Protein AF-0000000084705404 (afdb_homodimer)

Foldseek 3Di:
DPADFDDPVVLVVQQVVCQVPPAFWAFAAKAKQDPPPPPQLKTKMWTWTDDPPDQIKIWIAIFQHDIHIDNDDPRRPPCPDDGDPQRVVCCVQGHGWTFHHWDDQAQFQKIWTWTHDDQSIKIWIWHNHDSGKTFIDGPQQQTQDIPDWDAPDPPRTDDHRDHDCSPVNNVVNCVVVVCVVVVVVVVVVVVVVVVVVVVVD/DPADFDDPVVLVVQQVVCQVPPAFWAFAAKAKQDPPPPPQPKTKMWTWTDDPPDQIKIWIAIFQHDIHIDNDDPRRPPCPDDGDPQRVVCCVQGHGWTFHHWDDQAQFQKIWTWTHDDQSIKIWIWHNHDSIKTFIDGPQQQTQDIPDWDDPDPPRTDDHRDHDDSPVNNVVNCVVVVCVVVVVVVVVVVVVVVVVVVVVD

pLDDT: mean 79.56, std 22.06, range [32.62, 98.81]

InterPro domains:
  IPR051608 Ribosome Quality Control Complex Subunit NEMF [PTHR15239] (1-174)

Nearest PDB structures (foldseek):
  6pon-assembly1_B-2  TM=8.016E-01  e=4.009E-09  Streptococcus pneumoniae
  6pon-assembly1_A  TM=7.998E-01  e=4.729E-09  Streptococcus pneumoniae
  5h3x-assembly1_A  TM=8.088E-01  e=2.909E-08  Streptococcus suis
  8s1u-assembly1_H  TM=8.176E-01  e=7.837E-08  Bacillus subtilis subsp. subtilis str. 168
  7aqd-assembly1_R  TM=7.884E-01  e=2.357E-07  Bacillus subtilis subsp. subtilis str. 168

Sequence (402 aa):
MKKTRMSIDDIHAMVGSIRANVVNMRVTNIYDVQGQGDGSTTKTYLLKLQQPPFPKVFLLLESGVRFHTSQYARDAKSSSALPSQFTMKLRKHLRGKRLSALTQLEGDRVVDLTFGQDALTCHLILELYASGNIILTDGDYRILSLLRTHRFDENVKMAVRQKYPVQLLGDQEKRQRGKRGRGAAHSWQDAEEEKEEGADNMKKTRMSIDDIHAMVGSIRANVVNMRVTNIYDVQGQGDGSTTKTYLLKLQQPPFPKVFLLLESGVRFHTSQYARDAKSSSALPSQFTMKLRKHLRGKRLSALTQLEGDRVVDLTFGQDALTCHLILELYASGNIILTDGDYRILSLLRTHRFDENVKMAVRQKYPVQLLGDQEKRQRGKRGRGAAHSWQDAEEEKEEGADN

Solvent-accessible surface area (backbone atoms only — not comparable to full-atom values): 21437 Å² total; per-residue (Å²): 112,79,74,67,29,52,26,61,63,48,47,54,27,44,46,52,34,44,49,75,71,46,53,66,22,24,26,74,43,68,34,69,51,72,72,67,83,69,77,63,88,57,49,35,34,38,36,34,30,40,46,87,91,49,77,57,39,33,40,37,42,30,32,16,37,51,67,48,40,16,78,57,62,78,55,68,73,59,57,80,61,80,73,50,73,65,48,50,53,47,40,74,70,40,49,75,27,29,31,66,46,62,46,70,45,47,71,47,52,33,36,41,36,29,28,38,58,74,94,60,19,28,31,42,35,40,27,34,46,86,73,33,33,42,35,36,22,38,68,81,34,32,25,72,43,58,75,60,80,47,66,77,45,103,82,40,66,50,45,70,75,32,66,60,67,69,68,57,44,42,53,51,28,55,55,53,49,48,47,52,54,48,52,60,52,48,54,54,54,53,55,55,52,54,54,57,59,61,66,73,104,112,78,73,67,29,51,26,62,62,49,49,52,27,44,46,51,34,43,49,75,73,46,54,66,22,23,28,74,45,68,36,70,50,72,70,67,85,70,76,64,88,58,52,34,35,36,37,35,30,41,48,86,91,50,78,56,38,34,41,38,43,31,33,16,36,51,67,51,40,16,78,57,64,76,56,66,75,60,56,80,60,80,73,50,74,67,47,49,53,48,42,74,72,40,48,74,26,28,31,66,43,62,44,71,45,47,68,47,53,33,37,41,36,30,27,38,60,75,96,59,21,29,33,42,35,40,28,34,46,86,73,33,33,44,36,35,20,37,70,80,34,32,24,70,44,59,76,57,80,47,65,76,46,102,82,41,67,52,45,71,72,33,67,62,66,68,70,58,44,40,53,51,25,54,53,53,50,50,47,51,55,50,53,60,54,48,54,55,54,54,56,57,53,55,57,57,59,61,67,73,104

Radius of gyration: 24.14 Å; Cα contacts (8 Å, |Δi|>4): 799; chains: 2; bounding box: 94×60×46 Å

Secondary structure (DSSP, 8-state):
--PPPPPHHHHHHHHHHHHHHTTTPEEEEEEEE---SS-----EEEEEEE-TTSPPEEEEEETTTEEEEES--TGGGT--S---HHHHHHHHHHTT-BEEEEEEPTTSSEEEEEES-GGG-EEEEEE-STT-EEEEEETT-BEEEES--EEEETTEEE-TTSBP-HHHHHHHHHHHHHHHHHHHHHHHHHHHHHHHHHH--/--PPPPPHHHHHHHHHHHHHHTTTPEEEEEEEE---SS-----EEEEEEE-TTSPPEEEEEETTTEEEEES--TGGGG--S---HHHHHHHHHHTT-BEEEEEEPTTSSEEEEEES-GGG-EEEEEE-STT-EEEEEETT-BEEEES--EEEETTEEE-TTSBP-HHHHHHHHHHHHHHHHHHHHHHHHHHHHHHHHHH--

Organism: Hyaloperonospora arabidopsidis (strain Emoy2) (NCBI:txid559515)

Structure (mmCIF, N/CA/C/O backbone):
data_AF-0000000084705404-model_v1
#
loop_
_entity.id
_entity.type
_entity.pdbx_description
1 polymer 'Uncharacterized protein'
#
loop_
_atom_site.group_PDB
_atom_site.id
_atom_site.type_symbol
_atom_site.label_atom_id
_atom_site.label_alt_id
_atom_site.label_comp_id
_atom_site.label_asym_id
_atom_site.label_entity_id
_atom_site.label_seq_id
_atom_site.pdbx_PDB_ins_code
_atom_site.Cartn_x
_atom_site.Cartn_y
_atom_site.Cartn_z
_atom_site.occupancy
_atom_site.B_iso_or_equiv
_atom_site.auth_seq_id
_atom_site.auth_comp_id
_atom_site.auth_asym_id
_atom_site.auth_atom_id
_atom_site.pdbx_PDB_model_num
ATOM 1 N N . MET A 1 1 ? -9.109 3.746 -14.797 1 42.31 1 MET A N 1
ATOM 2 C CA . MET A 1 1 ? -9.141 2.51 -14.023 1 42.31 1 MET A CA 1
ATOM 3 C C . MET A 1 1 ? -9.219 2.807 -12.531 1 42.31 1 MET A C 1
ATOM 5 O O . MET A 1 1 ? -8.414 3.578 -12.008 1 42.31 1 MET A O 1
ATOM 9 N N . LYS A 1 2 ? -10.352 2.625 -11.93 1 53.41 2 LYS A N 1
ATOM 10 C CA . LYS A 1 2 ? -10.469 2.992 -10.523 1 53.41 2 LYS A CA 1
ATOM 11 C C . LYS A 1 2 ? -9.539 2.141 -9.656 1 53.41 2 LYS A C 1
ATOM 13 O O . LYS A 1 2 ? -9.539 0.913 -9.766 1 53.41 2 LYS A O 1
ATOM 18 N N . LYS A 1 3 ? -8.438 2.693 -9.094 1 61.97 3 LYS A N 1
ATOM 19 C CA . LYS A 1 3 ? -7.395 2.172 -8.219 1 61.97 3 LYS A CA 1
ATOM 20 C C . LYS A 1 3 ? -7.992 1.419 -7.031 1 61.97 3 LYS A C 1
ATOM 22 O O . LYS A 1 3 ? -9.078 1.765 -6.555 1 61.97 3 LYS A O 1
ATOM 27 N N . THR A 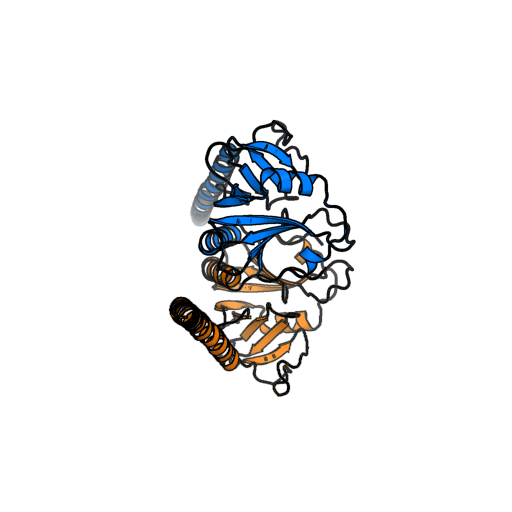1 4 ? -7.645 0.158 -6.895 1 78.19 4 THR A N 1
ATOM 28 C CA . THR A 1 4 ? -8.148 -0.685 -5.816 1 78.19 4 THR A CA 1
ATOM 29 C C . THR A 1 4 ? -7.695 -0.156 -4.461 1 78.19 4 THR A C 1
ATOM 31 O O . THR A 1 4 ? -6.516 0.158 -4.273 1 78.19 4 THR A O 1
ATOM 34 N N . ARG A 1 5 ? -8.633 -0.002 -3.584 1 87.81 5 ARG A N 1
ATOM 35 C CA . ARG A 1 5 ? -8.398 0.578 -2.266 1 87.81 5 ARG A CA 1
ATOM 36 C C . ARG A 1 5 ? -7.922 -0.482 -1.28 1 87.81 5 ARG A C 1
ATOM 38 O O . ARG A 1 5 ? -8.391 -1.622 -1.309 1 87.81 5 ARG A O 1
ATOM 45 N N . MET A 1 6 ? -7.117 -0.029 -0.389 1 93.69 6 MET A N 1
ATOM 46 C CA . MET A 1 6 ? -6.609 -0.901 0.668 1 93.69 6 MET A CA 1
ATOM 47 C C . MET A 1 6 ? -7.738 -1.342 1.596 1 93.69 6 MET A C 1
ATOM 49 O O . MET A 1 6 ? -8.648 -0.564 1.886 1 93.69 6 MET A O 1
ATOM 53 N N . SER A 1 7 ? -7.613 -2.51 2.152 1 93.56 7 SER A N 1
ATOM 54 C CA . SER A 1 7 ? -8.57 -3.004 3.141 1 93.56 7 SER A CA 1
ATOM 55 C C . SER A 1 7 ? -8.32 -2.373 4.508 1 93.56 7 SER A C 1
ATOM 57 O O . SER A 1 7 ? -7.25 -1.822 4.762 1 93.56 7 SER A O 1
ATOM 59 N N . ILE A 1 8 ? -9.336 -2.486 5.344 1 94.06 8 ILE A N 1
ATOM 60 C CA . ILE A 1 8 ? -9.242 -1.976 6.707 1 94.06 8 ILE A CA 1
ATOM 61 C C . ILE A 1 8 ? -8.094 -2.66 7.441 1 94.06 8 ILE A C 1
ATOM 63 O O . ILE A 1 8 ? -7.367 -2.018 8.203 1 94.06 8 ILE A O 1
ATOM 67 N N . ASP A 1 9 ? -7.922 -3.975 7.254 1 94.12 9 ASP A N 1
ATOM 68 C CA . ASP A 1 9 ? -6.859 -4.73 7.914 1 94.12 9 ASP A CA 1
ATOM 69 C C . ASP A 1 9 ? -5.484 -4.289 7.418 1 94.12 9 ASP A C 1
ATOM 71 O O . ASP A 1 9 ? -4.543 -4.18 8.203 1 94.12 9 ASP A O 1
ATOM 75 N N . ASP A 1 10 ? -5.355 -4.098 6.152 1 96.44 10 ASP A N 1
ATOM 76 C CA . ASP A 1 10 ? -4.086 -3.645 5.594 1 96.44 10 ASP A CA 1
ATOM 77 C C . ASP A 1 10 ? -3.734 -2.246 6.098 1 96.44 10 ASP A C 1
ATOM 79 O O . ASP A 1 10 ? -2.568 -1.953 6.367 1 96.44 10 ASP A O 1
ATOM 83 N N . ILE A 1 11 ? -4.715 -1.429 6.211 1 97.31 11 ILE A N 1
ATOM 84 C CA . ILE A 1 11 ? -4.508 -0.091 6.754 1 97.31 11 ILE A CA 1
ATOM 85 C C . ILE A 1 11 ? -4.012 -0.189 8.195 1 97.31 11 ILE A C 1
ATOM 87 O O . ILE A 1 11 ? -3.068 0.508 8.578 1 97.31 11 ILE A O 1
ATOM 91 N N . HIS A 1 12 ? -4.656 -1.021 8.93 1 96.56 12 HIS A N 1
ATOM 92 C CA . HIS A 1 12 ? -4.23 -1.234 10.305 1 96.56 12 HIS A CA 1
ATOM 93 C C . HIS A 1 12 ? -2.768 -1.651 10.375 1 96.56 12 HIS A C 1
ATOM 95 O O . HIS A 1 12 ? -2.008 -1.132 11.195 1 96.56 12 HIS A O 1
ATOM 101 N N . ALA A 1 13 ? -2.365 -2.545 9.578 1 97.06 13 ALA A N 1
ATOM 102 C CA . ALA A 1 13 ? -0.985 -3.023 9.547 1 97.06 13 ALA A CA 1
ATOM 103 C C . ALA A 1 13 ? -0.024 -1.902 9.164 1 97.06 13 ALA A C 1
ATOM 105 O O . ALA A 1 13 ? 1.046 -1.762 9.758 1 97.06 13 ALA A O 1
ATOM 106 N N . MET A 1 14 ? -0.423 -1.131 8.195 1 97.56 14 MET A N 1
ATOM 107 C CA . MET A 1 14 ? 0.421 -0.03 7.742 1 97.56 14 MET A CA 1
ATOM 108 C C . MET A 1 14 ? 0.568 1.027 8.828 1 97.56 14 MET A C 1
ATOM 110 O O . MET A 1 14 ? 1.66 1.558 9.039 1 97.56 14 MET A O 1
ATOM 114 N N . VAL A 1 15 ? -0.501 1.347 9.461 1 97.88 15 VAL A N 1
ATOM 115 C CA . VAL A 1 15 ? -0.452 2.281 10.586 1 97.88 15 VAL A CA 1
ATOM 116 C C . VAL A 1 15 ? 0.549 1.785 11.625 1 97.88 15 VAL A C 1
ATOM 118 O O . VAL A 1 15 ? 1.357 2.562 12.141 1 97.88 15 VAL A O 1
ATOM 121 N N . GLY A 1 16 ? 0.469 0.498 11.883 1 97 16 GLY A N 1
ATOM 122 C CA . GLY A 1 16 ? 1.414 -0.082 12.82 1 97 16 GLY A CA 1
ATOM 123 C C . GLY A 1 16 ? 2.859 0.074 12.391 1 97 16 GLY A C 1
ATOM 124 O O . GLY A 1 16 ? 3.725 0.407 13.203 1 97 16 GLY A O 1
ATOM 125 N N . SER A 1 17 ? 3.109 -0.166 11.18 1 97.25 17 SER A N 1
ATOM 126 C CA . SER A 1 17 ? 4.461 -0.059 10.641 1 97.25 17 SER A CA 1
ATOM 127 C C . SER A 1 17 ? 4.996 1.363 10.766 1 97.25 17 SER A C 1
ATOM 129 O O . SER A 1 17 ? 6.109 1.573 11.25 1 97.25 17 SER A O 1
ATOM 131 N N . ILE A 1 18 ? 4.234 2.279 10.398 1 97 18 ILE A N 1
ATOM 132 C CA . ILE A 1 18 ? 4.676 3.668 10.359 1 97 18 ILE A CA 1
ATOM 133 C C . ILE A 1 18 ? 4.836 4.195 11.789 1 97 18 ILE A C 1
ATOM 135 O O . ILE A 1 18 ? 5.773 4.941 12.078 1 97 18 ILE A O 1
ATOM 139 N N . ARG A 1 19 ? 3.91 3.812 12.609 1 97.12 19 ARG A N 1
ATOM 140 C CA . ARG A 1 19 ? 4.047 4.191 14.016 1 97.12 19 ARG A CA 1
ATOM 141 C C . ARG A 1 19 ? 5.379 3.717 14.586 1 97.12 19 ARG A C 1
ATOM 143 O O . ARG A 1 19 ? 6.059 4.461 15.297 1 97.12 19 ARG A O 1
ATOM 150 N N . ALA A 1 20 ? 5.793 2.566 14.234 1 96.12 20 ALA A N 1
ATOM 151 C CA . ALA A 1 20 ? 6.988 1.939 14.789 1 96.12 20 ALA A CA 1
ATOM 152 C C . ALA A 1 20 ? 8.258 2.547 14.188 1 96.12 20 ALA A C 1
ATOM 154 O O . ALA A 1 20 ? 9.289 2.621 14.852 1 96.12 20 ALA A O 1
ATOM 155 N N . ASN A 1 21 ? 8.141 3.1 13 1 95.12 21 ASN A N 1
ATOM 156 C CA . ASN A 1 21 ? 9.383 3.363 12.281 1 95.12 21 ASN A CA 1
ATOM 157 C C . ASN A 1 21 ? 9.547 4.848 11.977 1 95.12 21 ASN A C 1
ATOM 159 O O . ASN A 1 21 ? 10.648 5.301 11.641 1 95.12 21 ASN A O 1
ATOM 163 N N . VAL A 1 22 ? 8.492 5.578 12.109 1 96.75 22 VAL A N 1
ATOM 164 C CA . VAL A 1 22 ? 8.57 6.91 11.523 1 96.75 22 VAL A CA 1
ATOM 165 C C . VAL A 1 22 ? 8.133 7.953 12.539 1 96.75 22 VAL A C 1
ATOM 167 O O . VAL A 1 22 ? 8.516 9.125 12.445 1 96.75 22 VAL A O 1
ATOM 170 N N . VAL A 1 23 ? 7.332 7.578 13.492 1 96.69 23 VAL A N 1
ATOM 171 C CA . VAL A 1 23 ? 6.844 8.523 14.484 1 96.69 23 VAL A CA 1
ATOM 172 C C . VAL A 1 23 ? 8.023 9.211 15.172 1 96.69 23 VAL A C 1
ATOM 174 O O . VAL A 1 23 ? 9.039 8.57 15.461 1 96.69 23 VAL A O 1
ATOM 177 N N . ASN A 1 24 ? 7.953 10.5 15.383 1 97.19 24 ASN A N 1
ATOM 178 C CA . ASN A 1 24 ? 8.914 11.383 16.031 1 97.19 24 ASN A CA 1
ATOM 179 C C . ASN A 1 24 ? 9.852 12.031 15.016 1 97.19 24 ASN A C 1
ATOM 181 O O . ASN A 1 24 ? 10.711 12.836 15.383 1 97.19 24 ASN A O 1
ATOM 185 N N . MET A 1 25 ? 9.703 11.711 13.734 1 98.06 25 MET A N 1
ATOM 186 C CA . MET A 1 25 ? 10.453 12.406 12.695 1 98.06 25 MET A CA 1
ATOM 187 C C . MET A 1 25 ? 9.805 13.742 12.344 1 98.06 25 MET A C 1
ATOM 189 O O . MET A 1 25 ? 8.586 13.898 12.484 1 98.06 25 MET A O 1
ATOM 193 N N . ARG A 1 26 ? 10.602 14.594 11.867 1 98.44 26 ARG A N 1
ATOM 194 C CA . ARG A 1 26 ? 10.156 15.953 11.586 1 98.44 26 ARG A CA 1
ATOM 195 C C . ARG A 1 26 ? 9.875 16.141 10.102 1 98.44 26 ARG A C 1
ATOM 197 O O . ARG A 1 26 ? 10.641 15.672 9.25 1 98.44 26 ARG A O 1
ATOM 204 N N . VAL A 1 27 ? 8.828 16.906 9.836 1 98.56 27 VAL A N 1
ATOM 205 C CA . VAL A 1 27 ? 8.531 17.25 8.445 1 98.56 27 VAL A CA 1
ATOM 206 C C . VAL A 1 27 ? 9.5 18.328 7.965 1 98.56 27 VAL A C 1
ATOM 208 O O . VAL A 1 27 ? 9.539 19.422 8.516 1 98.56 27 VAL A O 1
ATOM 211 N N . THR A 1 28 ? 10.203 18.047 6.918 1 97.56 28 THR A N 1
ATOM 212 C CA . THR A 1 28 ? 11.125 19.047 6.395 1 97.56 28 THR A CA 1
ATOM 213 C C . THR A 1 28 ? 10.586 19.672 5.105 1 97.56 28 THR A C 1
ATOM 215 O O . THR A 1 28 ? 10.938 20.797 4.758 1 97.56 28 THR A O 1
ATOM 218 N N . ASN A 1 29 ? 9.789 18.891 4.41 1 95.94 29 ASN A N 1
ATOM 219 C CA . ASN A 1 29 ? 9.172 19.406 3.191 1 95.94 29 ASN A CA 1
ATOM 220 C C . ASN A 1 29 ? 7.98 18.547 2.762 1 95.94 29 ASN A C 1
ATOM 222 O O . ASN A 1 29 ? 7.812 17.422 3.236 1 95.94 29 ASN A O 1
ATOM 226 N N . ILE A 1 30 ? 7.094 19.109 1.889 1 96.5 30 ILE A N 1
ATOM 227 C CA . ILE A 1 30 ? 5.938 18.406 1.34 1 96.5 30 ILE A CA 1
ATOM 228 C C . ILE A 1 30 ? 5.824 18.688 -0.157 1 96.5 30 ILE A C 1
ATOM 230 O O . ILE A 1 30 ? 5.961 19.828 -0.591 1 96.5 30 ILE A O 1
ATOM 234 N N . TYR A 1 31 ? 5.508 17.594 -0.855 1 92.38 31 TYR A N 1
ATOM 235 C CA . TYR A 1 31 ? 5.449 17.703 -2.309 1 92.38 31 TYR A CA 1
ATOM 236 C C . TYR A 1 31 ? 4.125 17.156 -2.84 1 92.38 31 TYR A C 1
ATOM 238 O O . TYR A 1 31 ? 3.566 16.219 -2.289 1 92.38 31 TYR A O 1
ATOM 246 N N . ASP A 1 32 ? 3.607 17.781 -3.846 1 88.69 32 ASP A N 1
ATOM 247 C CA . ASP A 1 32 ? 2.527 17.188 -4.633 1 88.69 32 ASP A CA 1
ATOM 248 C C . ASP A 1 32 ? 3.072 16.484 -5.871 1 88.69 32 ASP A C 1
ATOM 250 O O . ASP A 1 32 ? 3.875 17.047 -6.613 1 88.69 32 ASP A O 1
ATOM 254 N N . VAL A 1 33 ? 2.678 15.219 -5.957 1 81.5 33 VAL A N 1
ATOM 255 C CA . VAL A 1 33 ? 3.18 14.398 -7.051 1 81.5 33 VAL A CA 1
ATOM 256 C C . VAL A 1 33 ? 2.139 14.336 -8.164 1 81.5 33 VAL A C 1
ATOM 258 O O . VAL A 1 33 ? 0.959 14.078 -7.91 1 81.5 33 VAL A O 1
ATOM 261 N N . GLN A 1 34 ? 2.27 15.18 -9.086 1 63.34 34 GLN A N 1
ATOM 262 C CA . GLN A 1 34 ? 1.313 15.188 -10.188 1 63.34 34 GLN A CA 1
ATOM 263 C C . GLN A 1 34 ? 1.348 13.875 -10.961 1 63.34 34 GLN A C 1
ATOM 265 O O . GLN A 1 34 ? 2.418 13.305 -11.188 1 63.34 34 GLN A O 1
ATOM 270 N N . GLY A 1 35 ? 0.27 13.062 -10.82 1 54.09 35 GLY A N 1
ATOM 271 C CA . GLY A 1 35 ? 0.213 11.898 -11.68 1 54.09 35 GLY A CA 1
ATOM 272 C C . GLY A 1 35 ? 0.296 12.242 -13.156 1 54.09 35 GLY A C 1
ATOM 273 O O . GLY A 1 35 ? 0.145 13.406 -13.539 1 54.09 35 GLY A O 1
ATOM 274 N N . GLN A 1 36 ? 0.972 11.5 -13.859 1 43.94 36 GLN A N 1
ATOM 275 C CA . GLN A 1 36 ? 0.9 11.695 -15.305 1 43.94 36 GLN A CA 1
ATOM 276 C C . GLN A 1 36 ? -0.543 11.633 -15.797 1 43.94 36 GLN A C 1
ATOM 278 O O . GLN A 1 36 ? -1.283 10.711 -15.445 1 43.94 36 GLN A O 1
ATOM 283 N N . GLY A 1 37 ? -1.056 12.539 -16.578 1 44.19 37 GLY A N 1
ATOM 284 C CA . GLY A 1 37 ? -2.092 12.906 -17.531 1 44.19 37 GLY A CA 1
ATOM 285 C C . GLY A 1 37 ? -3.422 12.234 -17.266 1 44.19 37 GLY A C 1
ATOM 286 O O . GLY A 1 37 ? -4.336 12.289 -18.094 1 44.19 37 GLY A O 1
ATOM 287 N N . ASP A 1 38 ? -3.455 11.172 -16.469 1 44.38 38 ASP A N 1
ATOM 288 C CA . ASP A 1 38 ? -4.641 10.383 -16.797 1 44.38 38 ASP A CA 1
ATOM 289 C C . ASP A 1 38 ? -5.891 10.977 -16.156 1 44.38 38 ASP A C 1
ATOM 291 O O . ASP A 1 38 ? -6.93 10.32 -16.094 1 44.38 38 ASP A O 1
ATOM 295 N N . GLY A 1 39 ? -5.918 12.195 -15.883 1 50.38 39 GLY A N 1
ATOM 296 C CA . GLY A 1 39 ? -7.191 12.734 -15.422 1 50.38 39 GLY A CA 1
ATOM 297 C C . GLY A 1 39 ? -7.621 12.188 -14.078 1 50.38 39 GLY A C 1
ATOM 298 O O . GLY A 1 39 ? -8.797 12.281 -13.711 1 50.38 39 GLY A O 1
ATOM 299 N N . SER A 1 40 ? -6.652 11.43 -13.469 1 55.19 40 SER A N 1
ATOM 300 C CA . SER A 1 40 ? -7.094 10.82 -12.219 1 55.19 40 SER A CA 1
ATOM 301 C C . SER A 1 40 ? -7.324 11.875 -11.141 1 55.19 40 SER A C 1
ATOM 303 O O . SER A 1 40 ? -6.527 12.805 -11 1 55.19 40 SER A O 1
ATOM 305 N N . THR A 1 41 ? -8.516 11.797 -10.547 1 61.53 41 THR A N 1
ATOM 306 C CA . THR A 1 41 ? -8.969 12.656 -9.453 1 61.53 41 THR A CA 1
ATOM 307 C C . THR A 1 41 ? -8.164 12.383 -8.188 1 61.53 41 THR A C 1
ATOM 309 O O . THR A 1 41 ? -8.25 13.141 -7.215 1 61.53 41 THR A O 1
ATOM 312 N N . THR A 1 42 ? -7.277 11.305 -8.352 1 73.12 42 THR A N 1
ATOM 313 C CA . THR A 1 42 ? -6.52 11.008 -7.141 1 73.12 42 THR A CA 1
ATOM 314 C C . THR A 1 42 ? -5.266 11.867 -7.059 1 73.12 42 THR A C 1
ATOM 316 O O . THR A 1 42 ? -4.652 12.18 -8.086 1 73.12 42 THR A O 1
ATOM 319 N N . LYS A 1 43 ? -5.059 12.359 -5.891 1 86.56 43 LYS A N 1
ATOM 320 C CA . LYS A 1 43 ? -3.895 13.203 -5.645 1 86.56 43 LYS A CA 1
ATOM 321 C C . LYS A 1 43 ? -2.924 12.539 -4.676 1 86.56 43 LYS A C 1
ATOM 323 O O . LYS A 1 43 ? -3.346 11.898 -3.707 1 86.56 43 LYS A O 1
ATOM 328 N N . THR A 1 44 ? -1.656 12.703 -4.992 1 91.25 44 THR A N 1
ATOM 329 C CA . THR A 1 44 ? -0.604 12.094 -4.191 1 91.25 44 THR A CA 1
ATOM 330 C C . THR A 1 44 ? 0.328 13.156 -3.619 1 91.25 44 THR A C 1
ATOM 332 O O . THR A 1 44 ? 0.737 14.078 -4.328 1 91.25 44 THR A O 1
ATOM 335 N N . TYR A 1 45 ? 0.599 13.016 -2.359 1 93.75 45 TYR A N 1
ATOM 336 C CA . TYR A 1 45 ? 1.521 13.906 -1.669 1 93.75 45 TYR A CA 1
ATOM 337 C C . TYR A 1 45 ? 2.645 13.125 -1.003 1 93.75 45 TYR A C 1
ATOM 339 O O . TYR A 1 45 ? 2.42 12.039 -0.464 1 93.75 45 TYR A O 1
ATOM 347 N N . LEU A 1 46 ? 3.818 13.742 -1.029 1 95.19 46 LEU A N 1
ATOM 348 C CA . LEU A 1 46 ? 4.98 13.164 -0.361 1 95.19 46 LEU A CA 1
ATOM 349 C C . LEU A 1 46 ? 5.449 14.062 0.781 1 95.19 46 LEU A C 1
ATOM 351 O O . LEU A 1 46 ? 5.758 15.234 0.569 1 95.19 46 LEU A O 1
ATOM 355 N N . LEU A 1 47 ? 5.461 13.531 1.955 1 96.75 47 LEU A N 1
ATOM 356 C CA . LEU A 1 47 ? 6.082 14.203 3.094 1 96.75 47 LEU A CA 1
ATOM 357 C C . LEU A 1 47 ? 7.512 13.727 3.295 1 96.75 47 LEU A C 1
ATOM 359 O O . LEU A 1 47 ? 7.754 12.523 3.455 1 96.75 47 LEU A O 1
ATOM 363 N N . LYS A 1 48 ? 8.352 14.664 3.273 1 96.31 48 LYS A N 1
ATOM 364 C CA . LYS A 1 48 ? 9.742 14.367 3.607 1 96.31 48 LYS A CA 1
ATOM 365 C C . LYS A 1 48 ? 9.984 14.477 5.109 1 96.31 48 LYS A C 1
ATOM 367 O O . LYS A 1 48 ? 9.805 15.547 5.695 1 96.31 48 LYS A O 1
ATOM 372 N N . LEU A 1 49 ? 10.453 13.359 5.734 1 97.75 49 LEU A N 1
ATOM 373 C CA . LEU A 1 49 ? 10.625 13.297 7.184 1 97.75 49 LEU A CA 1
ATOM 374 C C . LEU A 1 49 ? 12.078 13.016 7.543 1 97.75 49 LEU A C 1
ATOM 376 O O . LEU A 1 49 ? 12.75 12.219 6.879 1 97.75 49 LEU A O 1
ATOM 380 N N . GLN A 1 50 ? 12.492 13.688 8.664 1 97.38 50 GLN A N 1
ATOM 381 C CA . GLN A 1 50 ? 13.891 13.539 9.062 1 97.38 50 GLN A CA 1
ATOM 382 C C . GLN A 1 50 ? 14.031 13.508 10.578 1 97.38 50 GLN A C 1
ATOM 384 O O . GLN A 1 50 ? 13.242 14.125 11.297 1 97.38 50 GLN A O 1
ATOM 389 N N . GLN A 1 51 ? 14.93 12.711 11.008 1 96.31 51 GLN A N 1
ATOM 390 C CA . GLN A 1 51 ? 15.422 12.672 12.383 1 96.31 51 GLN A CA 1
ATOM 391 C C . GLN A 1 51 ? 16.906 12.305 12.43 1 96.31 51 GLN A C 1
ATOM 393 O O . GLN A 1 51 ? 17.25 11.156 12.727 1 96.31 51 GLN A O 1
ATOM 398 N N . PRO A 1 52 ? 17.797 13.289 12.297 1 92.06 52 PRO A N 1
ATOM 399 C CA . PRO A 1 52 ? 19.219 12.945 12.352 1 92.06 52 PRO A CA 1
ATOM 400 C C . PRO A 1 52 ? 19.594 12.18 13.609 1 92.06 52 PRO A C 1
ATOM 402 O O . PRO A 1 52 ? 19.062 12.453 14.688 1 92.06 52 PRO A O 1
ATOM 405 N N . PRO A 1 53 ? 20.453 11.18 13.383 1 92 53 PRO A N 1
ATOM 406 C CA . PRO A 1 53 ? 21.297 10.828 12.234 1 92 53 PRO A CA 1
ATOM 407 C C . PRO A 1 53 ? 20.672 9.75 11.352 1 92 53 PRO A C 1
ATOM 409 O O . PRO A 1 53 ? 21.359 9.141 10.531 1 92 53 PRO A O 1
ATOM 412 N N . PHE A 1 54 ? 19.484 9.531 11.562 1 90.5 54 PHE A N 1
ATOM 413 C CA . PHE A 1 54 ? 18.844 8.461 10.812 1 90.5 54 PHE A CA 1
ATOM 414 C C . PHE A 1 54 ? 18.562 8.898 9.383 1 90.5 54 PHE A C 1
ATOM 416 O O . PHE A 1 54 ? 18.422 10.094 9.109 1 90.5 54 PHE A O 1
ATOM 423 N N . PRO A 1 55 ? 18.484 7.887 8.5 1 91.56 55 PRO A N 1
ATOM 424 C CA . PRO A 1 55 ? 18.156 8.227 7.109 1 91.56 55 PRO A CA 1
ATOM 425 C C . PRO A 1 55 ? 16.797 8.922 6.977 1 91.56 55 PRO A C 1
ATOM 427 O O . PRO A 1 55 ? 15.891 8.664 7.766 1 91.56 55 PRO A O 1
ATOM 430 N N . LYS A 1 56 ? 16.703 9.711 5.988 1 94.69 56 LYS A N 1
ATOM 431 C CA . LYS A 1 56 ? 15.422 10.367 5.688 1 94.69 56 LYS A CA 1
ATOM 432 C C . LYS A 1 56 ? 14.391 9.352 5.203 1 94.69 56 LYS A C 1
ATOM 434 O O . LYS A 1 56 ? 14.742 8.305 4.66 1 94.69 56 LYS A O 1
ATOM 439 N N . VAL A 1 57 ? 13.156 9.703 5.414 1 95.88 57 VAL A N 1
ATOM 440 C CA . VAL A 1 57 ? 12.039 8.852 5.004 1 95.88 57 VAL A CA 1
ATOM 441 C C . VAL A 1 57 ? 10.992 9.695 4.266 1 95.88 57 VAL A C 1
ATOM 443 O O . VAL A 1 57 ? 10.703 10.82 4.668 1 95.88 57 VAL A O 1
ATOM 446 N N . PHE A 1 58 ? 10.492 9.117 3.191 1 95.38 58 PHE A N 1
ATOM 447 C CA . PHE A 1 58 ? 9.375 9.742 2.506 1 95.38 58 PHE A CA 1
ATOM 448 C C . PHE A 1 58 ? 8.07 9 2.811 1 95.38 58 PHE A C 1
ATOM 450 O O . PHE A 1 58 ? 7.992 7.785 2.652 1 95.38 58 PHE A O 1
ATOM 457 N N . LEU A 1 59 ? 7.125 9.727 3.256 1 96.94 59 LEU A N 1
ATOM 458 C CA . LEU A 1 59 ? 5.785 9.203 3.494 1 96.94 59 LEU A CA 1
ATOM 459 C C . LEU A 1 59 ? 4.832 9.617 2.381 1 96.94 59 LEU A C 1
ATOM 461 O O . LEU A 1 59 ? 4.574 10.812 2.191 1 96.94 59 LEU A O 1
ATOM 465 N N . LEU A 1 60 ? 4.324 8.648 1.695 1 95.38 60 LEU A N 1
ATOM 466 C CA . LEU A 1 60 ? 3.41 8.891 0.583 1 95.38 60 LEU A CA 1
ATOM 467 C C . LEU A 1 60 ? 1.959 8.789 1.038 1 95.38 60 LEU A C 1
ATOM 469 O O . LEU A 1 60 ? 1.58 7.828 1.708 1 95.38 60 LEU A O 1
ATOM 473 N N . LEU A 1 61 ? 1.186 9.766 0.688 1 96.31 61 LEU A N 1
ATOM 474 C CA . LEU A 1 61 ? -0.256 9.789 0.91 1 96.31 61 LEU A CA 1
ATOM 475 C C . LEU A 1 61 ? -1.008 9.914 -0.411 1 96.31 61 LEU A C 1
ATOM 477 O O . LEU A 1 61 ? -0.915 10.938 -1.09 1 96.31 61 LEU A O 1
ATOM 481 N N . GLU A 1 62 ? -1.702 8.914 -0.761 1 93.19 62 GLU A N 1
ATOM 482 C CA . GLU A 1 62 ? -2.58 8.938 -1.928 1 93.19 62 GLU A CA 1
ATOM 483 C C . GLU A 1 62 ? -4.043 8.805 -1.519 1 93.19 62 GLU A C 1
ATOM 485 O O . GLU A 1 62 ? -4.477 7.746 -1.067 1 93.19 62 GLU A O 1
ATOM 490 N N . SER A 1 63 ? -4.746 9.891 -1.685 1 93 63 SER A N 1
ATOM 491 C CA . SER A 1 63 ? -6.129 9.945 -1.219 1 93 63 SER A CA 1
ATOM 492 C C . SER A 1 63 ? -6.965 8.828 -1.839 1 93 63 SER A C 1
ATOM 494 O O . SER A 1 63 ? -6.926 8.617 -3.053 1 93 63 SER A O 1
ATOM 496 N N . GLY A 1 64 ? -7.617 8.062 -0.978 1 91.12 64 GLY A N 1
ATOM 497 C CA . GLY A 1 64 ? -8.547 7.039 -1.433 1 91.12 64 GLY A CA 1
ATOM 498 C C . GLY A 1 64 ? -7.871 5.73 -1.787 1 91.12 64 GLY A C 1
ATOM 499 O O . GLY A 1 64 ? -8.539 4.719 -2.008 1 91.12 64 GLY A O 1
ATOM 500 N N . VAL A 1 65 ? -6.566 5.707 -1.745 1 90.44 65 VAL A N 1
ATOM 501 C CA . VAL A 1 65 ? -5.93 4.562 -2.393 1 90.44 65 VAL A CA 1
ATOM 502 C C . VAL A 1 65 ? -4.953 3.9 -1.425 1 90.44 65 VAL A C 1
ATOM 504 O O . VAL A 1 65 ? -5.086 2.717 -1.108 1 90.44 65 VAL A O 1
ATOM 507 N N . ARG A 1 66 ? -3.934 4.684 -0.979 1 92.94 66 ARG A N 1
ATOM 508 C CA . ARG A 1 66 ? -2.863 4.027 -0.235 1 92.94 66 ARG A CA 1
ATOM 509 C C . ARG A 1 66 ? -2.01 5.047 0.511 1 92.94 66 ARG A C 1
ATOM 511 O O . ARG A 1 66 ? -2.117 6.25 0.269 1 92.94 66 ARG A O 1
ATOM 518 N N . PHE A 1 67 ? -1.182 4.551 1.415 1 96.38 67 PHE A N 1
ATOM 519 C CA . PHE A 1 67 ? -0.098 5.277 2.066 1 96.38 67 PHE A CA 1
ATOM 520 C C . PHE A 1 67 ? 1.008 4.324 2.502 1 96.38 67 PHE A C 1
ATOM 522 O O . PHE A 1 67 ? 0.735 3.197 2.914 1 96.38 67 PHE A O 1
ATOM 529 N N . HIS A 1 68 ? 2.193 4.719 2.318 1 96.31 68 HIS A N 1
ATOM 530 C CA . HIS A 1 68 ? 3.346 3.914 2.705 1 96.31 68 HIS A CA 1
ATOM 531 C C . HIS A 1 68 ? 4.621 4.75 2.734 1 96.31 68 HIS A C 1
ATOM 533 O O . HIS A 1 68 ? 4.617 5.906 2.299 1 96.31 68 HIS A O 1
ATOM 539 N N . THR A 1 69 ? 5.715 4.242 3.26 1 96.31 69 THR A N 1
ATOM 540 C CA . THR A 1 69 ? 6.992 4.949 3.322 1 96.31 69 THR A CA 1
ATOM 541 C C . THR A 1 69 ? 7.93 4.469 2.219 1 96.31 69 THR A C 1
ATOM 543 O O . THR A 1 69 ? 7.73 3.389 1.654 1 96.31 69 THR A O 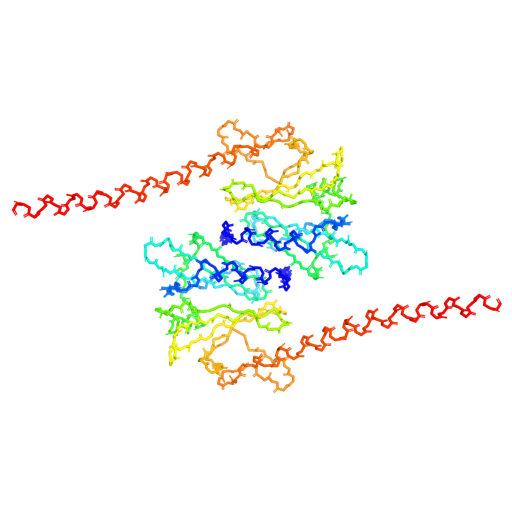1
ATOM 546 N N . SER A 1 70 ? 8.844 5.336 1.937 1 92.88 70 SER A N 1
ATOM 547 C CA . SER A 1 70 ? 9.898 5.066 0.967 1 92.88 70 SER A CA 1
ATOM 548 C C . SER A 1 70 ? 11.219 5.707 1.391 1 92.88 70 SER A C 1
ATOM 550 O O . SER A 1 70 ? 11.227 6.742 2.057 1 92.88 70 SER A O 1
ATOM 552 N N . GLN A 1 71 ? 12.289 5.066 0.948 1 86.88 71 GLN A N 1
ATOM 553 C CA . GLN A 1 71 ? 13.594 5.656 1.21 1 86.88 71 GLN A CA 1
ATOM 554 C C . GLN A 1 71 ? 14.055 6.523 0.041 1 86.88 71 GLN A C 1
ATOM 556 O O . GLN A 1 71 ? 14.969 7.34 0.186 1 86.88 71 GLN A O 1
ATOM 561 N N . TYR A 1 72 ? 13.383 6.227 -1.023 1 78 72 TYR A N 1
ATOM 562 C CA . TYR A 1 72 ? 13.781 6.969 -2.215 1 78 72 TYR A CA 1
ATOM 563 C C . TYR A 1 72 ? 12.578 7.652 -2.857 1 78 72 TYR A C 1
ATOM 565 O O . TYR A 1 72 ? 11.484 7.09 -2.895 1 78 72 TYR A O 1
ATOM 573 N N . ALA A 1 73 ? 12.727 8.922 -3.053 1 71.62 73 ALA A N 1
ATOM 574 C CA . ALA A 1 73 ? 11.68 9.602 -3.812 1 71.62 73 ALA A CA 1
ATOM 575 C C . ALA A 1 73 ? 12.273 10.391 -4.977 1 71.62 73 ALA A C 1
ATOM 577 O O . ALA A 1 73 ? 12.664 11.547 -4.816 1 71.62 73 ALA A O 1
ATOM 578 N N . ARG A 1 74 ? 12.5 9.734 -6.059 1 62.56 74 ARG A N 1
ATOM 579 C CA . ARG A 1 74 ? 13.094 10.398 -7.211 1 62.56 74 ARG A CA 1
ATOM 580 C C . ARG A 1 74 ? 12.234 11.57 -7.68 1 62.56 74 ARG A C 1
ATOM 582 O O . ARG A 1 74 ? 12.758 12.617 -8.055 1 62.56 74 ARG A O 1
ATOM 589 N N . ASP A 1 75 ? 10.945 11.422 -7.688 1 58.09 75 ASP A N 1
ATOM 590 C CA . ASP A 1 75 ? 10.055 12.391 -8.305 1 58.09 75 ASP A CA 1
ATOM 591 C C . ASP A 1 75 ? 9.82 13.586 -7.383 1 58.09 75 ASP A C 1
ATOM 593 O O . ASP A 1 75 ? 9.359 14.641 -7.828 1 58.09 75 ASP A O 1
ATOM 597 N N . ALA A 1 76 ? 9.953 13.438 -6.09 1 58.75 76 ALA A N 1
ATOM 598 C CA . ALA A 1 76 ? 9.734 14.57 -5.191 1 58.75 76 ALA A CA 1
ATOM 599 C C . ALA A 1 76 ? 10.578 15.766 -5.613 1 58.75 76 ALA A C 1
ATOM 601 O O . ALA A 1 76 ? 10.141 16.906 -5.496 1 58.75 76 ALA A O 1
ATOM 602 N N . LYS A 1 77 ? 11.766 15.477 -6.156 1 56.25 77 LYS A N 1
ATOM 603 C CA . LYS A 1 77 ? 12.711 16.562 -6.418 1 56.25 77 LYS A CA 1
ATOM 604 C C . LYS A 1 77 ? 12.398 17.25 -7.742 1 56.25 77 LYS A C 1
ATOM 606 O O . LYS A 1 77 ? 12.852 18.375 -7.984 1 56.25 77 LYS A O 1
ATOM 611 N N . SER A 1 78 ? 11.695 16.484 -8.547 1 52.84 78 SER A N 1
ATOM 612 C CA . SER A 1 78 ? 11.664 17.031 -9.906 1 52.84 78 SER A CA 1
ATOM 613 C C . SER A 1 78 ? 10.492 17.984 -10.094 1 52.84 78 SER A C 1
ATOM 615 O O . SER A 1 78 ? 10.367 18.625 -11.141 1 52.84 78 SER A O 1
ATOM 617 N N . SER A 1 79 ? 9.609 18.016 -9.102 1 53.25 79 SER A N 1
ATOM 618 C CA . SER A 1 79 ? 8.461 18.812 -9.531 1 53.25 79 SER A CA 1
ATOM 619 C C . SER A 1 79 ? 8.805 20.312 -9.547 1 53.25 79 SER A C 1
ATOM 621 O O . SER A 1 79 ? 8.992 20.922 -8.492 1 53.25 79 SER A O 1
ATOM 623 N N . SER A 1 80 ? 9.516 20.688 -10.547 1 55.84 80 SER A N 1
ATOM 624 C CA . SER A 1 80 ? 9.734 22.094 -10.859 1 55.84 80 SER A CA 1
ATOM 625 C C . SER A 1 80 ? 8.43 22.875 -10.828 1 55.84 80 SER A C 1
ATOM 627 O O . SER A 1 80 ? 8.43 24.109 -10.875 1 55.84 80 SER A O 1
ATOM 629 N N . ALA A 1 81 ? 7.309 22.234 -10.719 1 65.25 81 ALA A N 1
ATOM 630 C CA . ALA A 1 81 ? 6.047 22.953 -10.797 1 65.25 81 ALA A CA 1
ATOM 631 C C . ALA A 1 81 ? 5.719 23.641 -9.469 1 65.25 81 ALA A C 1
ATOM 633 O O . ALA A 1 81 ? 6.148 23.172 -8.406 1 65.25 81 ALA A O 1
ATOM 634 N N . LEU A 1 82 ? 5.258 24.844 -9.562 1 80.25 82 LEU A N 1
ATOM 635 C CA . LEU A 1 82 ? 4.738 25.547 -8.398 1 80.25 82 LEU A CA 1
ATOM 636 C C . LEU A 1 82 ? 3.85 24.625 -7.559 1 80.25 82 LEU A C 1
ATOM 638 O O . LEU A 1 82 ? 3.012 23.906 -8.102 1 80.25 82 LEU A O 1
ATOM 642 N N . PRO A 1 83 ? 4.09 24.609 -6.352 1 88.12 83 PRO A N 1
ATOM 643 C CA . PRO A 1 83 ? 3.223 23.812 -5.48 1 88.12 83 PRO A CA 1
ATOM 644 C C . PRO A 1 83 ? 1.764 24.266 -5.535 1 88.12 83 PRO A C 1
ATOM 646 O O . PRO A 1 83 ? 1.483 25.438 -5.738 1 88.12 83 PRO A O 1
ATOM 649 N N . SER A 1 84 ? 0.901 23.375 -5.406 1 90.31 84 SER A N 1
ATOM 650 C CA . SER A 1 84 ? -0.519 23.703 -5.34 1 90.31 84 SER A CA 1
ATOM 651 C C . SER A 1 84 ? -0.84 24.516 -4.094 1 90.31 84 SER A C 1
ATOM 653 O O . SER A 1 84 ? -0.045 24.562 -3.15 1 90.31 84 SER A O 1
ATOM 655 N N . GLN A 1 85 ? -1.978 25.172 -4.156 1 92.62 85 GLN A N 1
ATOM 656 C CA . GLN A 1 85 ? -2.428 25.922 -2.986 1 92.62 85 GLN A CA 1
ATOM 657 C C . GLN A 1 85 ? -2.549 25.016 -1.765 1 92.62 85 GLN A C 1
ATOM 659 O O . GLN A 1 85 ? -2.229 25.422 -0.647 1 92.62 85 GLN A O 1
ATOM 664 N N . PHE A 1 86 ? -3.002 23.859 -1.996 1 94.5 86 PHE A N 1
ATOM 665 C CA . PHE A 1 86 ? -3.129 22.906 -0.902 1 94.5 86 PHE A CA 1
ATOM 666 C C . PHE A 1 86 ? -1.762 22.547 -0.335 1 94.5 86 PHE A C 1
ATOM 668 O O . PHE A 1 86 ? -1.578 22.516 0.883 1 94.5 86 PHE A O 1
ATOM 675 N N . THR A 1 87 ? -0.825 22.328 -1.151 1 95.62 87 THR A N 1
ATOM 676 C CA . THR A 1 87 ? 0.536 22.016 -0.721 1 95.62 87 THR A CA 1
ATOM 677 C C . THR A 1 87 ? 1.114 23.172 0.095 1 95.62 87 THR A 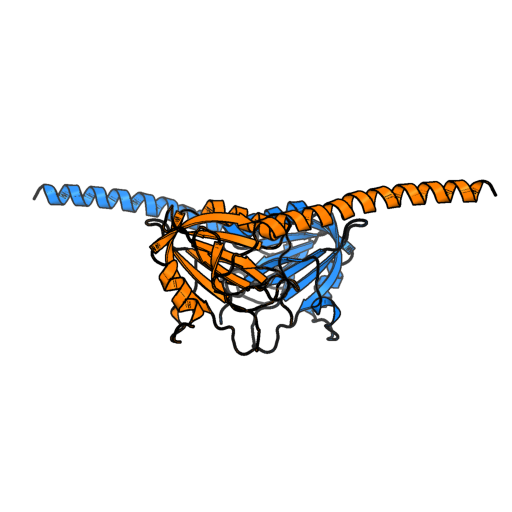C 1
ATOM 679 O O . THR A 1 87 ? 1.763 22.953 1.12 1 95.62 87 THR A O 1
ATOM 682 N N . MET A 1 88 ? 0.822 24.312 -0.32 1 97.12 88 MET A N 1
ATOM 683 C CA . MET A 1 88 ? 1.309 25.484 0.39 1 97.12 88 MET A CA 1
ATOM 684 C C . MET A 1 88 ? 0.72 25.562 1.795 1 97.12 88 MET A C 1
ATOM 686 O O . MET A 1 88 ? 1.416 25.906 2.748 1 97.12 88 MET A O 1
ATOM 690 N N . LYS A 1 89 ? -0.496 25.234 1.896 1 97.56 89 LYS A N 1
ATOM 691 C CA . LYS A 1 89 ? -1.142 25.219 3.207 1 97.56 89 LYS A CA 1
ATOM 692 C C . LYS A 1 89 ? -0.533 24.141 4.105 1 97.56 89 LYS A C 1
ATOM 694 O O . LYS A 1 89 ? -0.297 24.375 5.293 1 97.56 89 LYS A O 1
ATOM 699 N N . LEU A 1 90 ? -0.31 23.031 3.535 1 98.31 90 LEU A N 1
ATOM 700 C CA . LEU A 1 90 ? 0.33 21.953 4.297 1 98.31 90 LEU A CA 1
ATOM 701 C C . LEU A 1 90 ? 1.697 22.391 4.809 1 98.31 90 LEU A C 1
ATOM 703 O O . LEU A 1 90 ? 2.012 22.219 5.984 1 98.31 90 LEU A O 1
ATOM 707 N N . ARG A 1 91 ? 2.412 22.938 3.943 1 97.94 91 ARG A N 1
ATOM 708 C CA . ARG A 1 91 ? 3.75 23.375 4.324 1 97.94 91 ARG A CA 1
ATOM 709 C C . ARG A 1 91 ? 3.686 24.438 5.422 1 97.94 91 ARG A C 1
ATOM 711 O O . ARG A 1 91 ? 4.457 24.391 6.383 1 97.94 91 ARG A O 1
ATOM 718 N N . LYS A 1 92 ? 2.869 25.328 5.285 1 98.44 92 LYS A N 1
ATOM 719 C CA . LYS A 1 92 ? 2.715 26.406 6.254 1 98.44 92 LYS A CA 1
ATOM 720 C C . LYS A 1 92 ? 2.457 25.859 7.656 1 98.44 92 LYS A C 1
ATOM 722 O O . LYS A 1 92 ? 2.973 26.406 8.641 1 98.44 92 LYS A O 1
ATOM 727 N N . HIS A 1 93 ? 1.772 24.781 7.742 1 98.62 93 HIS A N 1
ATOM 728 C CA . HIS A 1 93 ? 1.279 24.344 9.047 1 98.62 93 HIS A CA 1
ATOM 729 C C . HIS A 1 93 ? 2.078 23.156 9.57 1 98.62 93 HIS A C 1
ATOM 731 O O . HIS A 1 93 ? 2.143 22.922 10.781 1 98.62 93 HIS A O 1
ATOM 737 N N . LEU A 1 94 ? 2.725 22.438 8.664 1 98.69 94 LEU A N 1
ATOM 738 C CA . LEU A 1 94 ? 3.275 21.172 9.102 1 98.69 94 LEU A CA 1
ATOM 739 C C . LEU A 1 94 ? 4.801 21.203 9.094 1 98.69 94 LEU A C 1
ATOM 741 O O . LEU A 1 94 ? 5.445 20.438 9.812 1 98.69 94 LEU A O 1
ATOM 745 N N . ARG A 1 95 ? 5.391 21.969 8.25 1 98.44 95 ARG A N 1
ATOM 746 C CA . ARG A 1 95 ? 6.848 21.984 8.188 1 98.44 95 ARG A CA 1
ATOM 747 C C . ARG A 1 95 ? 7.449 22.328 9.555 1 98.44 95 ARG A C 1
ATOM 749 O O . ARG A 1 95 ? 6.965 23.219 10.242 1 98.44 95 ARG A O 1
ATOM 756 N N . GLY A 1 96 ? 8.453 21.562 9.922 1 98.19 96 GLY A N 1
ATOM 757 C CA . GLY A 1 96 ? 9.148 21.781 11.188 1 98.19 96 GLY A CA 1
ATOM 758 C C . GLY A 1 96 ? 8.531 21.016 12.344 1 98.19 96 GLY A C 1
ATOM 759 O O . GLY A 1 96 ? 9.148 20.891 13.406 1 98.19 96 GLY A O 1
ATOM 760 N N . LYS A 1 97 ? 7.355 20.5 12.125 1 98.56 97 LYS A N 1
ATOM 761 C CA . LYS A 1 97 ? 6.688 19.766 13.195 1 98.56 97 LYS A CA 1
ATOM 762 C C . LYS A 1 97 ? 7.039 18.281 13.133 1 98.56 97 LYS A C 1
ATOM 764 O O . LYS A 1 97 ? 7.301 17.734 12.055 1 98.56 97 LYS A O 1
ATOM 769 N N . ARG A 1 98 ? 6.898 17.703 14.289 1 98.25 98 ARG A N 1
ATOM 770 C CA . ARG A 1 98 ? 7.121 16.266 14.422 1 98.25 98 ARG A CA 1
ATOM 771 C C . ARG A 1 98 ? 5.82 15.5 14.234 1 98.25 98 ARG A C 1
ATOM 773 O O . ARG A 1 98 ? 4.77 15.906 14.727 1 98.25 98 ARG A O 1
ATOM 780 N N . LEU A 1 99 ? 5.961 14.375 13.562 1 98.69 99 LEU A N 1
ATOM 781 C CA . LEU A 1 99 ? 4.871 13.406 13.617 1 98.69 99 LEU A CA 1
ATOM 782 C C . LEU A 1 99 ? 4.777 12.773 15 1 98.69 99 LEU A C 1
ATOM 784 O O . LEU A 1 99 ? 5.598 11.922 15.352 1 98.69 99 LEU A O 1
ATOM 788 N N . SER A 1 100 ? 3.799 13.133 15.742 1 98.31 100 SER A N 1
ATOM 789 C CA . SER A 1 100 ? 3.768 12.742 17.141 1 98.31 100 SER A CA 1
ATOM 790 C C . SER A 1 100 ? 2.916 11.492 17.359 1 98.31 100 SER A C 1
ATOM 792 O O . SER A 1 100 ? 3.105 10.758 18.328 1 98.31 100 SER A O 1
ATOM 794 N N . ALA A 1 101 ? 1.967 11.281 16.406 1 97.81 101 ALA A N 1
ATOM 795 C CA . ALA A 1 101 ? 1.12 10.094 16.516 1 97.81 101 ALA A CA 1
ATOM 796 C C . ALA A 1 101 ? 0.495 9.734 15.172 1 97.81 101 ALA A C 1
ATOM 798 O O . ALA A 1 101 ? 0.385 10.578 14.281 1 97.81 101 ALA A O 1
ATOM 799 N N . LEU A 1 102 ? 0.073 8.531 15.031 1 97.75 102 LEU A N 1
ATOM 800 C CA . LEU A 1 102 ? -0.662 7.988 13.891 1 97.75 102 LEU A CA 1
ATOM 801 C C . LEU A 1 102 ? -1.705 6.977 14.352 1 97.75 102 LEU A C 1
ATOM 803 O O . LEU A 1 102 ? -1.368 5.98 14.992 1 97.75 102 LEU A O 1
ATOM 807 N N . THR A 1 103 ? -2.955 7.25 14.023 1 96.25 103 THR A N 1
ATOM 808 C CA . THR A 1 103 ? -4.035 6.387 14.492 1 96.25 103 THR A CA 1
ATOM 809 C C . THR A 1 103 ? -5.051 6.141 13.375 1 96.25 103 THR A C 1
ATOM 811 O O . THR A 1 103 ? -5.297 7.02 12.547 1 96.25 103 THR A O 1
ATOM 814 N N . GLN A 1 104 ? -5.52 4.938 13.32 1 96.25 104 GLN A N 1
ATOM 815 C CA . GLN A 1 104 ? -6.688 4.648 12.492 1 96.25 104 GLN A CA 1
ATOM 816 C C . GLN A 1 104 ? -7.98 4.926 13.258 1 96.25 104 GLN A C 1
ATOM 818 O O . GLN A 1 104 ? -8.18 4.418 14.359 1 96.25 104 GLN A O 1
ATOM 823 N N . LEU A 1 105 ? -8.82 5.742 12.648 1 92.75 105 LEU A N 1
ATOM 824 C CA . LEU A 1 105 ? -10.062 6.07 13.336 1 92.75 105 LEU A CA 1
ATOM 825 C C . LEU A 1 105 ? -11.031 4.887 13.312 1 92.75 105 LEU A C 1
ATOM 827 O O . LEU A 1 105 ? -11.07 4.137 12.336 1 92.75 105 LEU A O 1
ATOM 831 N N . GLU A 1 106 ? -11.672 4.668 14.234 1 76.06 106 GLU A N 1
ATOM 832 C CA . GLU A 1 106 ? -12.453 3.463 14.492 1 76.06 106 GLU A CA 1
ATOM 833 C C . GLU A 1 106 ? -13.438 3.189 13.359 1 76.06 106 GLU A C 1
ATOM 835 O O . GLU A 1 106 ? -14.219 4.066 12.984 1 76.06 106 GLU A O 1
ATOM 840 N N . GLY A 1 107 ? -13.305 1.982 12.953 1 68.38 107 GLY A N 1
ATOM 841 C CA . GLY A 1 107 ? -14.289 1.412 12.047 1 68.38 107 GLY A CA 1
ATOM 842 C C . GLY A 1 107 ? -14.148 1.924 10.625 1 68.38 107 GLY A C 1
ATOM 843 O O . GLY A 1 107 ? -15.008 1.673 9.781 1 68.38 107 GLY A O 1
ATOM 844 N N . ASP A 1 108 ? -13.078 2.613 10.367 1 83.75 108 ASP A N 1
ATOM 845 C CA . ASP A 1 108 ? -13.133 3.168 9.016 1 83.75 108 ASP A CA 1
ATOM 846 C C . ASP A 1 108 ? -11.766 3.121 8.344 1 83.75 108 ASP A C 1
ATOM 848 O O . ASP A 1 108 ? -10.789 2.674 8.953 1 83.75 108 ASP A O 1
ATOM 852 N N . ARG A 1 109 ? -11.828 3.412 7.125 1 94.19 109 ARG A N 1
ATOM 853 C CA . ARG A 1 109 ? -10.648 3.602 6.289 1 94.19 109 ARG A CA 1
ATOM 854 C C . ARG A 1 109 ? -10.188 5.055 6.309 1 94.19 109 ARG A C 1
ATOM 856 O O . ARG A 1 109 ? -9.984 5.664 5.258 1 94.19 109 ARG A O 1
ATOM 863 N N . VAL A 1 110 ? -10.031 5.52 7.656 1 96.38 110 VAL A N 1
ATOM 864 C CA . VAL A 1 110 ? -9.57 6.883 7.914 1 96.38 110 VAL A CA 1
ATOM 865 C C . VAL A 1 110 ? -8.359 6.852 8.844 1 96.38 110 VAL A C 1
ATOM 867 O O . VAL A 1 110 ? -8.383 6.184 9.875 1 96.38 110 VAL A O 1
ATOM 870 N N . VAL A 1 111 ? -7.32 7.555 8.438 1 97.88 111 VAL A N 1
ATOM 871 C CA . VAL A 1 111 ? -6.09 7.613 9.219 1 97.88 111 VAL A CA 1
ATOM 872 C C . VAL A 1 111 ? -5.844 9.047 9.688 1 97.88 111 VAL A C 1
ATOM 874 O O . VAL A 1 111 ? -5.961 9.992 8.906 1 97.88 111 VAL A O 1
ATOM 877 N N . ASP A 1 112 ? -5.562 9.203 10.969 1 97.88 112 ASP A N 1
ATOM 878 C CA . ASP A 1 112 ? -5.234 10.492 11.562 1 97.88 112 ASP A CA 1
ATOM 879 C C . ASP A 1 112 ? -3.74 10.594 11.867 1 97.88 112 ASP A C 1
ATOM 881 O O . ASP A 1 112 ? -3.232 9.898 12.75 1 97.88 112 ASP A O 1
ATOM 885 N N . LEU A 1 113 ? -3.047 11.445 11.195 1 98.62 113 LEU A N 1
ATOM 886 C CA . LEU A 1 113 ? -1.66 11.789 11.492 1 98.62 113 LEU A CA 1
ATOM 887 C C . LEU A 1 113 ? -1.585 13.055 12.344 1 98.62 113 LEU A C 1
ATOM 889 O O . LEU A 1 113 ? -2.043 14.117 11.922 1 98.62 113 LEU A O 1
ATOM 893 N N . THR A 1 114 ? -1.004 12.953 13.445 1 98.69 114 THR A N 1
ATOM 894 C CA . THR A 1 114 ? -0.882 14.086 14.359 1 98.69 114 THR A CA 1
ATOM 895 C C . THR A 1 114 ? 0.521 14.68 14.289 1 98.69 114 THR A C 1
ATOM 897 O O . THR A 1 114 ? 1.514 13.969 14.43 1 98.69 114 THR A O 1
ATOM 900 N N . PHE A 1 115 ? 0.561 15.953 14.117 1 98.81 115 PHE A N 1
ATOM 901 C CA . PHE A 1 115 ? 1.834 16.656 14.062 1 98.81 115 PHE A CA 1
ATOM 902 C C . PHE A 1 115 ? 1.901 17.734 15.148 1 98.81 115 PHE A C 1
ATOM 904 O O . PHE A 1 115 ? 0.907 18.406 15.422 1 98.81 115 PHE A O 1
ATOM 911 N N . GLY A 1 116 ? 3.053 17.938 15.648 1 98 116 GLY A N 1
ATOM 912 C CA . GLY A 1 116 ? 3.248 18.969 16.656 1 98 116 GLY A CA 1
ATOM 913 C C . GLY A 1 116 ? 2.801 18.547 18.031 1 98 116 GLY A C 1
ATOM 914 O O . GLY A 1 116 ? 2.539 17.359 18.281 1 98 116 GLY A O 1
ATOM 915 N N . GLN A 1 117 ? 2.859 19.516 18.969 1 95.19 117 GLN A N 1
ATOM 916 C CA . GLN A 1 117 ? 2.48 19.266 20.359 1 95.19 117 GLN A CA 1
ATOM 917 C C . GLN A 1 117 ? 1.743 20.469 20.953 1 95.19 117 GLN A C 1
ATOM 919 O O . GLN A 1 117 ? 1.978 21.609 20.547 1 95.19 117 GLN A O 1
ATOM 924 N N . ASP A 1 118 ? 0.836 20.141 21.734 1 94.06 118 ASP A N 1
ATOM 925 C CA . ASP A 1 118 ? 0.094 21.125 22.5 1 94.06 118 ASP A CA 1
ATOM 926 C C . ASP A 1 118 ? -0.598 22.125 21.578 1 94.06 118 ASP A C 1
ATOM 928 O O . ASP A 1 118 ? -1.373 21.75 20.703 1 94.06 118 ASP A O 1
ATOM 932 N N . ALA A 1 119 ? -0.271 23.406 21.766 1 94.19 119 ALA A N 1
ATOM 933 C CA . ALA A 1 119 ? -0.976 24.469 21.047 1 94.19 119 ALA A CA 1
ATOM 934 C C . ALA A 1 119 ? -0.621 24.469 19.562 1 94.19 119 ALA A C 1
ATOM 936 O O . ALA A 1 119 ? -1.331 25.062 18.75 1 94.19 119 ALA A O 1
ATOM 937 N N . LEU A 1 120 ? 0.392 23.75 19.203 1 96.62 120 LEU A N 1
ATOM 938 C CA . LEU A 1 120 ? 0.84 23.75 17.812 1 96.62 120 LEU A CA 1
ATOM 939 C C . LEU A 1 120 ? 0.374 22.484 17.094 1 96.62 120 LEU A C 1
ATOM 941 O O . LEU A 1 120 ? 0.759 22.234 15.953 1 96.62 120 LEU A O 1
ATOM 945 N N . THR A 1 121 ? -0.451 21.734 17.781 1 98.31 121 THR A N 1
ATOM 946 C CA . THR A 1 121 ? -0.899 20.469 17.234 1 98.31 121 THR A CA 1
ATOM 947 C C . THR A 1 121 ? -1.722 20.672 15.969 1 98.31 121 THR A C 1
ATOM 949 O O . THR A 1 121 ? -2.559 21.578 15.906 1 98.31 121 THR A O 1
ATOM 952 N N . CYS A 1 122 ? -1.481 19.875 14.938 1 98.69 122 CYS A N 1
ATOM 953 C CA . CYS A 1 122 ? -2.27 19.766 13.719 1 98.69 122 CYS A CA 1
ATOM 954 C C . CYS A 1 12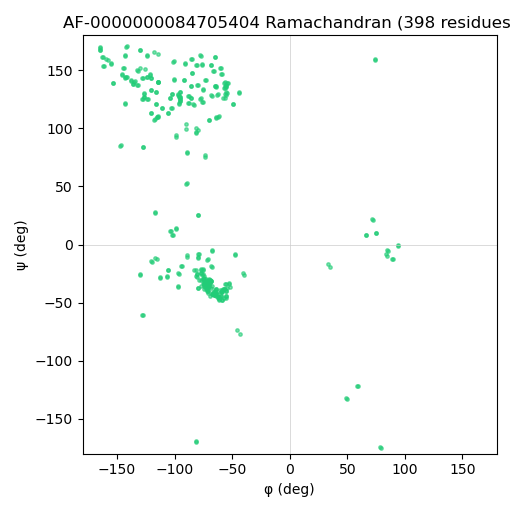2 ? -2.541 18.297 13.383 1 98.69 122 CYS A C 1
ATOM 956 O O . CYS A 1 122 ? -1.738 17.422 13.703 1 98.69 122 CYS A O 1
ATOM 958 N N . HIS A 1 123 ? -3.662 18.109 12.758 1 98.5 123 HIS A N 1
ATOM 959 C CA . HIS A 1 123 ? -3.988 16.781 12.234 1 98.5 123 HIS A CA 1
ATOM 960 C C . HIS A 1 123 ? -4.047 16.797 10.711 1 98.5 123 HIS A C 1
ATOM 962 O O . HIS A 1 123 ? -4.547 17.75 10.109 1 98.5 123 HIS A O 1
ATOM 968 N N . LEU A 1 124 ? -3.551 15.805 10.172 1 98.62 124 LEU A N 1
ATOM 969 C CA . LEU A 1 124 ? -3.758 15.492 8.766 1 98.62 124 LEU A CA 1
ATOM 970 C C . LEU A 1 124 ? -4.535 14.188 8.609 1 98.62 124 LEU A C 1
ATOM 972 O O . LEU A 1 124 ? -4.004 13.109 8.875 1 98.62 124 LEU A O 1
ATOM 976 N N . ILE A 1 125 ? -5.723 14.336 8.172 1 97.31 125 ILE A N 1
ATOM 977 C CA . ILE A 1 125 ? -6.633 13.203 8.062 1 97.31 125 ILE A CA 1
ATOM 978 C C . ILE A 1 125 ? -6.609 12.664 6.633 1 97.31 125 ILE A C 1
ATOM 980 O O . ILE A 1 125 ? -6.785 13.422 5.672 1 97.31 125 ILE A O 1
ATOM 984 N N . LEU A 1 126 ? -6.387 11.383 6.504 1 97.19 126 LEU A N 1
ATOM 985 C CA . LEU A 1 126 ? -6.379 10.695 5.219 1 97.19 126 LEU A CA 1
ATOM 986 C C . LEU A 1 126 ? -7.574 9.758 5.102 1 97.19 126 LEU A C 1
ATOM 988 O O . LEU A 1 126 ? -7.719 8.82 5.895 1 97.19 126 LEU A O 1
ATOM 992 N N . GLU A 1 127 ? -8.383 10.07 4.137 1 94 127 GLU A N 1
ATOM 993 C CA . GLU A 1 127 ? -9.516 9.195 3.85 1 94 127 GLU A CA 1
ATOM 994 C C . GLU A 1 127 ? -9.195 8.234 2.707 1 94 127 GLU A C 1
ATOM 996 O O . GLU A 1 127 ? -8.789 8.664 1.625 1 94 127 GLU A O 1
ATOM 1001 N N . LEU A 1 128 ? -9.461 6.977 2.973 1 93.81 128 LEU A N 1
ATOM 1002 C CA . LEU A 1 128 ? -9.125 5.938 2.002 1 93.81 128 LEU A CA 1
ATOM 1003 C C . LEU A 1 128 ? -10.391 5.227 1.517 1 93.81 128 LEU A C 1
ATOM 1005 O O . LEU A 1 128 ? -10.359 4.023 1.248 1 93.81 128 LEU A O 1
ATOM 1009 N N . TYR A 1 129 ? -11.422 5.906 1.549 1 87.31 129 TYR A N 1
ATOM 1010 C CA . TYR A 1 129 ? -12.688 5.426 1.001 1 87.31 129 TYR A CA 1
ATOM 1011 C C . TYR A 1 129 ? -13.234 6.398 -0.034 1 87.31 129 TYR A C 1
ATOM 1013 O O . TYR A 1 129 ? -12.766 7.531 -0.144 1 87.31 129 TYR A O 1
ATOM 1021 N N . ALA A 1 130 ? -14.172 5.84 -0.807 1 83 130 ALA A N 1
ATOM 1022 C CA . ALA A 1 130 ? -14.781 6.645 -1.859 1 83 130 ALA A CA 1
ATOM 1023 C C . ALA A 1 130 ? -13.727 7.355 -2.695 1 83 130 ALA A C 1
ATOM 1025 O O . ALA A 1 130 ? -12.789 6.723 -3.197 1 83 130 ALA A O 1
ATOM 1026 N N . SER A 1 131 ? -13.859 8.633 -2.947 1 85.06 131 SER A N 1
ATOM 1027 C CA . SER A 1 131 ? -12.883 9.383 -3.73 1 85.06 131 SER A CA 1
ATOM 1028 C C . SER A 1 131 ? -11.672 9.758 -2.889 1 85.06 131 SER A C 1
ATOM 1030 O O . SER A 1 131 ? -10.648 10.195 -3.424 1 85.06 131 SER A O 1
ATOM 1032 N N . GLY A 1 132 ? -11.766 9.516 -1.689 1 91.06 132 GLY A N 1
ATOM 1033 C CA . GLY A 1 132 ? -10.672 9.867 -0.794 1 91.06 132 GLY A CA 1
ATOM 1034 C C . GLY A 1 132 ? -10.578 11.359 -0.525 1 91.06 132 GLY A C 1
ATOM 1035 O O . GLY A 1 132 ? -11.102 12.172 -1.292 1 91.06 132 GLY A O 1
ATOM 1036 N N . ASN A 1 133 ? -9.93 11.672 0.569 1 92.75 133 ASN A N 1
ATOM 1037 C CA . ASN A 1 133 ? -9.656 13.062 0.906 1 92.75 133 ASN A CA 1
ATOM 1038 C C . ASN A 1 133 ? -8.445 13.195 1.821 1 92.75 133 ASN A C 1
ATOM 1040 O O . ASN A 1 133 ? -8.031 12.219 2.451 1 92.75 133 ASN A O 1
ATOM 1044 N N . ILE A 1 134 ? -7.844 14.328 1.78 1 96.62 134 ILE A N 1
ATOM 1045 C CA . ILE A 1 134 ? -6.848 14.75 2.758 1 96.62 134 ILE A CA 1
ATOM 1046 C C . ILE A 1 134 ? -7.277 16.062 3.404 1 96.62 134 ILE A C 1
ATOM 1048 O O . ILE A 1 134 ? -7.555 17.047 2.707 1 96.62 134 ILE A O 1
ATOM 1052 N N . ILE A 1 135 ? -7.344 16.047 4.719 1 96.62 135 ILE A N 1
ATOM 1053 C CA . ILE A 1 135 ? -7.898 17.188 5.438 1 96.62 135 ILE A CA 1
ATOM 1054 C C . ILE A 1 135 ? -6.918 17.656 6.516 1 96.62 135 ILE A C 1
ATOM 1056 O O . ILE A 1 135 ? -6.512 16.859 7.371 1 96.62 135 ILE A O 1
ATOM 1060 N N . LEU A 1 136 ? -6.594 18.922 6.438 1 98.25 136 LEU A N 1
ATOM 1061 C CA . LEU A 1 136 ? -5.75 19.562 7.441 1 98.25 136 LEU A CA 1
ATOM 1062 C C . LEU A 1 136 ? -6.602 20.25 8.5 1 98.25 136 LEU A C 1
ATOM 1064 O O . LEU A 1 136 ? -7.48 21.062 8.172 1 98.25 136 LEU A O 1
ATOM 1068 N N . THR A 1 137 ? -6.359 19.938 9.742 1 97.94 137 THR A N 1
ATOM 1069 C CA . THR A 1 137 ? -7.078 20.594 10.82 1 97.94 137 THR A CA 1
ATOM 1070 C C . THR A 1 137 ? -6.105 21.109 11.883 1 97.94 137 THR A C 1
ATOM 1072 O O . THR A 1 137 ? -4.934 20.734 11.891 1 97.94 137 THR A O 1
ATOM 1075 N N . ASP A 1 138 ? -6.641 21.938 12.75 1 97.94 138 ASP A N 1
ATOM 1076 C CA . ASP A 1 138 ? -5.887 22.281 13.953 1 97.94 138 ASP A CA 1
ATOM 1077 C C . ASP A 1 138 ? -6.039 21.203 15.016 1 97.94 138 ASP A C 1
ATOM 1079 O O . ASP A 1 138 ? -6.539 20.109 14.734 1 97.94 138 ASP A O 1
ATOM 1083 N N . GLY A 1 139 ? -5.617 21.438 16.203 1 97.62 139 GLY A N 1
ATOM 1084 C CA . GLY A 1 139 ? -5.609 20.469 17.281 1 97.62 139 GLY A CA 1
ATOM 1085 C C . GLY A 1 139 ? -7 20.094 17.75 1 97.62 139 GLY A C 1
ATOM 1086 O O . GLY A 1 139 ? -7.191 19.031 18.359 1 97.62 139 GLY A O 1
ATOM 1087 N N . ASP A 1 140 ? -7.953 20.906 17.438 1 96.19 140 ASP A N 1
ATOM 1088 C CA . ASP A 1 140 ? -9.336 20.656 17.844 1 96.19 140 ASP A CA 1
ATOM 1089 C C . ASP A 1 140 ? -10.172 20.141 16.672 1 96.19 140 ASP A C 1
ATOM 1091 O O . ASP A 1 140 ? -11.398 20.219 16.703 1 96.19 140 ASP A O 1
ATOM 1095 N N . TYR A 1 141 ? -9.555 19.797 15.625 1 96.12 141 TYR A N 1
ATOM 1096 C CA . TYR A 1 141 ? -10.141 19.172 14.438 1 96.12 141 TYR A CA 1
ATOM 1097 C C . TYR A 1 141 ? -10.977 20.188 13.656 1 96.12 141 TYR A C 1
ATOM 1099 O O . TYR A 1 141 ? -11.891 19.812 12.922 1 96.12 141 TYR A O 1
ATOM 1107 N N . ARG A 1 142 ? -10.656 21.422 13.93 1 96.25 142 ARG A N 1
ATOM 1108 C CA . ARG A 1 142 ? -11.219 22.422 13.039 1 96.25 142 ARG A CA 1
ATOM 1109 C C . ARG A 1 142 ? -10.484 22.438 11.703 1 96.25 142 ARG A C 1
ATOM 1111 O O . ARG A 1 142 ? -9.266 22.578 11.656 1 96.25 142 ARG A O 1
ATOM 1118 N N . ILE A 1 143 ? -11.234 22.469 10.641 1 96.75 143 ILE A N 1
ATOM 1119 C CA . ILE A 1 143 ? -10.656 22.281 9.312 1 96.75 143 ILE A CA 1
ATOM 1120 C C . ILE A 1 143 ? -9.977 23.578 8.867 1 96.75 143 ILE A C 1
ATOM 1122 O O . ILE A 1 143 ? -10.586 24.641 8.859 1 96.75 143 ILE A O 1
ATOM 1126 N N . LEU A 1 144 ? -8.742 23.453 8.523 1 97.5 144 LEU A N 1
ATOM 1127 C CA . LEU A 1 144 ? -7.957 24.578 7.992 1 97.5 144 LEU A CA 1
ATOM 1128 C C . LEU A 1 144 ? -7.926 24.547 6.469 1 97.5 144 LEU A C 1
ATOM 1130 O O . LEU A 1 144 ? -7.93 25.594 5.824 1 97.5 144 LEU A O 1
ATOM 1134 N N . SER A 1 145 ? -7.879 23.359 5.859 1 96.38 145 SER A N 1
ATOM 1135 C CA . SER A 1 145 ? -7.852 23.141 4.418 1 96.38 145 SER A CA 1
ATOM 1136 C C . SER A 1 145 ? -8.234 21.703 4.074 1 96.38 145 SER A C 1
ATOM 1138 O O . SER A 1 145 ? -8.102 20.797 4.906 1 96.38 145 SER A O 1
ATOM 1140 N N . LEU A 1 146 ? -8.75 21.531 2.924 1 95.12 146 LEU A N 1
ATOM 1141 C CA . LEU A 1 146 ? -9.078 20.172 2.479 1 95.12 146 LEU A CA 1
ATOM 1142 C C . LEU A 1 146 ? -8.859 20.031 0.977 1 95.12 146 LEU A C 1
ATOM 1144 O O . LEU A 1 146 ? -9.039 20.984 0.223 1 95.12 146 LEU A O 1
ATOM 1148 N N . LEU A 1 147 ? -8.461 18.875 0.604 1 92.88 147 LEU A N 1
ATOM 1149 C CA . LEU A 1 147 ? -8.156 18.578 -0.791 1 92.88 147 LEU A CA 1
ATOM 1150 C C . LEU A 1 147 ? -9.414 18.656 -1.651 1 92.88 147 LEU A C 1
ATOM 1152 O O . LEU A 1 147 ? -9.359 19.156 -2.779 1 92.88 147 LEU A O 1
ATOM 1156 N N . ARG A 1 148 ? -10.531 18.141 -1.115 1 89.06 148 ARG A N 1
ATOM 1157 C CA . ARG A 1 148 ? -11.82 18.141 -1.801 1 89.06 148 ARG A CA 1
ATOM 1158 C C . ARG A 1 148 ? -12.945 18.578 -0.863 1 89.06 148 ARG A C 1
ATOM 1160 O O . ARG A 1 148 ? -12.945 18.219 0.314 1 89.06 148 ARG A O 1
ATOM 1167 N N . THR A 1 149 ? -13.781 19.359 -1.558 1 78.5 149 THR A N 1
ATOM 1168 C CA . THR A 1 149 ? -14.969 19.734 -0.804 1 78.5 149 THR A CA 1
ATOM 1169 C C . THR A 1 149 ? -16.094 18.719 -1.013 1 78.5 149 THR A C 1
ATOM 1171 O O . THR A 1 149 ? -16.25 18.188 -2.113 1 78.5 149 THR A O 1
ATOM 1174 N N . HIS A 1 150 ? -16.391 17.859 -0.133 1 69.06 150 HIS A N 1
ATOM 1175 C CA . HIS A 1 150 ? -17.547 17 -0.329 1 69.06 150 HIS A CA 1
ATOM 1176 C C . HIS A 1 150 ? -18.438 17 0.905 1 69.06 150 HIS A C 1
ATOM 1178 O O . HIS A 1 150 ? -18.016 17.406 1.99 1 69.06 150 HIS A O 1
ATOM 1184 N N . ARG A 1 151 ? -19.703 16.766 0.574 1 56.78 151 ARG A N 1
ATOM 1185 C CA . ARG A 1 151 ? -20.703 16.641 1.632 1 56.78 151 ARG A CA 1
ATOM 1186 C C . ARG A 1 151 ? -20.688 15.242 2.229 1 56.78 151 ARG A C 1
ATOM 1188 O O . ARG A 1 151 ? -20.734 14.25 1.498 1 56.78 151 ARG A O 1
ATOM 1195 N N . PHE A 1 152 ? -20.109 15.016 3.299 1 55.06 152 PHE A N 1
ATOM 1196 C CA . PHE A 1 152 ? -20.125 13.711 3.953 1 55.06 152 PHE A CA 1
ATOM 1197 C C . PHE A 1 152 ? -21.547 13.141 3.967 1 55.06 152 PHE A C 1
ATOM 1199 O O . PHE A 1 152 ? -21.75 11.969 3.627 1 55.06 152 PHE A O 1
ATOM 1206 N N . ASP A 1 153 ? -22.359 13.672 4.777 1 54.12 153 ASP A N 1
ATOM 1207 C CA . ASP A 1 153 ? -23.797 13.445 4.785 1 54.12 153 ASP A CA 1
ATOM 1208 C C . ASP A 1 153 ? -24.562 14.734 4.516 1 54.12 153 ASP A C 1
ATOM 1210 O O . ASP A 1 153 ? -23.953 15.797 4.34 1 54.12 153 ASP A O 1
ATOM 1214 N N . GLU A 1 154 ? -25.875 14.516 4.207 1 52.53 154 GLU A N 1
ATOM 1215 C CA . GLU A 1 154 ? -26.797 15.617 3.947 1 52.53 154 GLU A CA 1
ATOM 1216 C C . GLU A 1 154 ? -26.562 16.766 4.926 1 52.53 154 GLU A C 1
ATOM 1218 O O . GLU A 1 154 ? -26.75 17.938 4.574 1 52.53 154 GLU A O 1
ATOM 1223 N N . ASN A 1 155 ? -26.016 16.406 6.055 1 53.12 155 ASN A N 1
ATOM 1224 C CA . ASN A 1 155 ? -26.062 17.438 7.098 1 53.12 155 ASN A CA 1
ATOM 1225 C C . ASN A 1 155 ? -24.656 17.875 7.5 1 53.12 155 ASN A C 1
ATOM 1227 O O . ASN A 1 155 ? -24.5 18.797 8.305 1 53.12 155 ASN A O 1
ATOM 1231 N N . VAL A 1 156 ? -23.734 17.078 7.02 1 59.69 156 VAL A N 1
ATOM 1232 C CA . VAL A 1 156 ? -22.406 17.516 7.477 1 59.69 156 VAL A CA 1
ATOM 1233 C C . VAL A 1 156 ? -21.547 17.906 6.281 1 59.69 156 VAL A C 1
ATOM 1235 O O . VAL A 1 156 ? -21.234 17.062 5.434 1 59.69 156 VAL A O 1
ATOM 1238 N N . LYS A 1 157 ? -21.422 19.172 6.246 1 66 157 LYS A N 1
ATOM 1239 C CA . LYS A 1 157 ? -20.562 19.75 5.199 1 66 157 LYS A CA 1
ATOM 1240 C C . LYS A 1 157 ? -19.094 19.734 5.613 1 66 157 LYS A C 1
ATOM 1242 O O . LYS A 1 157 ? -18.75 20.172 6.711 1 66 157 LYS A O 1
ATOM 1247 N N . MET A 1 158 ? -18.328 19.062 4.82 1 79.75 158 MET A N 1
ATOM 1248 C CA . MET A 1 158 ? -16.891 19.141 4.992 1 79.75 158 MET A CA 1
ATOM 1249 C C . MET A 1 158 ? -16.328 20.406 4.344 1 79.75 158 MET A C 1
ATOM 1251 O O . MET A 1 158 ? -16.172 20.469 3.123 1 79.75 158 MET A O 1
ATOM 1255 N N . ALA A 1 159 ? -16.172 21.469 5.309 1 84.12 159 ALA A N 1
ATOM 1256 C CA . ALA A 1 159 ? -15.695 22.75 4.797 1 84.12 159 ALA A CA 1
ATOM 1257 C C . ALA A 1 159 ? -14.758 23.422 5.793 1 84.12 159 ALA A C 1
ATOM 1259 O O . ALA A 1 159 ? -14.75 23.078 6.977 1 84.12 159 ALA A O 1
ATOM 1260 N N . VAL A 1 160 ? -14.055 24.312 5.289 1 88.31 160 VAL A N 1
ATOM 1261 C CA . VAL A 1 160 ? -13.117 25.078 6.109 1 88.31 160 VAL A CA 1
ATOM 1262 C C . VAL A 1 160 ? -13.859 25.719 7.281 1 88.31 160 VAL A C 1
ATOM 1264 O O . VAL A 1 160 ? -14.984 26.203 7.129 1 88.31 160 VAL A O 1
ATOM 1267 N N . ARG A 1 161 ? -13.266 25.641 8.484 1 87.75 161 ARG A N 1
ATOM 1268 C CA . ARG A 1 161 ? -13.75 26.234 9.727 1 87.75 161 ARG A CA 1
ATOM 1269 C C . ARG A 1 161 ? -14.781 25.328 10.398 1 87.75 161 ARG A C 1
ATOM 1271 O O . ARG A 1 161 ? -15.188 25.578 11.539 1 87.75 161 ARG A O 1
ATOM 1278 N N . GLN A 1 162 ? -15.203 24.266 9.695 1 89.12 162 GLN A N 1
ATOM 1279 C CA . GLN A 1 162 ? -16.047 23.266 10.328 1 89.12 162 GLN A CA 1
ATOM 1280 C C . GLN A 1 162 ? -15.219 22.219 11.055 1 89.12 162 GLN A C 1
ATOM 1282 O O . GLN A 1 162 ? -14.031 22.047 10.766 1 89.12 162 GLN A O 1
ATOM 1287 N N . LYS A 1 163 ? -15.922 21.594 11.961 1 91.88 163 LYS A N 1
ATOM 1288 C CA . LYS A 1 163 ? -15.219 20.562 12.719 1 91.88 163 LYS A CA 1
ATOM 1289 C C . LYS A 1 163 ? -15.305 19.203 12.016 1 91.88 163 LYS A C 1
ATOM 1291 O O . LYS A 1 163 ? -16.391 18.781 11.617 1 91.88 163 LYS A O 1
ATOM 1296 N N . TYR A 1 164 ? -14.188 18.578 11.82 1 91.62 164 TYR A N 1
ATOM 1297 C CA . TYR A 1 164 ? -14.18 17.219 11.297 1 91.62 164 TYR A CA 1
ATOM 1298 C C . TYR A 1 164 ? -14.82 16.25 12.281 1 91.62 164 TYR A C 1
ATOM 1300 O O . TYR A 1 164 ? -14.5 16.266 13.469 1 91.62 164 TYR A O 1
ATOM 1308 N N . PRO A 1 165 ? -15.633 15.375 11.82 1 87.19 165 PRO A N 1
ATOM 1309 C CA . PRO A 1 165 ? -16.422 14.539 12.727 1 87.19 165 PRO A CA 1
ATOM 1310 C C . PRO A 1 165 ? -15.711 13.25 13.117 1 87.19 165 PRO A C 1
ATOM 1312 O O . PRO A 1 165 ? -16.094 12.164 12.672 1 87.19 165 PRO A O 1
ATOM 1315 N N . VAL A 1 166 ? -14.836 13.281 13.992 1 83.81 166 VAL A N 1
ATOM 1316 C CA . VAL A 1 166 ? -14.039 12.133 14.422 1 83.81 166 VAL A CA 1
ATOM 1317 C C . VAL A 1 166 ? -14.914 11.156 15.203 1 83.81 166 VAL A C 1
ATOM 1319 O O . VAL A 1 166 ? -14.68 9.945 15.172 1 83.81 166 VAL A O 1
ATOM 1322 N N . GLN A 1 167 ? -15.836 11.625 15.984 1 68.75 167 GLN A N 1
ATOM 1323 C CA . GLN A 1 167 ? -16.656 10.797 16.859 1 68.75 167 GLN A CA 1
ATOM 1324 C C . GLN A 1 167 ? -17.719 10.031 16.062 1 68.75 167 GLN A C 1
ATOM 1326 O O . GLN A 1 167 ? -18.078 8.914 16.422 1 68.75 167 GLN A O 1
ATOM 1331 N N . LEU A 1 168 ? -18.172 10.594 15.07 1 58.38 168 LEU A N 1
ATOM 1332 C CA . LEU A 1 168 ? -19.219 9.961 14.281 1 58.38 168 LEU A CA 1
ATOM 1333 C C . LEU A 1 168 ? -18.688 8.758 13.516 1 58.38 168 LEU A C 1
ATOM 1335 O O . LEU A 1 168 ? -19.406 7.785 13.289 1 58.38 168 LEU A O 1
ATOM 1339 N N . LEU A 1 169 ? -17.516 8.797 13.141 1 56.91 169 LEU A N 1
ATOM 1340 C CA . LEU A 1 169 ? -16.922 7.707 12.367 1 56.91 169 LEU A CA 1
ATOM 1341 C C . LEU A 1 169 ? -16.766 6.461 13.234 1 56.91 169 LEU A C 1
ATOM 1343 O O . LEU A 1 169 ? -16.844 5.336 12.727 1 56.91 169 LEU A O 1
ATOM 1347 N N . GLY A 1 170 ? -16.562 6.629 14.531 1 53.28 170 GLY A N 1
ATOM 1348 C CA . GLY A 1 170 ? -16.516 5.492 15.438 1 53.28 170 GLY A CA 1
ATOM 1349 C C . GLY A 1 170 ? -17.875 4.836 15.633 1 53.28 170 GLY A C 1
ATOM 1350 O O . GLY A 1 170 ? -17.969 3.615 15.781 1 53.28 170 GLY A O 1
ATOM 1351 N N . ASP A 1 171 ? -18.906 5.555 15.57 1 51.16 171 ASP A N 1
ATOM 1352 C CA . ASP A 1 171 ? -20.266 5.07 15.805 1 51.16 171 ASP A CA 1
ATOM 1353 C C . ASP A 1 171 ? -20.828 4.379 14.562 1 51.16 171 ASP A C 1
ATOM 1355 O O . ASP A 1 171 ? -21.641 3.459 14.672 1 51.16 171 ASP A O 1
ATOM 1359 N N . GLN A 1 172 ? -20.422 4.711 13.531 1 44.53 172 GLN A N 1
ATOM 1360 C CA . GLN A 1 172 ? -20.953 4.133 12.297 1 44.53 172 GLN A CA 1
ATOM 1361 C C . GLN A 1 172 ? -20.484 2.691 12.125 1 44.53 172 GLN A C 1
ATOM 1363 O O . GLN A 1 172 ? -21.234 1.852 11.609 1 44.53 172 GLN A O 1
ATOM 1368 N N . GLU A 1 173 ? -19.281 2.365 12.438 1 42.62 173 GLU A N 1
ATOM 1369 C CA . GLU A 1 173 ? -18.797 0.996 12.328 1 42.62 173 GLU A CA 1
ATOM 1370 C C . GLU A 1 173 ? -19.5 0.073 13.312 1 42.62 173 GLU A C 1
ATOM 1372 O O . GLU A 1 173 ? -19.75 -1.095 13.008 1 42.62 173 GLU A O 1
ATOM 1377 N N . LYS A 1 174 ? -19.719 0.565 14.547 1 45.25 174 LYS A N 1
ATOM 1378 C CA . LYS A 1 174 ? -20.5 -0.249 15.477 1 45.25 174 LYS A CA 1
ATOM 1379 C C . LYS A 1 174 ? -21.844 -0.636 14.867 1 45.25 174 LYS A C 1
ATOM 1381 O O . LYS A 1 174 ? -22.391 -1.693 15.188 1 45.25 174 LYS A O 1
ATOM 1386 N N . ARG A 1 175 ? -22.359 0.226 14.188 1 45.28 175 ARG A N 1
ATOM 1387 C CA . ARG A 1 175 ? -23.641 -0.092 13.578 1 45.28 175 ARG A CA 1
ATOM 1388 C C . ARG A 1 175 ? -23.484 -1.104 12.445 1 45.28 175 ARG A C 1
ATOM 1390 O O . ARG A 1 175 ? -24.344 -1.947 12.227 1 45.28 175 ARG A O 1
ATOM 1397 N N . GLN A 1 176 ? -22.375 -0.995 11.797 1 39.97 176 GLN A N 1
ATOM 1398 C CA . GLN A 1 176 ? -22.141 -1.916 10.688 1 39.97 176 GLN A CA 1
ATOM 1399 C C . GLN A 1 176 ? -21.672 -3.275 11.195 1 39.97 176 GLN A C 1
ATOM 1401 O O . GLN A 1 176 ? -22.031 -4.312 10.633 1 39.97 176 GLN A O 1
ATOM 1406 N N . ARG A 1 177 ? -20.875 -3.283 12.219 1 42.59 177 ARG A N 1
ATOM 1407 C CA . ARG A 1 177 ? -20.469 -4.531 12.859 1 42.59 177 ARG A CA 1
ATOM 1408 C C . ARG A 1 177 ? -21.656 -5.199 13.547 1 42.59 177 ARG A C 1
ATOM 1410 O O . ARG A 1 177 ? -21.75 -6.426 13.578 1 42.59 177 ARG A O 1
ATOM 1417 N N . GLY A 1 178 ? -22.453 -4.371 14.227 1 40.16 178 GLY A N 1
ATOM 1418 C CA . GLY A 1 178 ? -23.672 -4.891 14.844 1 40.16 178 GLY A CA 1
ATOM 1419 C C . GLY A 1 178 ? -24.594 -5.578 13.859 1 40.16 178 GLY A C 1
ATOM 1420 O O . GLY A 1 178 ? -25.344 -6.484 14.234 1 40.16 178 GLY A O 1
ATOM 1421 N N . LYS A 1 179 ? -24.641 -5 12.742 1 37.69 179 LYS A N 1
ATOM 1422 C CA . LYS A 1 179 ? -25.453 -5.68 11.734 1 37.69 179 LYS A CA 1
ATOM 1423 C C . LYS A 1 179 ? -24.781 -6.973 11.273 1 37.69 179 LYS A C 1
ATOM 1425 O O . LYS A 1 179 ? -25.453 -7.891 10.805 1 37.69 179 LYS A O 1
ATOM 1430 N N . ARG A 1 180 ? -23.484 -6.996 11.258 1 38.91 180 ARG A N 1
ATOM 1431 C CA . ARG A 1 180 ? -22.797 -8.227 10.867 1 38.91 180 ARG A CA 1
ATOM 1432 C C . ARG A 1 180 ? -22.922 -9.289 11.953 1 38.91 180 ARG A C 1
ATOM 1434 O O . ARG A 1 180 ? -22.953 -10.484 11.648 1 38.91 180 ARG A O 1
ATOM 1441 N N . GLY A 1 181 ? -22.906 -8.828 13.156 1 38.75 181 GLY A N 1
ATOM 1442 C CA . GLY A 1 181 ? -23.156 -9.75 14.25 1 38.75 181 GLY A CA 1
ATOM 1443 C C . GLY A 1 181 ? -24.578 -10.289 14.273 1 38.75 181 GLY A C 1
ATOM 1444 O O . GLY A 1 181 ? -24.797 -11.453 14.625 1 38.75 181 GLY A O 1
ATOM 1445 N N . ARG A 1 182 ? -25.5 -9.406 14.031 1 39.12 182 ARG A N 1
ATOM 1446 C CA . ARG A 1 182 ? -26.891 -9.852 14.109 1 39.12 182 ARG A CA 1
ATOM 1447 C C . ARG A 1 182 ? -27.281 -10.648 12.875 1 39.12 182 ARG A C 1
ATOM 1449 O O . ARG A 1 182 ? -28.125 -11.531 12.945 1 39.12 182 ARG A O 1
ATOM 1456 N N . GLY A 1 183 ? -26.703 -10.211 11.703 1 37.09 183 GLY A N 1
ATOM 1457 C CA . GLY A 1 183 ? -27.125 -10.906 10.492 1 37.09 183 GLY A CA 1
ATOM 1458 C C . GLY A 1 183 ? -26.531 -12.297 10.367 1 37.09 183 GLY A C 1
ATOM 1459 O O . GLY A 1 183 ? -27.062 -13.133 9.625 1 37.09 183 GLY A O 1
ATOM 1460 N N . ALA A 1 184 ? -25.297 -12.508 10.844 1 36 184 ALA A N 1
ATOM 1461 C CA . ALA A 1 184 ? -24.766 -13.859 10.883 1 36 184 ALA A CA 1
ATOM 1462 C C . ALA A 1 184 ? -25.5 -14.719 11.914 1 36 184 ALA A C 1
ATOM 1464 O O . ALA A 1 184 ? -25.516 -15.945 11.812 1 36 184 ALA A O 1
ATOM 1465 N N . ALA A 1 185 ? -25.953 -14.062 12.977 1 36.38 185 ALA A N 1
ATOM 1466 C CA . ALA A 1 185 ? -26.641 -14.844 14.008 1 36.38 185 ALA A CA 1
ATOM 1467 C C . ALA A 1 185 ? -28.031 -15.273 13.555 1 36.38 185 ALA A C 1
ATOM 1469 O O . ALA A 1 185 ? -28.484 -16.359 13.883 1 36.38 185 ALA A O 1
ATOM 1470 N N . HIS A 1 186 ? -28.641 -14.398 12.836 1 38.91 186 HIS A N 1
ATOM 1471 C CA . HIS A 1 186 ? -30.016 -14.742 12.531 1 38.91 186 HIS A CA 1
ATOM 1472 C C . HIS A 1 186 ? -30.094 -15.766 11.398 1 38.91 186 HIS A C 1
ATOM 1474 O O . HIS A 1 186 ? -31.016 -16.578 11.344 1 38.91 186 HIS A O 1
ATOM 1480 N N . SER A 1 187 ? -29.109 -15.68 10.531 1 37.69 187 SER A N 1
ATOM 1481 C CA . SER A 1 187 ? -29.328 -16.516 9.352 1 37.69 187 SER A CA 1
ATOM 1482 C C . SER A 1 187 ? -29.047 -17.984 9.641 1 37.69 187 SER A C 1
ATOM 1484 O O . SER A 1 187 ? -29.625 -18.875 9.016 1 37.69 187 SER A O 1
ATOM 1486 N N . TRP A 1 188 ? -28.281 -18.203 10.664 1 38.47 188 TRP A N 1
ATOM 1487 C CA . TRP A 1 188 ? -28.062 -19.609 11.031 1 38.47 188 TRP A CA 1
ATOM 1488 C C . TRP A 1 188 ? -29.297 -20.188 11.703 1 38.47 188 TRP A C 1
ATOM 1490 O O . TRP A 1 188 ? -29.641 -21.344 11.477 1 38.47 188 TRP A O 1
ATOM 1500 N N . GLN A 1 189 ? -29.859 -19.328 12.477 1 37.66 189 GLN A N 1
ATOM 1501 C CA . GLN A 1 189 ? -31 -19.828 13.242 1 37.66 189 GLN A CA 1
ATOM 1502 C C . GLN A 1 189 ? -32.188 -20.141 12.336 1 37.66 189 GLN A C 1
ATOM 1504 O O . GLN A 1 189 ? -32.906 -21.125 12.555 1 37.66 189 GLN A O 1
ATOM 1509 N N . ASP A 1 190 ? -32.344 -19.312 11.344 1 38.72 190 ASP A N 1
ATOM 1510 C CA . ASP A 1 190 ? -33.531 -19.5 10.492 1 38.72 190 ASP A CA 1
ATOM 1511 C C . ASP A 1 190 ? -33.344 -20.719 9.586 1 38.72 190 ASP A C 1
ATOM 1513 O O . ASP A 1 190 ? -34.344 -21.375 9.227 1 38.72 190 ASP A O 1
ATOM 1517 N N . ALA A 1 191 ? -32.094 -21.078 9.203 1 39.34 191 ALA A N 1
ATOM 1518 C CA . ALA A 1 191 ? -31.891 -22.266 8.383 1 39.34 191 ALA A CA 1
ATOM 1519 C C . ALA A 1 191 ? -32.188 -23.531 9.172 1 39.34 191 ALA A C 1
ATOM 1521 O O . ALA A 1 191 ? -32.688 -24.516 8.625 1 39.34 191 ALA A O 1
ATOM 1522 N N . GLU A 1 192 ? -31.875 -23.406 10.445 1 39.38 192 GLU A N 1
ATOM 1523 C CA . GLU A 1 192 ? -32.156 -24.594 11.258 1 39.38 192 GLU A CA 1
ATOM 1524 C C . GLU A 1 192 ? -33.656 -24.797 11.43 1 39.38 192 GLU A C 1
ATOM 1526 O O . GLU A 1 192 ? -34.125 -25.938 11.523 1 39.38 192 GLU A O 1
ATOM 1531 N N . GLU A 1 193 ? -34.375 -23.688 11.508 1 40.53 193 GLU A N 1
ATOM 1532 C CA . GLU A 1 193 ? -35.812 -23.844 11.789 1 40.53 193 GLU A CA 1
ATOM 1533 C C . GLU A 1 193 ? -36.531 -24.375 10.562 1 40.53 193 GLU A C 1
ATOM 1535 O O . GLU A 1 193 ? -37.531 -25.094 10.688 1 40.53 193 GLU A O 1
ATOM 1540 N N . GLU A 1 194 ? -36.062 -24 9.391 1 39.38 194 GLU A N 1
ATOM 1541 C CA . GLU A 1 194 ? -36.812 -24.438 8.219 1 39.38 194 GLU A CA 1
ATOM 1542 C C . GLU A 1 194 ? -36.562 -25.922 7.934 1 39.38 194 GLU A C 1
ATOM 1544 O O . GLU A 1 194 ? -37.406 -26.562 7.277 1 39.38 194 GLU A O 1
ATOM 1549 N N . LYS A 1 195 ? -35.438 -26.484 8.336 1 43.94 195 LYS A N 1
ATOM 1550 C CA . LYS A 1 195 ? -35.25 -27.922 8.133 1 43.94 195 LYS A CA 1
ATOM 1551 C C . LYS A 1 195 ? -36.188 -28.719 9.039 1 43.94 195 LYS A C 1
ATOM 1553 O O . LYS A 1 195 ? -36.5 -29.875 8.75 1 43.94 195 LYS A O 1
ATOM 1558 N N . GLU A 1 196 ? -36.469 -28.094 10.211 1 42.91 196 GLU A N 1
ATOM 1559 C CA . GLU A 1 196 ? -37.312 -28.891 11.094 1 42.91 196 GLU A CA 1
ATOM 1560 C C . GLU A 1 196 ? -38.75 -28.969 10.562 1 42.91 196 GLU A C 1
ATOM 1562 O O . GLU A 1 196 ? -39.5 -29.906 10.867 1 42.91 196 GLU A O 1
ATOM 1567 N N . GLU A 1 197 ? -39.156 -27.859 9.898 1 44.5 197 GLU A N 1
ATOM 1568 C CA . GLU A 1 197 ? -40.562 -27.938 9.5 1 44.5 197 GLU A CA 1
ATOM 1569 C C . GLU A 1 197 ? -40.75 -28.906 8.344 1 44.5 197 GLU A C 1
ATOM 1571 O O . GLU A 1 197 ? -41.844 -29.406 8.117 1 44.5 197 GLU A O 1
ATOM 1576 N N . GLY A 1 198 ? -39.688 -29 7.441 1 39.91 198 GLY A N 1
ATOM 1577 C CA . GLY A 1 198 ? -39.938 -29.828 6.273 1 39.91 198 GLY A CA 1
ATOM 1578 C C . GLY A 1 198 ? -39.906 -31.312 6.578 1 39.91 198 GLY A C 1
ATOM 1579 O O . GLY A 1 198 ? -40.094 -32.125 5.684 1 39.91 198 GLY A O 1
ATOM 1580 N N . ALA A 1 199 ? -39.25 -31.672 7.695 1 45.62 199 ALA A N 1
ATOM 1581 C CA . ALA A 1 199 ? -39.219 -33.094 7.945 1 45.62 199 ALA A CA 1
ATOM 1582 C C . ALA A 1 199 ? -40.594 -33.625 8.414 1 45.62 199 ALA A C 1
ATOM 1584 O O . ALA A 1 199 ? -40.812 -34.812 8.438 1 45.62 199 ALA A O 1
ATOM 1585 N N . ASP A 1 200 ? -41.312 -32.688 9.086 1 40.62 200 ASP A N 1
ATOM 1586 C CA . ASP A 1 200 ? -42.562 -33.25 9.625 1 40.62 200 ASP A CA 1
ATOM 1587 C C . ASP A 1 200 ? -43.625 -33.344 8.547 1 40.62 200 ASP A C 1
ATOM 1589 O O . ASP A 1 200 ? -44.719 -33.906 8.773 1 40.62 200 ASP A O 1
ATOM 1593 N N . ASN A 1 201 ? -43.469 -32.75 7.344 1 32.62 201 ASN A N 1
ATOM 1594 C CA . ASN A 1 201 ? -44.594 -33.156 6.496 1 32.62 201 ASN A CA 1
ATOM 1595 C C . ASN A 1 201 ? -44.281 -34.438 5.727 1 32.62 201 ASN A C 1
ATOM 1597 O O . ASN A 1 201 ? -43.156 -34.625 5.238 1 32.62 201 ASN A O 1
ATOM 1601 N N . MET B 1 1 ? 5.898 9.383 -14.25 1 42.59 1 MET B N 1
ATOM 1602 C CA . MET B 1 1 ? 6.199 9.625 -12.836 1 42.59 1 MET B CA 1
ATOM 1603 C C . MET B 1 1 ? 6.516 8.32 -12.117 1 42.59 1 MET B C 1
ATOM 1605 O O . MET B 1 1 ? 5.742 7.363 -12.188 1 42.59 1 MET B O 1
ATOM 1609 N N . LYS B 1 2 ? 7.75 8.062 -11.828 1 53.5 2 LYS B N 1
ATOM 1610 C CA . LYS B 1 2 ? 8.086 6.773 -11.234 1 53.5 2 LYS B CA 1
ATOM 1611 C C . LYS B 1 2 ? 7.441 6.621 -9.859 1 53.5 2 LYS B C 1
ATOM 1613 O O . LYS B 1 2 ? 7.555 7.512 -9.008 1 53.5 2 LYS B O 1
ATOM 1618 N N . LYS B 1 3 ? 6.43 5.75 -9.695 1 61.84 3 LYS B N 1
ATOM 1619 C CA . LYS B 1 3 ? 5.652 5.352 -8.531 1 61.84 3 LYS B CA 1
ATOM 1620 C C . LYS B 1 3 ? 6.566 5.008 -7.352 1 61.84 3 LYS B C 1
ATOM 1622 O O . LYS B 1 3 ? 7.684 4.523 -7.547 1 61.84 3 LYS B O 1
ATOM 1627 N N . THR B 1 4 ? 6.422 5.695 -6.25 1 78.19 4 THR B N 1
ATOM 1628 C CA . THR B 1 4 ? 7.242 5.484 -5.062 1 78.19 4 THR B CA 1
ATOM 1629 C C . THR B 1 4 ? 7.047 4.074 -4.516 1 78.19 4 THR B C 1
ATOM 1631 O O . THR B 1 4 ? 5.914 3.609 -4.375 1 78.19 4 THR B O 1
ATOM 1634 N N . ARG B 1 5 ? 8.141 3.43 -4.293 1 88.19 5 ARG B N 1
ATOM 1635 C CA . ARG B 1 5 ? 8.156 2.039 -3.852 1 88.19 5 ARG B CA 1
ATOM 1636 C C . ARG B 1 5 ? 8.016 1.944 -2.336 1 88.19 5 ARG B C 1
ATOM 1638 O O . ARG B 1 5 ? 8.578 2.76 -1.603 1 88.19 5 ARG B O 1
ATOM 1645 N N . MET B 1 6 ? 7.387 0.89 -1.947 1 93.88 6 MET B N 1
ATOM 1646 C CA . MET B 1 6 ? 7.215 0.619 -0.523 1 93.88 6 MET B CA 1
ATOM 1647 C C . MET B 1 6 ? 8.555 0.327 0.14 1 93.88 6 MET B C 1
ATOM 1649 O O . MET B 1 6 ? 9.422 -0.309 -0.46 1 93.88 6 MET B O 1
ATOM 1653 N N . SER B 1 7 ? 8.68 0.667 1.402 1 93.69 7 SER B N 1
ATOM 1654 C CA . SER B 1 7 ? 9.867 0.344 2.182 1 93.69 7 SER B CA 1
ATOM 1655 C C . SER B 1 7 ? 9.867 -1.119 2.613 1 93.69 7 SER B C 1
ATOM 1657 O O . SER B 1 7 ? 8.828 -1.777 2.592 1 93.69 7 SER B O 1
ATOM 1659 N N . ILE B 1 8 ? 11.047 -1.57 2.996 1 94 8 ILE B N 1
ATOM 1660 C CA . ILE B 1 8 ? 11.203 -2.938 3.479 1 94 8 ILE B CA 1
ATOM 1661 C C . ILE B 1 8 ? 10.32 -3.158 4.703 1 94 8 ILE B C 1
ATOM 1663 O O . ILE B 1 8 ? 9.719 -4.223 4.859 1 94 8 ILE B O 1
ATOM 1667 N N . ASP B 1 9 ? 10.242 -2.182 5.621 1 94.19 9 ASP B N 1
ATOM 1668 C CA . ASP B 1 9 ? 9.438 -2.291 6.832 1 94.19 9 ASP B CA 1
ATOM 1669 C C . ASP B 1 9 ? 7.945 -2.344 6.496 1 94.19 9 ASP B C 1
ATOM 1671 O O . ASP B 1 9 ? 7.191 -3.1 7.113 1 94.19 9 ASP B O 1
ATOM 1675 N N . ASP B 1 10 ? 7.523 -1.532 5.59 1 96.5 10 ASP B N 1
ATOM 1676 C CA . ASP B 1 10 ? 6.125 -1.539 5.176 1 96.5 10 ASP B CA 1
ATOM 1677 C C . ASP B 1 10 ? 5.754 -2.867 4.523 1 96.5 10 ASP B C 1
ATOM 1679 O O . ASP B 1 10 ? 4.648 -3.377 4.727 1 96.5 10 ASP B O 1
ATOM 1683 N N . ILE B 1 11 ? 6.652 -3.398 3.764 1 97.31 11 ILE B N 1
ATOM 1684 C CA . ILE B 1 11 ? 6.441 -4.703 3.145 1 97.31 11 ILE B CA 1
ATOM 1685 C C . ILE B 1 11 ? 6.285 -5.766 4.227 1 97.31 11 ILE B C 1
ATOM 1687 O O . ILE B 1 11 ? 5.387 -6.609 4.152 1 97.31 11 ILE B O 1
ATOM 1691 N N . HIS B 1 12 ? 7.133 -5.691 5.176 1 96.5 12 HIS B N 1
ATOM 1692 C CA . HIS B 1 12 ? 7.047 -6.625 6.289 1 96.5 12 HIS B CA 1
ATOM 1693 C C . HIS B 1 12 ? 5.68 -6.555 6.965 1 96.5 12 HIS B C 1
ATOM 1695 O O . HIS B 1 12 ? 5.07 -7.586 7.254 1 96.5 12 HIS B O 1
ATOM 1701 N N . ALA B 1 13 ? 5.211 -5.41 7.215 1 97.06 13 ALA B N 1
ATOM 1702 C CA . ALA B 1 13 ? 3.914 -5.211 7.855 1 97.06 13 ALA B CA 1
ATOM 1703 C C . ALA B 1 13 ? 2.785 -5.758 6.988 1 97.06 13 ALA B C 1
ATOM 1705 O O . ALA B 1 13 ? 1.864 -6.406 7.492 1 97.06 13 ALA B O 1
ATOM 1706 N N . MET B 1 14 ? 2.881 -5.504 5.715 1 97.56 14 MET B N 1
ATOM 1707 C CA . MET B 1 14 ? 1.852 -5.973 4.793 1 97.56 14 MET B CA 1
ATOM 1708 C C . MET B 1 14 ? 1.842 -7.496 4.719 1 97.56 14 MET B C 1
ATOM 1710 O O . MET B 1 14 ? 0.775 -8.117 4.707 1 97.56 14 MET B O 1
ATOM 1714 N N . VAL B 1 15 ? 2.99 -8.07 4.645 1 97.81 15 VAL B N 1
ATOM 1715 C CA . VAL B 1 15 ? 3.094 -9.523 4.656 1 97.81 15 VAL B CA 1
ATOM 1716 C C . VAL B 1 15 ? 2.404 -10.086 5.898 1 97.81 15 VAL B C 1
ATOM 1718 O O . VAL B 1 15 ? 1.652 -11.062 5.816 1 97.81 15 VAL B O 1
ATOM 1721 N N . GLY B 1 16 ? 2.67 -9.43 7.012 1 97 16 GLY B N 1
ATOM 1722 C CA . GLY B 1 16 ? 2.021 -9.852 8.242 1 97 16 GLY B CA 1
ATOM 1723 C C . GLY B 1 16 ? 0.507 -9.773 8.172 1 97 16 GLY B C 1
ATOM 1724 O O . GLY B 1 16 ? -0.186 -10.688 8.625 1 97 16 GLY B O 1
ATOM 1725 N N . SER B 1 17 ? 0.026 -8.734 7.648 1 97.19 17 SER B N 1
ATOM 1726 C CA . SER B 1 17 ? -1.415 -8.539 7.527 1 97.19 17 SER B CA 1
ATOM 1727 C C . SER B 1 17 ? -2.051 -9.617 6.656 1 97.19 17 SER B C 1
ATOM 1729 O O . SER B 1 17 ? -3.041 -10.234 7.051 1 97.19 17 SER B O 1
ATOM 1731 N N . ILE B 1 18 ? -1.491 -9.859 5.574 1 97 18 ILE B N 1
ATOM 1732 C CA . ILE B 1 18 ? -2.07 -10.789 4.609 1 97 18 ILE B CA 1
ATOM 1733 C C . ILE B 1 18 ? -1.964 -12.219 5.137 1 97 18 ILE B C 1
ATOM 1735 O O . ILE B 1 18 ? -2.885 -13.023 4.961 1 97 18 ILE B O 1
ATOM 1739 N N . ARG B 1 19 ? -0.842 -12.492 5.734 1 97.12 19 ARG B N 1
ATOM 1740 C CA . ARG B 1 19 ? -0.702 -13.805 6.352 1 97.12 19 ARG B CA 1
ATOM 1741 C C . ARG B 1 19 ? -1.819 -14.062 7.355 1 97.12 19 ARG B C 1
ATOM 1743 O O . ARG B 1 19 ? -2.398 -15.148 7.387 1 97.12 19 ARG B O 1
ATOM 1750 N N . ALA B 1 20 ? -2.186 -13.094 8.094 1 96.12 20 ALA B N 1
ATOM 1751 C CA . ALA B 1 20 ? -3.162 -13.219 9.172 1 96.12 20 ALA B CA 1
ATOM 1752 C C . ALA B 1 20 ? -4.582 -13.289 8.625 1 96.12 20 ALA B C 1
ATOM 1754 O O . ALA B 1 20 ? -5.449 -13.938 9.211 1 96.12 20 ALA B O 1
ATOM 1755 N N . ASN B 1 21 ? -4.785 -12.75 7.434 1 95.19 21 ASN B N 1
ATOM 1756 C CA . ASN B 1 21 ? -6.172 -12.508 7.062 1 95.19 21 ASN B CA 1
ATOM 1757 C C . ASN B 1 21 ? -6.555 -13.266 5.793 1 95.19 21 ASN B C 1
ATOM 1759 O O . ASN B 1 21 ? -7.738 -13.422 5.488 1 95.19 21 ASN B O 1
ATOM 1763 N N . VAL B 1 22 ? -5.582 -13.742 5.102 1 96.69 22 VAL B N 1
ATOM 1764 C CA . VAL B 1 22 ? -5.922 -14.18 3.754 1 96.69 22 VAL B CA 1
ATOM 1765 C C . VAL B 1 22 ? -5.383 -15.586 3.516 1 96.69 22 VAL B C 1
ATOM 1767 O O . VAL B 1 22 ? -5.898 -16.328 2.668 1 96.69 22 VAL B O 1
ATOM 1770 N N . VAL B 1 23 ? -4.352 -15.969 4.203 1 96.56 23 VAL B N 1
ATOM 1771 C CA . VAL B 1 23 ? -3.752 -17.281 4.008 1 96.56 23 VAL B CA 1
ATOM 1772 C C . VAL B 1 23 ? -4.812 -18.375 4.184 1 96.56 23 VAL B C 1
ATOM 1774 O O . VAL B 1 23 ? -5.664 -18.281 5.074 1 96.56 23 VAL B O 1
ATOM 1777 N N . ASN B 1 24 ? -4.84 -19.359 3.338 1 97.19 24 ASN B N 1
ATOM 1778 C CA . ASN B 1 24 ? -5.719 -20.516 3.287 1 97.19 24 ASN B CA 1
ATOM 1779 C C . ASN B 1 24 ? -6.914 -20.281 2.373 1 97.19 24 ASN B C 1
ATOM 1781 O O . ASN B 1 24 ? -7.75 -21.172 2.191 1 97.19 24 ASN B O 1
ATOM 1785 N N . MET B 1 25 ? -7.016 -19.109 1.778 1 98.06 25 MET B N 1
ATOM 1786 C CA . MET B 1 25 ? -8.047 -18.859 0.775 1 98.06 25 MET B CA 1
ATOM 1787 C C . MET B 1 25 ? -7.629 -19.406 -0.585 1 98.06 25 MET B C 1
ATOM 1789 O O . MET B 1 25 ? -6.434 -19.484 -0.884 1 98.06 25 MET B O 1
ATOM 1793 N N . ARG B 1 26 ? -8.594 -19.688 -1.347 1 98.38 26 ARG B N 1
ATOM 1794 C CA . ARG B 1 26 ? -8.359 -20.312 -2.639 1 98.38 26 ARG B CA 1
ATOM 1795 C C . ARG B 1 26 ? -8.43 -19.297 -3.771 1 98.38 26 ARG B C 1
ATOM 1797 O O . ARG B 1 26 ? -9.305 -18.438 -3.781 1 98.38 26 ARG B O 1
ATOM 1804 N N . VAL B 1 27 ? -7.551 -19.484 -4.734 1 98.56 27 VAL B N 1
ATOM 1805 C CA . VAL B 1 27 ? -7.602 -18.641 -5.922 1 98.56 27 VAL B CA 1
ATOM 1806 C C . VAL B 1 27 ? -8.758 -19.078 -6.82 1 98.56 27 VAL B C 1
ATOM 1808 O O . VAL B 1 27 ? -8.789 -20.219 -7.289 1 98.56 27 VAL B O 1
ATOM 1811 N N . THR B 1 28 ? -9.648 -18.188 -7.117 1 97.56 28 THR B N 1
ATOM 1812 C CA . THR B 1 28 ? -10.758 -18.547 -7.992 1 97.56 28 THR B CA 1
ATOM 1813 C C . THR B 1 28 ? -10.586 -17.922 -9.375 1 97.56 28 THR B C 1
ATOM 1815 O O . THR B 1 28 ? -11.117 -18.422 -10.359 1 97.56 28 THR B O 1
ATOM 1818 N N . ASN B 1 29 ? -9.875 -16.812 -9.391 1 96 29 ASN B N 1
ATOM 1819 C CA . ASN B 1 29 ? -9.594 -16.172 -10.672 1 96 29 ASN B CA 1
ATOM 1820 C C . ASN B 1 29 ? -8.453 -15.172 -10.562 1 96 29 ASN B C 1
ATOM 1822 O O . ASN B 1 29 ? -8.07 -14.773 -9.461 1 96 29 ASN B O 1
ATOM 1826 N N . ILE B 1 30 ? -7.832 -14.797 -11.734 1 96.5 30 ILE B N 1
ATOM 1827 C CA . ILE B 1 30 ? -6.762 -13.812 -11.805 1 96.5 30 ILE B CA 1
ATOM 1828 C C . ILE B 1 30 ? -7.012 -12.867 -12.977 1 96.5 30 ILE B C 1
ATOM 1830 O O . ILE B 1 30 ? -7.355 -13.305 -14.078 1 96.5 30 ILE B O 1
ATOM 1834 N N . TYR B 1 31 ? -6.754 -11.586 -12.656 1 92.44 31 TYR B N 1
ATOM 1835 C CA . TYR B 1 31 ? -7.023 -10.562 -13.656 1 92.44 31 TYR B CA 1
ATOM 1836 C C . TYR B 1 31 ? -5.801 -9.68 -13.883 1 92.44 31 TYR B C 1
ATOM 1838 O O . TYR B 1 31 ? -5.043 -9.414 -12.945 1 92.44 31 TYR B O 1
ATOM 1846 N N . ASP B 1 32 ? -5.57 -9.273 -15.078 1 88.69 32 ASP B N 1
ATOM 1847 C CA . ASP B 1 32 ? -4.637 -8.195 -15.367 1 88.69 32 ASP B CA 1
ATOM 1848 C C . ASP B 1 32 ? -5.363 -6.855 -15.484 1 88.69 32 ASP B C 1
ATOM 1850 O O . ASP B 1 32 ? -6.375 -6.754 -16.172 1 88.69 32 ASP B O 1
ATOM 1854 N N . VAL B 1 33 ? -4.875 -5.922 -14.688 1 81.5 33 VAL B N 1
ATOM 1855 C CA . VAL B 1 33 ? -5.516 -4.613 -14.641 1 81.5 33 VAL B CA 1
ATOM 1856 C C . VAL B 1 33 ? -4.746 -3.627 -15.516 1 81.5 33 VAL B C 1
ATOM 1858 O O . VAL B 1 33 ? -3.52 -3.535 -15.422 1 81.5 33 VAL B O 1
ATOM 1861 N N . GLN B 1 34 ? -5.141 -3.506 -16.703 1 63.31 34 GLN B N 1
ATOM 1862 C CA . GLN B 1 34 ? -4.457 -2.59 -17.609 1 63.31 34 GLN B CA 1
ATOM 1863 C C . GLN B 1 34 ? -4.539 -1.152 -17.094 1 63.31 34 GLN B C 1
ATOM 1865 O O . GLN B 1 34 ? -5.586 -0.722 -16.609 1 63.31 34 GLN B O 1
ATOM 1870 N N . GLY B 1 35 ? -3.393 -0.617 -16.656 1 53.88 35 GLY B N 1
ATOM 1871 C CA . GLY B 1 35 ? -3.424 0.803 -16.328 1 53.88 35 GLY B CA 1
ATOM 1872 C C . GLY B 1 35 ? -3.869 1.663 -17.5 1 53.88 35 GLY B C 1
ATOM 1873 O O . GLY B 1 35 ? -3.906 1.199 -18.641 1 53.88 35 GLY B O 1
ATOM 1874 N N . GLN B 1 36 ? -4.617 2.582 -17.25 1 43.88 36 GLN B N 1
ATOM 1875 C CA . GLN B 1 36 ? -4.879 3.543 -18.312 1 43.88 36 GLN B CA 1
ATOM 1876 C C . GLN B 1 36 ? -3.582 4.133 -18.859 1 43.88 36 GLN B C 1
ATOM 1878 O O . GLN B 1 36 ? -2.723 4.57 -18.094 1 43.88 36 GLN B O 1
ATOM 1883 N N . GLY B 1 37 ? -3.33 4.195 -20.156 1 44.25 37 GLY B N 1
ATOM 1884 C CA . GLY B 1 37 ? -2.57 4.801 -21.234 1 44.25 37 GLY B CA 1
ATOM 1885 C C . GLY B 1 37 ? -1.146 5.148 -20.844 1 44.25 37 GLY B C 1
ATOM 1886 O O . GLY B 1 37 ? -0.434 5.809 -21.609 1 44.25 37 GLY B O 1
ATOM 1887 N N . ASP B 1 38 ? -0.84 5.254 -19.547 1 44.34 38 ASP B N 1
ATOM 1888 C CA . ASP B 1 38 ? 0.315 6.137 -19.422 1 44.34 38 ASP B CA 1
ATOM 1889 C C . ASP B 1 38 ? 1.613 5.395 -19.734 1 44.34 38 ASP B C 1
ATOM 1891 O O . ASP B 1 38 ? 2.701 5.879 -19.406 1 44.34 38 ASP B O 1
ATOM 1895 N N . GLY B 1 39 ? 1.588 4.391 -20.484 1 50.22 39 GLY B N 1
ATOM 1896 C CA . GLY B 1 39 ? 2.865 3.818 -20.875 1 50.22 39 GLY B CA 1
ATOM 1897 C C . GLY B 1 39 ? 3.629 3.203 -19.719 1 50.22 39 GLY B C 1
ATOM 1898 O O . GLY B 1 39 ? 4.84 2.988 -19.812 1 50.22 39 GLY B O 1
ATOM 1899 N N . SER B 1 40 ? 2.904 3.143 -18.562 1 55.28 40 SER B N 1
ATOM 1900 C CA . SER B 1 40 ? 3.662 2.639 -17.422 1 55.28 40 SER B CA 1
ATOM 1901 C C . SER B 1 40 ? 4.012 1.166 -17.594 1 55.28 40 SER B C 1
ATOM 1903 O O . SER B 1 40 ? 3.18 0.372 -18.031 1 55.28 40 SER B O 1
ATOM 1905 N N . THR B 1 41 ? 5.312 0.895 -17.438 1 61.62 41 THR B N 1
ATOM 1906 C CA . THR B 1 41 ? 5.895 -0.44 -17.516 1 61.62 41 THR B CA 1
ATOM 1907 C C . THR B 1 41 ? 5.43 -1.297 -16.344 1 61.62 41 THR B C 1
ATOM 1909 O O . THR B 1 41 ? 5.648 -2.51 -16.328 1 61.62 41 THR B O 1
ATOM 1912 N N . THR B 1 42 ? 4.645 -0.556 -15.43 1 72.94 42 THR B N 1
ATOM 1913 C CA . THR B 1 42 ? 4.215 -1.352 -14.289 1 72.94 42 THR B CA 1
ATOM 1914 C C . THR B 1 42 ? 2.926 -2.104 -14.602 1 72.94 42 THR B C 1
ATOM 1916 O O . THR B 1 42 ? 2.068 -1.596 -15.328 1 72.94 42 THR B O 1
ATOM 1919 N N . LYS B 1 43 ? 2.945 -3.32 -14.195 1 86.62 43 LYS B N 1
ATOM 1920 C CA . LYS B 1 43 ? 1.784 -4.176 -14.422 1 86.62 43 LYS B CA 1
ATOM 1921 C C . LYS B 1 43 ? 1.124 -4.566 -13.102 1 86.62 43 LYS B C 1
ATOM 1923 O O . LYS B 1 43 ? 1.811 -4.832 -12.117 1 86.62 43 LYS B O 1
ATOM 1928 N N . THR B 1 44 ? -0.197 -4.566 -13.141 1 91.31 44 THR B N 1
ATOM 1929 C CA . THR B 1 44 ? -0.979 -4.875 -11.953 1 91.31 44 THR B CA 1
ATOM 1930 C C . THR B 1 44 ? -1.868 -6.09 -12.188 1 91.31 44 THR B C 1
ATOM 1932 O O . THR B 1 44 ? -2.518 -6.199 -13.234 1 91.31 44 THR B O 1
ATOM 1935 N N . TYR B 1 45 ? -1.838 -6.969 -11.242 1 93.81 45 TYR B N 1
ATOM 1936 C CA . TYR B 1 45 ? -2.674 -8.164 -11.281 1 93.81 45 TYR B CA 1
ATOM 1937 C C . TYR B 1 45 ? -3.539 -8.266 -10.023 1 93.81 45 TYR B C 1
ATOM 1939 O O . TYR B 1 45 ? -3.094 -7.93 -8.93 1 93.81 4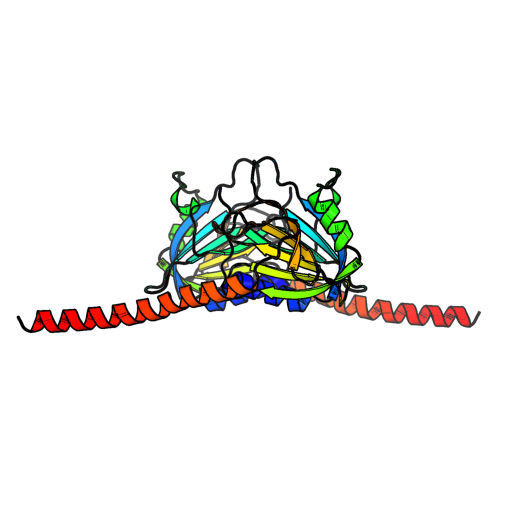5 TYR B O 1
ATOM 1947 N N . LEU B 1 46 ? -4.75 -8.773 -10.258 1 95.19 46 LEU B N 1
ATOM 1948 C CA . LEU B 1 46 ? -5.672 -9.016 -9.148 1 95.19 46 LEU B CA 1
ATOM 1949 C C . LEU B 1 46 ? -5.969 -10.5 -9.008 1 95.19 46 LEU B C 1
ATOM 1951 O O . LEU B 1 46 ? -6.434 -11.141 -9.953 1 95.19 46 LEU B O 1
ATOM 1955 N N . LEU B 1 47 ? -5.672 -11.031 -7.875 1 96.81 47 LEU B N 1
ATOM 1956 C CA . LEU B 1 47 ? -6.094 -12.391 -7.531 1 96.81 47 LEU B CA 1
ATOM 1957 C C . LEU B 1 47 ? -7.391 -12.367 -6.73 1 96.81 47 LEU B C 1
ATOM 1959 O O . LEU B 1 47 ? -7.469 -11.727 -5.68 1 96.81 47 LEU B O 1
ATOM 1963 N N . LYS B 1 48 ? -8.305 -13.047 -7.262 1 96.38 48 LYS B N 1
ATOM 1964 C CA . LYS B 1 48 ? -9.547 -13.242 -6.527 1 96.38 48 LYS B CA 1
ATOM 1965 C C . LYS B 1 48 ? -9.469 -14.469 -5.621 1 96.38 48 LYS B C 1
ATOM 1967 O O . LYS B 1 48 ? -9.273 -15.586 -6.098 1 96.38 48 LYS B O 1
ATOM 1972 N N . LEU B 1 49 ? -9.672 -14.25 -4.285 1 97.75 49 LEU B N 1
ATOM 1973 C CA . LEU B 1 49 ? -9.516 -15.312 -3.299 1 97.75 49 LEU B CA 1
ATOM 1974 C C . LEU B 1 49 ? -10.82 -15.547 -2.541 1 97.75 49 LEU B C 1
ATOM 1976 O O . LEU B 1 49 ? -11.531 -14.594 -2.213 1 97.75 49 LEU B O 1
ATOM 1980 N N . GLN B 1 50 ? -11.031 -16.875 -2.256 1 97.38 50 GLN B N 1
ATOM 1981 C CA . GLN B 1 50 ? -12.289 -17.219 -1.591 1 97.38 50 GLN B CA 1
ATOM 1982 C C . GLN B 1 50 ? -12.086 -18.344 -0.587 1 97.38 50 GLN B C 1
ATOM 1984 O O . GLN B 1 50 ? -11.234 -19.219 -0.779 1 97.38 50 GLN B O 1
ATOM 1989 N N . GLN B 1 51 ? -12.797 -18.25 0.469 1 96.25 51 GLN B N 1
ATOM 1990 C CA . GLN B 1 51 ? -12.969 -19.297 1.464 1 96.25 51 GLN B CA 1
ATOM 1991 C C . GLN B 1 51 ? -14.359 -19.25 2.094 1 96.25 51 GLN B C 1
ATOM 1993 O O . GLN B 1 51 ? -14.516 -18.75 3.215 1 96.25 51 GLN B O 1
ATOM 1998 N N . PRO B 1 52 ? -15.359 -19.859 1.466 1 91.94 52 PRO B N 1
ATOM 1999 C CA . PRO B 1 52 ? -16.703 -19.812 2.061 1 91.94 52 PRO B CA 1
ATOM 2000 C C . PRO B 1 52 ? -16.719 -20.297 3.508 1 91.94 52 PRO B C 1
ATOM 2002 O O . PRO B 1 52 ? -15.984 -21.234 3.857 1 91.94 52 PRO B O 1
ATOM 2005 N N . PRO B 1 53 ? -17.5 -19.562 4.289 1 91.94 53 PRO B N 1
ATOM 2006 C CA . PRO B 1 53 ? -18.531 -18.562 4.012 1 91.94 53 PRO B CA 1
ATOM 2007 C C . PRO B 1 53 ? -18 -17.125 4.145 1 91.94 53 PRO B C 1
ATOM 2009 O O . PRO B 1 53 ? -18.797 -16.188 4.238 1 91.94 53 PRO B O 1
ATOM 2012 N N . PHE B 1 54 ? -16.781 -17.031 4.18 1 90.56 54 PHE B N 1
ATOM 2013 C CA . PHE B 1 54 ? -16.219 -15.703 4.379 1 90.56 54 PHE B CA 1
ATOM 2014 C C . PHE B 1 54 ? -16.297 -14.891 3.094 1 90.56 54 PHE B C 1
ATOM 2016 O O . PHE B 1 54 ? -16.344 -15.453 1.998 1 90.56 54 PHE B O 1
ATOM 2023 N N . PRO B 1 55 ? -16.297 -13.555 3.305 1 91.69 55 PRO B N 1
ATOM 2024 C CA . PRO B 1 55 ? -16.328 -12.703 2.111 1 91.69 55 PRO B CA 1
ATOM 2025 C C . PRO B 1 55 ? -15.109 -12.922 1.213 1 91.69 55 PRO B C 1
ATOM 2027 O O . PRO B 1 55 ? -14.023 -13.258 1.702 1 91.69 55 PRO B O 1
ATOM 2030 N N . LYS B 1 56 ? -15.305 -12.688 -0.02 1 94.69 56 LYS B N 1
ATOM 2031 C CA . LYS B 1 56 ? -14.203 -12.758 -0.976 1 94.69 56 LYS B CA 1
ATOM 2032 C C . LYS B 1 56 ? -13.195 -11.633 -0.744 1 94.69 56 LYS B C 1
ATOM 2034 O O . LYS B 1 56 ? -13.555 -10.578 -0.219 1 94.69 56 LYS B O 1
ATOM 2039 N N . VAL B 1 57 ? -11.984 -11.891 -1.144 1 95.88 57 VAL B N 1
ATOM 2040 C CA . VAL B 1 57 ? -10.906 -10.922 -1.014 1 95.88 57 VAL B CA 1
ATOM 2041 C C . VAL B 1 57 ? -10.148 -10.812 -2.336 1 95.88 57 VAL B C 1
ATOM 2043 O O . VAL B 1 57 ? -9.898 -11.82 -3 1 95.88 57 VAL B O 1
ATOM 2046 N N . PHE B 1 58 ? -9.844 -9.57 -2.682 1 95.31 58 PHE B N 1
ATOM 2047 C CA . PHE B 1 58 ? -8.969 -9.352 -3.828 1 95.31 58 PHE B CA 1
ATOM 2048 C C . PHE B 1 58 ? -7.566 -8.969 -3.373 1 95.31 58 PHE B C 1
ATOM 2050 O O . PHE B 1 58 ? -7.398 -8.047 -2.576 1 95.31 58 PHE B O 1
ATOM 2057 N N . LEU B 1 59 ? -6.621 -9.688 -3.854 1 96.94 59 LEU B N 1
ATOM 2058 C CA . LEU B 1 59 ? -5.215 -9.383 -3.602 1 96.94 59 LEU B CA 1
ATOM 2059 C C . LEU B 1 59 ? -4.574 -8.727 -4.82 1 96.94 59 LEU B C 1
ATOM 2061 O O . LEU B 1 59 ? -4.492 -9.336 -5.887 1 96.94 59 LEU B O 1
ATOM 2065 N N . LEU B 1 60 ? -4.137 -7.527 -4.621 1 95.38 60 LEU B N 1
ATOM 2066 C CA . LEU B 1 60 ? -3.52 -6.762 -5.699 1 95.38 60 LEU B CA 1
ATOM 2067 C C . LEU B 1 60 ? -2 -6.891 -5.66 1 95.38 60 LEU B C 1
ATOM 2069 O O . LEU B 1 60 ? -1.388 -6.723 -4.602 1 95.38 60 LEU B O 1
ATOM 2073 N N . LEU B 1 61 ? -1.422 -7.184 -6.789 1 96.31 61 LEU B N 1
ATOM 2074 C CA . LEU B 1 61 ? 0.024 -7.219 -6.98 1 96.31 61 LEU B CA 1
ATOM 2075 C C . LEU B 1 61 ? 0.454 -6.234 -8.062 1 96.31 61 LEU B C 1
ATOM 2077 O O . LEU B 1 61 ? 0.109 -6.402 -9.234 1 96.31 61 LEU B O 1
ATOM 2081 N N . GLU B 1 62 ? 1.157 -5.246 -7.672 1 93.25 62 GLU B N 1
ATOM 2082 C CA . GLU B 1 62 ? 1.753 -4.297 -8.609 1 93.25 62 GLU B CA 1
ATOM 2083 C C . GLU B 1 62 ? 3.277 -4.375 -8.578 1 93.25 62 GLU B C 1
ATOM 2085 O O . GLU B 1 62 ? 3.902 -3.984 -7.59 1 93.25 62 GLU B O 1
ATOM 2090 N N . SER B 1 63 ? 3.824 -4.875 -9.664 1 92.94 63 SER B N 1
ATOM 2091 C CA . SER B 1 63 ? 5.262 -5.117 -9.711 1 92.94 63 SER B CA 1
ATOM 2092 C C . SER B 1 63 ? 6.047 -3.838 -9.445 1 92.94 63 SER B C 1
ATOM 2094 O O . SER B 1 63 ? 5.766 -2.795 -10.039 1 92.94 63 SER B O 1
ATOM 2096 N N . GLY B 1 64 ? 6.949 -3.922 -8.461 1 91.25 64 GLY B N 1
ATOM 2097 C CA . GLY B 1 64 ? 7.855 -2.82 -8.188 1 91.25 64 GLY B CA 1
ATOM 2098 C C . GLY B 1 64 ? 7.25 -1.768 -7.273 1 91.25 64 GLY B C 1
ATOM 2099 O O . GLY B 1 64 ? 7.953 -0.875 -6.797 1 91.25 64 GLY B O 1
ATOM 2100 N N . VAL B 1 65 ? 5.984 -1.912 -6.949 1 90.56 65 VAL B N 1
ATOM 2101 C CA . VAL B 1 65 ? 5.34 -0.743 -6.359 1 90.56 65 VAL B CA 1
ATOM 2102 C C . VAL B 1 65 ? 4.664 -1.132 -5.047 1 90.56 65 VAL B C 1
ATOM 2104 O O . VAL B 1 65 ? 4.984 -0.58 -3.99 1 90.56 65 VAL B O 1
ATOM 2107 N N . ARG B 1 66 ? 3.691 -2.086 -5.137 1 93 66 ARG B N 1
ATOM 2108 C CA . ARG B 1 66 ? 2.879 -2.32 -3.949 1 93 66 ARG B CA 1
ATOM 2109 C C . ARG B 1 66 ? 2.109 -3.631 -4.059 1 93 66 ARG B C 1
ATOM 2111 O O . ARG B 1 66 ? 2.043 -4.23 -5.137 1 93 66 ARG B O 1
ATOM 2118 N N . PHE B 1 67 ? 1.555 -4.059 -2.941 1 96.38 67 PHE B N 1
ATOM 2119 C CA . PHE B 1 67 ? 0.575 -5.133 -2.842 1 96.38 67 PHE B CA 1
ATOM 2120 C C . PHE B 1 67 ? -0.305 -4.953 -1.61 1 96.38 67 PHE B C 1
ATOM 2122 O O . PHE B 1 67 ? 0.164 -4.492 -0.567 1 96.38 67 PHE B O 1
ATOM 2129 N N . HIS B 1 68 ? -1.542 -5.203 -1.748 1 96.31 68 HIS B N 1
ATOM 2130 C CA . HIS B 1 68 ? -2.492 -5.082 -0.649 1 96.31 68 HIS B CA 1
ATOM 2131 C C . HIS B 1 68 ? -3.807 -5.785 -0.977 1 96.31 68 HIS B C 1
ATOM 2133 O O . HIS B 1 68 ? -4.016 -6.215 -2.113 1 96.31 68 HIS B O 1
ATOM 2139 N N . THR B 1 69 ? -4.699 -5.949 -0.032 1 96.25 69 THR B N 1
ATOM 2140 C CA . THR B 1 69 ? -5.992 -6.59 -0.241 1 96.25 69 THR B CA 1
ATOM 2141 C C . THR B 1 69 ? -7.098 -5.547 -0.361 1 96.25 69 THR B C 1
ATOM 2143 O O . THR B 1 69 ? -6.922 -4.398 0.054 1 96.25 69 THR B O 1
ATOM 2146 N N . SER B 1 70 ? -8.133 -5.996 -0.989 1 92.81 70 SER B N 1
ATOM 2147 C CA . SER B 1 70 ? -9.344 -5.199 -1.154 1 92.81 70 SER B CA 1
ATOM 2148 C C . SER B 1 70 ? -10.594 -6.074 -1.089 1 92.81 70 SER B C 1
ATOM 2150 O O . SER B 1 70 ? -10.555 -7.25 -1.454 1 92.81 70 SER B O 1
ATOM 2152 N N . GLN B 1 71 ? -11.672 -5.438 -0.656 1 86.88 71 GLN B N 1
ATOM 2153 C CA . GLN B 1 71 ? -12.938 -6.16 -0.65 1 86.88 71 GLN B CA 1
ATOM 2154 C C . GLN B 1 71 ? -13.727 -5.898 -1.933 1 86.88 71 GLN B C 1
ATOM 2156 O O . GLN B 1 71 ? -14.656 -6.637 -2.254 1 86.88 71 GLN B O 1
ATOM 2161 N N . TYR B 1 72 ? -13.281 -4.836 -2.523 1 78.19 72 TYR B N 1
ATOM 2162 C CA . TYR B 1 72 ? -14 -4.469 -3.736 1 78.19 72 TYR B CA 1
ATOM 2163 C C . TYR B 1 72 ? -13.047 -4.316 -4.914 1 78.19 72 TYR B C 1
ATOM 2165 O O . TYR B 1 72 ? -11.93 -3.816 -4.758 1 78.19 72 TYR B O 1
ATOM 2173 N N . ALA B 1 73 ? -13.367 -5.012 -5.957 1 71.94 73 ALA B N 1
ATOM 2174 C CA . ALA B 1 73 ? -12.586 -4.781 -7.172 1 71.94 73 ALA B CA 1
ATOM 2175 C C . ALA B 1 73 ? -13.5 -4.48 -8.359 1 71.94 73 ALA B C 1
ATOM 2177 O O . ALA B 1 73 ? -13.961 -5.395 -9.047 1 71.94 73 ALA B O 1
ATOM 2178 N N . ARG B 1 74 ? -13.891 -3.262 -8.484 1 62.03 74 ARG B N 1
ATOM 2179 C CA . ARG B 1 74 ? -14.789 -2.889 -9.57 1 62.03 74 ARG B CA 1
ATOM 2180 C C . ARG B 1 74 ? -14.18 -3.207 -10.93 1 62.03 74 ARG B C 1
ATOM 2182 O O . ARG B 1 74 ? -14.867 -3.668 -11.836 1 62.03 74 ARG B O 1
ATOM 2189 N N . ASP B 1 75 ? -12.914 -2.977 -11.109 1 57.81 75 ASP B N 1
ATOM 2190 C CA . ASP B 1 75 ? -12.281 -3.057 -12.422 1 57.81 75 ASP B CA 1
ATOM 2191 C C . ASP B 1 75 ? -11.977 -4.504 -12.797 1 57.81 75 ASP B C 1
ATOM 2193 O O . ASP B 1 75 ? -11.75 -4.812 -13.969 1 57.81 75 ASP B O 1
ATOM 2197 N N . ALA B 1 76 ? -11.812 -5.398 -11.859 1 59 76 ALA B N 1
ATOM 2198 C CA . ALA B 1 76 ? -11.531 -6.793 -12.203 1 59 76 ALA B CA 1
ATOM 2199 C C . ALA B 1 76 ? -12.57 -7.332 -13.18 1 59 76 ALA B C 1
ATOM 2201 O O . ALA B 1 76 ? -12.25 -8.125 -14.07 1 59 76 ALA B O 1
ATOM 2202 N N . LYS B 1 77 ? -13.797 -6.855 -13.016 1 56.09 77 LYS B N 1
ATOM 2203 C CA . LYS B 1 77 ? -14.883 -7.453 -13.781 1 56.09 77 LYS B CA 1
ATOM 2204 C C . LYS B 1 77 ? -14.938 -6.887 -15.203 1 56.09 77 LYS B C 1
ATOM 2206 O O . LYS B 1 77 ? -15.531 -7.488 -16.094 1 56.09 77 LYS B O 1
ATOM 2211 N N . SER B 1 78 ? -14.344 -5.711 -15.297 1 52.91 78 SER B N 1
ATOM 2212 C CA . SER B 1 78 ? -14.656 -5.051 -16.562 1 52.91 78 SER B CA 1
ATOM 2213 C C . SER B 1 78 ? -13.664 -5.438 -17.641 1 52.91 78 SER B C 1
ATOM 2215 O O . SER B 1 78 ? -13.82 -5.051 -18.812 1 52.91 78 SER B O 1
ATOM 2217 N N . SER B 1 79 ? -12.594 -6.105 -17.234 1 53.31 79 SER B N 1
ATOM 2218 C CA . SER B 1 79 ? -11.648 -6.203 -18.344 1 53.31 79 SER B CA 1
ATOM 2219 C C . SER B 1 79 ? -12.117 -7.203 -19.391 1 53.31 79 SER B C 1
ATOM 2221 O O . SER B 1 79 ? -12.141 -8.406 -19.141 1 53.31 79 SER B O 1
ATOM 2223 N N . SER B 1 80 ? -13.078 -6.777 -20.141 1 55.84 80 SER B N 1
ATOM 2224 C CA . SER B 1 80 ? -13.492 -7.492 -21.344 1 55.84 80 SER B CA 1
ATOM 2225 C C . SER B 1 80 ? -12.281 -7.883 -22.203 1 55.84 80 SER B C 1
ATOM 2227 O O . SER B 1 80 ? -12.422 -8.641 -23.156 1 55.84 80 SER B O 1
ATOM 2229 N N . ALA B 1 81 ? -11.117 -7.426 -21.891 1 65.31 81 ALA B N 1
ATOM 2230 C CA . ALA B 1 81 ? -9.984 -7.707 -22.766 1 65.31 81 ALA B CA 1
ATOM 2231 C C . ALA B 1 81 ? -9.43 -9.109 -22.516 1 65.31 81 ALA B C 1
ATOM 2233 O O . ALA B 1 81 ? -9.57 -9.648 -21.422 1 65.31 81 ALA B O 1
ATOM 2234 N N . LEU B 1 82 ? -9.125 -9.773 -23.578 1 80.38 82 LEU B N 1
ATOM 2235 C CA . LEU B 1 82 ? -8.438 -11.055 -23.5 1 80.38 82 LEU B CA 1
ATOM 2236 C C . LEU B 1 82 ? -7.297 -10.992 -22.484 1 80.38 82 LEU B C 1
ATOM 2238 O O . LEU B 1 82 ? -6.531 -10.031 -22.469 1 80.38 82 LEU B O 1
ATOM 2242 N N . PRO B 1 83 ? -7.285 -11.914 -21.656 1 88.12 83 PRO B N 1
ATOM 2243 C CA . PRO B 1 83 ? -6.172 -11.961 -20.719 1 88.12 83 PRO B CA 1
ATOM 2244 C C . PRO B 1 83 ? -4.812 -12.062 -21.406 1 88.12 83 PRO B C 1
ATOM 2246 O O . PRO B 1 83 ? -4.707 -12.648 -22.469 1 88.12 83 PRO B O 1
ATOM 2249 N N . SER B 1 84 ? -3.855 -11.5 -20.844 1 90.38 84 SER B N 1
ATOM 2250 C CA . SER B 1 84 ? -2.494 -11.617 -21.359 1 90.38 84 SER B CA 1
ATOM 2251 C C . SER B 1 84 ? -1.993 -13.055 -21.266 1 90.38 84 SER B C 1
ATOM 2253 O O . SER B 1 84 ? -2.562 -13.867 -20.531 1 90.38 84 SER B O 1
ATOM 2255 N N . GLN B 1 85 ? -0.954 -13.32 -22.047 1 92.69 85 GLN B N 1
ATOM 2256 C CA . GLN B 1 85 ? -0.337 -14.641 -21.969 1 92.69 85 GLN B CA 1
ATOM 2257 C C . GLN B 1 85 ? 0.139 -14.953 -20.562 1 92.69 85 GLN B C 1
ATOM 2259 O O . GLN B 1 85 ? 0.029 -16.094 -20.094 1 92.69 85 GLN B O 1
ATOM 2264 N N . PHE B 1 86 ? 0.648 -13.977 -19.938 1 94.62 86 PHE B N 1
ATOM 2265 C CA . PHE B 1 86 ? 1.109 -14.156 -18.562 1 94.62 86 PHE B CA 1
ATOM 2266 C C . PHE B 1 86 ? -0.056 -14.484 -17.641 1 94.62 86 PHE B C 1
ATOM 2268 O O . PHE B 1 86 ? 0.037 -15.391 -16.812 1 94.62 86 PHE B O 1
ATOM 2275 N N . THR B 1 87 ? -1.132 -13.812 -17.766 1 95.75 87 THR B N 1
ATOM 2276 C CA . THR B 1 87 ? -2.328 -14.078 -16.984 1 95.75 87 THR B CA 1
ATOM 2277 C C . THR B 1 87 ? -2.826 -15.5 -17.203 1 95.75 87 THR B C 1
ATOM 2279 O O . THR B 1 87 ? -3.207 -16.188 -16.266 1 95.75 87 THR B O 1
ATOM 2282 N N . MET B 1 88 ? -2.744 -15.906 -18.375 1 97.12 88 MET B N 1
ATOM 2283 C CA . MET B 1 88 ? -3.178 -17.25 -18.719 1 97.12 88 MET B CA 1
ATOM 2284 C C . MET B 1 88 ? -2.305 -18.297 -18.016 1 97.12 88 MET B C 1
ATOM 2286 O O . MET B 1 88 ? -2.807 -19.312 -17.547 1 97.12 88 MET B O 1
ATOM 2290 N N . LYS B 1 89 ? -1.075 -18.031 -17.984 1 97.56 89 LYS B N 1
ATOM 2291 C CA . LYS B 1 89 ? -0.159 -18.938 -17.281 1 97.56 89 LYS B CA 1
ATOM 2292 C C . LYS B 1 89 ? -0.444 -18.969 -15.789 1 97.56 89 LYS B C 1
ATOM 2294 O O . LYS B 1 89 ? -0.435 -20.047 -15.172 1 97.56 89 LYS B O 1
ATOM 2299 N N . LEU B 1 90 ? -0.672 -17.844 -15.25 1 98.31 90 LEU B N 1
ATOM 2300 C CA . LEU B 1 90 ? -1.019 -17.781 -13.836 1 98.31 90 LEU B CA 1
ATOM 2301 C C . LEU B 1 90 ? -2.277 -18.594 -13.547 1 98.31 90 LEU B C 1
ATOM 2303 O O . LEU B 1 90 ? -2.305 -19.391 -12.609 1 98.31 90 LEU B O 1
ATOM 2307 N N . ARG B 1 91 ? -3.219 -18.375 -14.336 1 98 91 ARG B N 1
ATOM 2308 C CA . ARG B 1 91 ? -4.477 -19.078 -14.141 1 98 91 ARG B CA 1
ATOM 2309 C C . ARG B 1 91 ? -4.281 -20.594 -14.266 1 98 91 ARG B C 1
ATOM 2311 O O . ARG B 1 91 ? -4.816 -21.359 -13.461 1 98 91 ARG B O 1
ATOM 2318 N N . LYS B 1 92 ? -3.6 -20.984 -15.195 1 98.44 92 LYS B N 1
ATOM 2319 C CA . LYS B 1 92 ? -3.348 -22.406 -15.445 1 98.44 92 LYS B CA 1
ATOM 2320 C C . LYS B 1 92 ? -2.736 -23.062 -14.211 1 98.44 92 LYS B C 1
ATOM 2322 O O . LYS B 1 92 ? -3.074 -24.203 -13.891 1 98.44 92 LYS B O 1
ATOM 2327 N N . HIS B 1 93 ? -1.953 -22.344 -13.492 1 98.62 93 HIS B N 1
ATOM 2328 C CA . HIS B 1 93 ? -1.146 -22.984 -12.461 1 98.62 93 HIS B CA 1
ATOM 2329 C C . HIS B 1 93 ? -1.69 -22.688 -11.062 1 98.62 93 HIS B C 1
ATOM 2331 O O . HIS B 1 93 ? -1.47 -23.453 -10.125 1 98.62 93 HIS B O 1
ATOM 2337 N N . LEU B 1 94 ? -2.441 -21.609 -10.945 1 98.69 94 LEU B N 1
ATOM 2338 C CA . LEU B 1 94 ? -2.752 -21.172 -9.594 1 98.69 94 LEU B CA 1
ATOM 2339 C C . LEU B 1 94 ? -4.238 -21.328 -9.297 1 98.69 94 LEU B C 1
ATOM 2341 O O . LEU B 1 94 ? -4.633 -21.438 -8.133 1 98.69 94 LEU B O 1
ATOM 2345 N N . ARG B 1 95 ? -5.074 -21.266 -10.281 1 98.44 95 ARG B N 1
ATOM 2346 C CA . ARG B 1 95 ? -6.504 -21.375 -10.008 1 98.44 95 ARG B CA 1
ATOM 2347 C C . ARG B 1 95 ? -6.824 -22.672 -9.273 1 98.44 95 ARG B C 1
ATOM 2349 O O . ARG B 1 95 ? -6.293 -23.734 -9.617 1 98.44 95 ARG B O 1
ATOM 2356 N N . GLY B 1 96 ? -7.641 -22.562 -8.25 1 98.12 96 GLY B N 1
ATOM 2357 C CA . GLY B 1 96 ? -8.062 -23.719 -7.473 1 98.12 96 GLY B CA 1
ATOM 2358 C C . GLY B 1 96 ? -7.133 -24.031 -6.312 1 98.12 96 GLY B C 1
ATOM 2359 O O . GLY B 1 96 ? -7.492 -24.797 -5.414 1 98.12 96 GLY B O 1
ATOM 2360 N N . LYS B 1 97 ? -5.988 -23.406 -6.32 1 98.56 97 LYS B N 1
ATOM 2361 C CA . LYS B 1 97 ? -5.035 -23.656 -5.246 1 98.56 97 LYS B CA 1
ATOM 2362 C C . LYS B 1 97 ? -5.234 -22.672 -4.09 1 98.56 97 LYS B C 1
ATOM 2364 O O . LYS B 1 97 ? -5.676 -21.547 -4.301 1 98.56 97 LYS B O 1
ATOM 2369 N N . ARG B 1 98 ? -4.793 -23.156 -2.977 1 98.25 98 ARG B N 1
ATOM 2370 C CA . ARG B 1 98 ? -4.832 -22.328 -1.771 1 98.25 98 ARG B CA 1
ATOM 2371 C C . ARG B 1 98 ? -3.533 -21.562 -1.596 1 98.25 98 ARG B C 1
ATOM 2373 O O . ARG B 1 98 ? -2.447 -22.094 -1.828 1 98.25 98 ARG B O 1
ATOM 2380 N N . LEU B 1 99 ? -3.693 -20.344 -1.143 1 98.69 99 LEU B N 1
ATOM 2381 C CA . LEU B 1 99 ? -2.525 -19.641 -0.624 1 98.69 99 LEU B CA 1
ATOM 2382 C C . LEU B 1 99 ? -2.066 -20.25 0.697 1 98.69 99 LEU B C 1
ATOM 2384 O O . LEU B 1 99 ? -2.699 -20.047 1.734 1 98.69 99 LEU B O 1
ATOM 2388 N N . SER B 1 100 ? -1.002 -20.938 0.683 1 98.25 100 SER B N 1
ATOM 2389 C CA . SER B 1 100 ? -0.623 -21.719 1.85 1 98.25 100 SER B CA 1
ATOM 2390 C C . SER B 1 100 ? 0.371 -20.969 2.729 1 98.25 100 SER B C 1
ATOM 2392 O O . SER B 1 100 ? 0.471 -21.234 3.928 1 98.25 100 SER B O 1
ATOM 2394 N N . ALA B 1 101 ? 1.121 -20.031 2.07 1 97.81 101 ALA B N 1
ATOM 2395 C CA . ALA B 1 101 ? 2.086 -19.266 2.846 1 97.81 101 ALA B CA 1
ATOM 2396 C C . ALA B 1 101 ? 2.432 -17.953 2.143 1 97.81 101 ALA B C 1
ATOM 2398 O O . ALA B 1 101 ? 2.26 -17.828 0.927 1 97.81 101 ALA B O 1
ATOM 2399 N N . LEU B 1 102 ? 2.918 -17.016 2.865 1 97.75 102 LEU B N 1
ATOM 2400 C CA . LEU B 1 102 ? 3.436 -15.734 2.398 1 97.75 102 LEU B CA 1
ATOM 2401 C C . LEU B 1 102 ? 4.648 -15.305 3.217 1 97.75 102 LEU B C 1
ATOM 2403 O O . LEU B 1 102 ? 4.562 -15.172 4.441 1 97.75 102 LEU B O 1
ATOM 2407 N N . THR B 1 103 ? 5.762 -15.117 2.529 1 96.12 103 THR B N 1
ATOM 2408 C CA . THR B 1 103 ? 7 -14.789 3.23 1 96.12 103 THR B CA 1
ATOM 2409 C C . THR B 1 103 ? 7.766 -13.695 2.498 1 96.12 103 THR B C 1
ATOM 2411 O O . THR B 1 103 ? 7.723 -13.617 1.269 1 96.12 103 THR B O 1
ATOM 2414 N N . GLN B 1 104 ? 8.336 -12.828 3.266 1 96.25 104 GLN B N 1
ATOM 2415 C CA . GLN B 1 104 ? 9.312 -11.906 2.707 1 96.25 104 GLN B CA 1
ATOM 2416 C C . GLN B 1 104 ? 10.711 -12.531 2.691 1 96.25 104 GLN B C 1
ATOM 2418 O O . GLN B 1 104 ? 11.195 -13.008 3.721 1 96.25 104 GLN B O 1
ATOM 2423 N N . LEU B 1 105 ? 11.312 -12.531 1.519 1 92.62 105 LEU B N 1
ATOM 2424 C CA . LEU B 1 105 ? 12.633 -13.133 1.425 1 92.62 105 LEU B CA 1
ATOM 2425 C C . LEU B 1 105 ? 13.688 -12.242 2.086 1 92.62 105 LEU B C 1
ATOM 2427 O O . LEU B 1 105 ? 13.594 -11.016 2.027 1 92.62 105 LEU B O 1
ATOM 2431 N N . GLU B 1 106 ? 14.539 -12.727 2.693 1 76 106 GLU B N 1
ATOM 2432 C CA . GLU B 1 106 ? 15.477 -12.047 3.578 1 76 106 GLU B CA 1
ATOM 2433 C C . GLU B 1 106 ? 16.219 -10.93 2.842 1 76 106 GLU B C 1
ATOM 2435 O O . GLU B 1 106 ? 16.797 -11.156 1.775 1 76 106 GLU B O 1
ATOM 2440 N N . GLY B 1 107 ? 16.156 -9.844 3.521 1 68.31 107 GLY B N 1
ATOM 2441 C CA . GLY B 1 107 ? 16.984 -8.703 3.158 1 68.31 107 GLY B CA 1
ATOM 2442 C C . GLY B 1 107 ? 16.484 -7.98 1.922 1 68.31 107 GLY B C 1
ATOM 2443 O O . GLY B 1 107 ? 17.156 -7.098 1.396 1 68.31 107 GLY B O 1
ATOM 2444 N N . ASP B 1 108 ? 15.297 -8.336 1.479 1 83.38 108 ASP B N 1
ATOM 2445 C CA . ASP B 1 108 ? 14.992 -7.672 0.217 1 83.38 108 ASP B CA 1
ATOM 2446 C C . ASP B 1 108 ? 13.516 -7.289 0.14 1 83.38 108 ASP B C 1
ATOM 2448 O O . ASP B 1 108 ? 12.75 -7.555 1.068 1 83.38 108 ASP B O 1
ATOM 2452 N N . ARG B 1 109 ? 13.273 -6.551 -0.842 1 94.06 109 ARG B N 1
ATOM 2453 C CA . ARG B 1 109 ? 11.922 -6.164 -1.239 1 94.06 109 ARG B CA 1
ATOM 2454 C C . ARG B 1 109 ? 11.328 -7.172 -2.221 1 94.06 109 ARG B C 1
ATOM 2456 O O . ARG B 1 109 ? 10.852 -6.797 -3.291 1 94.06 109 ARG B O 1
ATOM 2463 N N . VAL B 1 110 ? 11.422 -8.5 -1.685 1 96.31 110 VAL B N 1
ATOM 2464 C CA . VAL B 1 110 ? 10.898 -9.633 -2.447 1 96.31 110 VAL B CA 1
ATOM 2465 C C . VAL B 1 110 ? 9.93 -10.43 -1.582 1 96.31 110 VAL B C 1
ATOM 2467 O O . VAL B 1 110 ? 10.242 -10.773 -0.44 1 96.31 110 VAL B O 1
ATOM 2470 N N . VAL B 1 111 ? 8.758 -10.688 -2.139 1 97.88 111 VAL B N 1
ATOM 2471 C CA . VAL B 1 111 ? 7.723 -11.438 -1.432 1 97.88 111 VAL B CA 1
ATOM 2472 C C . VAL B 1 111 ? 7.445 -12.75 -2.156 1 97.88 111 VAL B C 1
ATOM 2474 O O . VAL B 1 111 ? 7.297 -12.773 -3.381 1 97.88 111 VAL B O 1
ATOM 2477 N N . ASP B 1 112 ? 7.434 -13.828 -1.409 1 97.81 112 ASP B N 1
ATOM 2478 C CA . ASP B 1 112 ? 7.117 -15.156 -1.928 1 97.81 112 ASP B CA 1
ATOM 2479 C C . ASP B 1 112 ? 5.723 -15.602 -1.487 1 97.81 112 ASP B C 1
ATOM 2481 O O . ASP B 1 112 ? 5.492 -15.852 -0.303 1 97.81 112 ASP B O 1
ATOM 2485 N N . LEU B 1 113 ? 4.812 -15.727 -2.398 1 98.62 113 LEU B N 1
ATOM 2486 C CA . LEU B 1 113 ? 3.498 -16.312 -2.17 1 98.62 113 LEU B CA 1
ATOM 2487 C C . LEU B 1 113 ? 3.486 -17.797 -2.566 1 98.62 113 LEU B C 1
ATOM 2489 O O . LEU B 1 113 ? 3.727 -18.125 -3.727 1 98.62 113 LEU B O 1
ATOM 2493 N N . THR B 1 114 ? 3.186 -18.609 -1.669 1 98.69 114 THR B N 1
ATOM 2494 C CA . THR B 1 114 ? 3.154 -20.047 -1.924 1 98.69 114 THR B CA 1
ATOM 2495 C C . THR B 1 114 ? 1.719 -20.531 -2.104 1 98.69 114 THR B C 1
ATOM 2497 O O . THR B 1 114 ? 0.86 -20.281 -1.256 1 98.69 114 THR B O 1
ATOM 2500 N N . PHE B 1 115 ? 1.514 -21.234 -3.156 1 98.81 115 PHE B N 1
ATOM 2501 C CA . PHE B 1 115 ? 0.196 -21.797 -3.441 1 98.81 115 PHE B CA 1
ATOM 2502 C C . PHE B 1 115 ? 0.26 -23.312 -3.555 1 98.81 115 PHE B C 1
ATOM 2504 O O . PHE B 1 115 ? 1.218 -23.859 -4.105 1 98.81 115 PHE B O 1
ATOM 2511 N N . GLY B 1 116 ? -0.77 -23.922 -3.141 1 98 116 GLY B N 1
ATOM 2512 C CA . GLY B 1 116 ? -0.843 -25.375 -3.242 1 98 116 GLY B CA 1
ATOM 2513 C C . GLY B 1 116 ? -0.062 -26.094 -2.154 1 98 116 GLY B C 1
ATOM 2514 O O . GLY B 1 116 ? 0.37 -25.469 -1.183 1 98 116 GLY B O 1
ATOM 2515 N N . GLN B 1 117 ? -0.019 -27.438 -2.285 1 95.12 117 GLN B N 1
ATOM 2516 C CA . GLN B 1 117 ? 0.678 -28.266 -1.314 1 95.12 117 GLN B CA 1
ATOM 2517 C C . GLN B 1 117 ? 1.401 -29.422 -2.002 1 95.12 117 GLN B C 1
ATOM 2519 O O . GLN B 1 117 ? 0.968 -29.891 -3.055 1 95.12 117 GLN B O 1
ATOM 2524 N N . ASP B 1 118 ? 2.479 -29.703 -1.473 1 93.88 118 ASP B N 1
ATOM 2525 C CA . ASP B 1 118 ? 3.268 -30.859 -1.895 1 93.88 118 ASP B CA 1
ATOM 2526 C C . ASP B 1 118 ? 3.635 -30.766 -3.373 1 93.88 118 ASP B C 1
ATOM 2528 O O . ASP B 1 118 ? 4.23 -29.766 -3.807 1 93.88 118 ASP B O 1
ATOM 2532 N N . ALA B 1 119 ? 3.23 -31.75 -4.145 1 94.19 119 ALA B N 1
ATOM 2533 C CA . ALA B 1 119 ? 3.652 -31.844 -5.539 1 94.19 119 ALA B CA 1
ATOM 2534 C C . ALA B 1 119 ? 2.982 -30.766 -6.387 1 94.19 119 ALA B C 1
ATOM 2536 O O . ALA B 1 119 ? 3.43 -30.484 -7.5 1 94.19 119 ALA B O 1
ATOM 2537 N N . LEU B 1 120 ? 1.988 -30.141 -5.859 1 96.56 120 LEU B N 1
ATOM 2538 C CA . LEU B 1 120 ? 1.25 -29.141 -6.621 1 96.56 120 LEU B CA 1
ATOM 2539 C C . LEU B 1 120 ? 1.674 -27.719 -6.223 1 96.56 120 LEU B C 1
ATOM 2541 O O . LEU B 1 120 ? 1.074 -26.734 -6.664 1 96.56 120 LEU B O 1
ATOM 2545 N N . THR B 1 121 ? 2.703 -27.656 -5.422 1 98.31 121 THR B N 1
ATOM 2546 C CA . THR B 1 121 ? 3.15 -26.375 -4.898 1 98.31 121 THR B CA 1
ATOM 2547 C C . THR B 1 121 ? 3.648 -25.469 -6.031 1 98.31 121 THR B C 1
ATOM 2549 O O . THR B 1 121 ? 4.355 -25.938 -6.93 1 98.31 121 THR B O 1
ATOM 2552 N N . CYS B 1 122 ? 3.273 -24.219 -6.031 1 98.62 122 CYS B N 1
ATOM 2553 C CA . CYS B 1 122 ? 3.779 -23.141 -6.879 1 98.62 122 CYS B CA 1
ATOM 2554 C C . CYS B 1 122 ? 4.121 -21.906 -6.059 1 98.62 122 CYS B C 1
ATOM 2556 O O . CYS B 1 122 ? 3.502 -21.656 -5.02 1 98.62 122 CYS B O 1
ATOM 2558 N N . HIS B 1 123 ? 5.094 -21.203 -6.547 1 98.44 123 HIS B N 1
ATOM 2559 C CA . HIS B 1 123 ? 5.426 -19.922 -5.949 1 98.44 123 HIS B CA 1
ATOM 2560 C C . HIS B 1 123 ? 5.152 -18.781 -6.918 1 98.44 123 HIS B C 1
ATOM 2562 O O . HIS B 1 123 ? 5.41 -18.891 -8.117 1 98.44 123 HIS B O 1
ATOM 2568 N N . LEU B 1 124 ? 4.656 -17.781 -6.414 1 98.62 124 LEU B N 1
ATOM 2569 C CA . LEU B 1 124 ? 4.582 -16.484 -7.105 1 98.62 124 LEU B CA 1
ATOM 2570 C C . LEU B 1 124 ? 5.43 -15.438 -6.398 1 98.62 124 LEU B C 1
ATOM 2572 O O . LEU B 1 124 ? 5.082 -14.984 -5.305 1 98.62 124 LEU B O 1
ATOM 2576 N N . ILE B 1 125 ? 6.473 -15.086 -7.039 1 97.25 125 ILE B N 1
ATOM 2577 C CA . ILE B 1 125 ? 7.445 -14.164 -6.457 1 97.25 125 ILE B CA 1
ATOM 2578 C C . ILE B 1 125 ? 7.164 -12.742 -6.938 1 97.25 125 ILE B C 1
ATOM 2580 O O . ILE B 1 125 ? 7.051 -12.5 -8.141 1 97.25 125 ILE B O 1
ATOM 2584 N N . LEU B 1 126 ? 7.043 -11.844 -6.02 1 97.12 126 LEU B N 1
ATOM 2585 C CA . LEU B 1 126 ? 6.824 -10.43 -6.301 1 97.12 126 LEU B CA 1
ATOM 2586 C C . LEU B 1 126 ? 8.055 -9.609 -5.93 1 97.12 126 LEU B C 1
ATOM 2588 O O . LEU B 1 126 ? 8.453 -9.57 -4.766 1 97.12 126 LEU B O 1
ATOM 2592 N N . GLU B 1 127 ? 8.602 -9 -6.938 1 93.94 127 GLU B N 1
ATOM 2593 C CA . GLU B 1 127 ? 9.727 -8.109 -6.715 1 93.94 127 GLU B CA 1
ATOM 2594 C C . GLU B 1 127 ? 9.273 -6.652 -6.641 1 93.94 127 GLU B C 1
ATOM 2596 O O . GLU B 1 127 ? 8.602 -6.16 -7.547 1 93.94 127 GLU B O 1
ATOM 2601 N N . LEU B 1 128 ? 9.703 -5.996 -5.586 1 93.88 128 LEU B N 1
ATOM 2602 C CA . LEU B 1 128 ? 9.273 -4.625 -5.34 1 93.88 128 LEU B CA 1
ATOM 2603 C C . LEU B 1 128 ? 10.461 -3.666 -5.383 1 93.88 128 LEU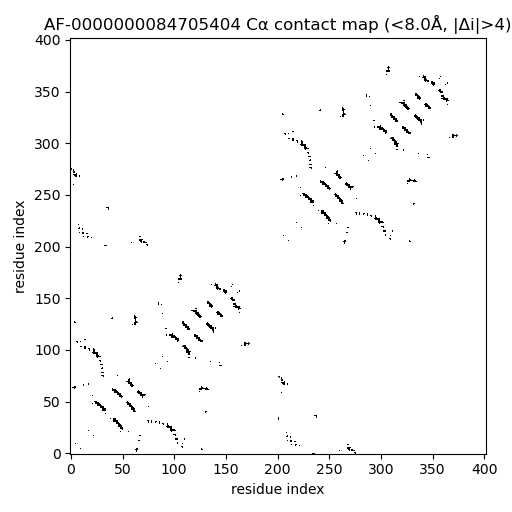 B C 1
ATOM 2605 O O . LEU B 1 128 ? 10.492 -2.684 -4.641 1 93.88 128 LEU B O 1
ATOM 2609 N N . TYR B 1 129 ? 11.406 -4.035 -6.098 1 87.38 129 TYR B N 1
ATOM 2610 C CA . TYR B 1 129 ? 12.562 -3.182 -6.355 1 87.38 129 TYR B CA 1
ATOM 2611 C C . TYR B 1 129 ? 12.773 -2.984 -7.852 1 87.38 129 TYR B C 1
ATOM 2613 O O . TYR B 1 129 ? 12.188 -3.703 -8.664 1 87.38 129 TYR B O 1
ATOM 2621 N N . ALA B 1 130 ? 13.547 -1.941 -8.117 1 83.19 130 ALA B N 1
ATOM 2622 C CA . ALA B 1 130 ? 13.836 -1.617 -9.516 1 83.19 130 ALA B CA 1
ATOM 2623 C C . ALA B 1 130 ? 12.547 -1.567 -10.336 1 83.19 130 ALA B C 1
ATOM 2625 O O . ALA B 1 130 ? 11.594 -0.882 -9.969 1 83.19 130 ALA B O 1
ATOM 2626 N N . SER B 1 131 ? 12.508 -2.195 -11.484 1 85.06 131 SER B N 1
ATOM 2627 C CA . SER B 1 131 ? 11.312 -2.205 -12.32 1 85.06 131 SER B CA 1
ATOM 2628 C C . SER B 1 131 ? 10.281 -3.207 -11.805 1 85.06 131 SER B C 1
ATOM 2630 O O . SER B 1 131 ? 9.125 -3.193 -12.234 1 85.06 131 SER B O 1
ATOM 2632 N N . GLY B 1 132 ? 10.672 -3.936 -10.906 1 91.06 132 GLY B N 1
ATOM 2633 C CA . GLY B 1 132 ? 9.781 -4.953 -10.367 1 91.06 132 GLY B CA 1
ATOM 2634 C C . GLY B 1 132 ? 9.594 -6.133 -11.305 1 91.06 132 GLY B C 1
ATOM 2635 O O . GLY B 1 132 ? 9.859 -6.031 -12.5 1 91.06 132 GLY B O 1
ATOM 2636 N N . ASN B 1 133 ? 9.164 -7.223 -10.703 1 92.75 133 ASN B N 1
ATOM 2637 C CA . ASN B 1 133 ? 8.836 -8.414 -11.477 1 92.75 133 ASN B CA 1
ATOM 2638 C C . ASN B 1 133 ? 7.84 -9.305 -10.742 1 92.75 133 ASN B C 1
ATOM 2640 O O . ASN B 1 133 ? 7.672 -9.188 -9.523 1 92.75 133 ASN B O 1
ATOM 2644 N N . ILE B 1 134 ? 7.145 -10.086 -11.492 1 96.62 134 ILE B N 1
ATOM 2645 C CA . ILE B 1 134 ? 6.344 -11.195 -10.977 1 96.62 134 ILE B CA 1
ATOM 2646 C C . ILE B 1 134 ? 6.773 -12.5 -11.656 1 96.62 134 ILE B C 1
ATOM 2648 O O . ILE B 1 134 ? 6.793 -12.586 -12.883 1 96.62 134 ILE B O 1
ATOM 2652 N N . ILE B 1 135 ? 7.113 -13.461 -10.828 1 96.56 135 ILE B N 1
ATOM 2653 C CA . ILE B 1 135 ? 7.695 -14.695 -11.359 1 96.56 135 ILE B CA 1
ATOM 2654 C C . ILE B 1 135 ? 6.934 -15.898 -10.812 1 96.56 135 ILE B C 1
ATOM 2656 O O . ILE B 1 135 ? 6.805 -16.062 -9.602 1 96.56 135 ILE B O 1
ATOM 2660 N N . LEU B 1 136 ? 6.48 -16.703 -11.742 1 98.25 136 LEU B N 1
ATOM 2661 C CA . LEU B 1 136 ? 5.816 -17.969 -11.406 1 98.25 136 LEU B CA 1
ATOM 2662 C C . LEU B 1 136 ? 6.801 -19.125 -11.453 1 98.25 136 LEU B C 1
ATOM 2664 O O . LEU B 1 136 ? 7.496 -19.312 -12.453 1 98.25 136 LEU B O 1
ATOM 2668 N N . THR B 1 137 ? 6.863 -19.859 -10.391 1 97.94 137 THR B N 1
ATOM 2669 C CA . THR B 1 137 ? 7.73 -21.031 -10.367 1 97.94 137 THR B CA 1
ATOM 2670 C C . THR B 1 137 ? 6.969 -22.266 -9.875 1 97.94 137 THR B C 1
ATOM 2672 O O . THR B 1 137 ? 5.871 -22.141 -9.328 1 97.94 137 THR B O 1
ATOM 2675 N N . ASP B 1 138 ? 7.602 -23.406 -10.078 1 97.94 138 ASP B N 1
ATOM 2676 C CA . ASP B 1 138 ? 7.102 -24.609 -9.414 1 97.94 138 ASP B CA 1
ATOM 2677 C C . ASP B 1 138 ? 7.59 -24.672 -7.973 1 97.94 138 ASP B C 1
ATOM 2679 O O . ASP B 1 138 ? 8.125 -23.703 -7.441 1 97.94 138 ASP B O 1
ATOM 2683 N N . GLY B 1 139 ? 7.398 -25.781 -7.324 1 97.56 139 GLY B N 1
ATOM 2684 C CA . GLY B 1 139 ? 7.727 -25.953 -5.918 1 97.56 139 GLY B CA 1
ATOM 2685 C C . GLY B 1 139 ? 9.219 -25.906 -5.645 1 97.56 139 GLY B C 1
ATOM 2686 O O . GLY B 1 139 ? 9.641 -25.656 -4.516 1 97.56 139 GLY B O 1
ATOM 2687 N N . ASP B 1 140 ? 10 -26.109 -6.648 1 96.12 140 ASP B N 1
ATOM 2688 C CA . ASP B 1 140 ? 11.453 -26.109 -6.516 1 96.12 140 ASP B CA 1
ATOM 2689 C C . ASP B 1 140 ? 12.055 -24.812 -7.043 1 96.12 140 ASP B C 1
ATOM 2691 O O . ASP B 1 140 ? 13.25 -24.75 -7.355 1 96.12 140 ASP B O 1
ATOM 2695 N N . TYR B 1 141 ? 11.266 -23.875 -7.297 1 96.06 141 TYR B N 1
ATOM 2696 C CA . TYR B 1 141 ? 11.633 -22.516 -7.707 1 96.06 141 TYR B CA 1
ATOM 2697 C C . TYR B 1 141 ? 12.172 -22.516 -9.133 1 96.06 141 TYR B C 1
ATOM 2699 O O . TYR B 1 141 ? 12.93 -21.609 -9.508 1 96.06 141 TYR B O 1
ATOM 2707 N N . ARG B 1 142 ? 11.797 -23.547 -9.82 1 96.25 142 ARG B N 1
ATOM 2708 C CA . ARG B 1 142 ? 12.047 -23.484 -11.258 1 96.25 142 ARG B CA 1
ATOM 2709 C C . ARG B 1 142 ? 11.047 -22.562 -11.945 1 96.25 142 ARG B C 1
ATOM 2711 O O . ARG B 1 142 ? 9.836 -22.734 -11.805 1 96.25 142 ARG B O 1
ATOM 2718 N N . ILE B 1 143 ? 11.539 -21.703 -12.789 1 96.75 143 ILE B N 1
ATOM 2719 C CA . ILE B 1 143 ? 10.703 -20.656 -13.352 1 96.75 143 ILE B CA 1
ATOM 2720 C C . ILE B 1 143 ? 9.812 -21.234 -14.453 1 96.75 143 ILE B C 1
ATOM 2722 O O . ILE B 1 143 ? 10.305 -21.875 -15.383 1 96.75 143 ILE B O 1
ATOM 2726 N N . LEU B 1 144 ? 8.562 -21.016 -14.312 1 97.44 144 LEU B N 1
ATOM 2727 C CA . LEU B 1 144 ? 7.57 -21.422 -15.305 1 97.44 144 LEU B CA 1
ATOM 2728 C C . LEU B 1 144 ? 7.211 -20.266 -16.219 1 97.44 144 LEU B C 1
ATOM 2730 O O . LEU B 1 144 ? 6.965 -20.469 -17.422 1 97.44 144 LEU B O 1
ATOM 2734 N N . SER B 1 145 ? 7.145 -19.047 -15.711 1 96.31 145 SER B N 1
ATOM 2735 C CA . SER B 1 145 ? 6.824 -17.812 -16.438 1 96.31 145 SER B CA 1
ATOM 2736 C C . SER B 1 145 ? 7.273 -16.578 -15.664 1 96.31 145 SER B C 1
ATOM 2738 O O . SER B 1 145 ? 7.426 -16.625 -14.438 1 96.31 145 SER B O 1
ATOM 2740 N N . LEU B 1 146 ? 7.535 -15.555 -16.359 1 95.12 146 LEU B N 1
ATOM 2741 C CA . LEU B 1 146 ? 7.895 -14.305 -15.703 1 95.12 146 LEU B CA 1
ATOM 2742 C C . LEU B 1 146 ? 7.367 -13.109 -16.484 1 95.12 146 LEU B C 1
ATOM 2744 O O . LEU B 1 146 ? 7.273 -13.156 -17.703 1 95.12 146 LEU B O 1
ATOM 2748 N N . LEU B 1 147 ? 7.012 -12.109 -15.766 1 92.88 147 LEU B N 1
ATOM 2749 C CA . LEU B 1 147 ? 6.441 -10.898 -16.344 1 92.88 147 LEU B CA 1
ATOM 2750 C C . LEU B 1 147 ? 7.461 -10.18 -17.219 1 92.88 147 LEU B C 1
ATOM 2752 O O . LEU B 1 147 ? 7.117 -9.664 -18.281 1 92.88 147 LEU B O 1
ATOM 2756 N N . ARG B 1 148 ? 8.727 -10.133 -16.734 1 89.06 148 ARG B N 1
ATOM 2757 C CA . ARG B 1 148 ? 9.82 -9.484 -17.453 1 89.06 148 ARG B CA 1
ATOM 2758 C C . ARG B 1 148 ? 11.07 -10.359 -17.438 1 89.06 148 ARG B C 1
ATOM 2760 O O . ARG B 1 148 ? 11.375 -11.008 -16.438 1 89.06 148 ARG B O 1
ATOM 2767 N N . THR B 1 149 ? 11.641 -10.273 -18.656 1 78.5 149 THR B N 1
ATOM 2768 C CA . THR B 1 149 ? 12.922 -10.969 -18.734 1 78.5 149 THR B CA 1
ATOM 2769 C C . THR B 1 149 ? 14.07 -10.039 -18.359 1 78.5 149 THR B C 1
ATOM 2771 O O . THR B 1 149 ? 14.055 -8.852 -18.703 1 78.5 149 THR B O 1
ATOM 2774 N N . HIS B 1 150 ? 14.602 -10.055 -17.203 1 68.25 150 HIS B N 1
ATOM 2775 C CA . HIS B 1 150 ? 15.781 -9.234 -16.953 1 68.25 150 HIS B CA 1
ATOM 2776 C C . HIS B 1 150 ? 16.922 -10.07 -16.391 1 68.25 150 HIS B C 1
ATOM 2778 O O . HIS B 1 150 ? 16.703 -11.18 -15.914 1 68.25 150 HIS B O 1
ATOM 2784 N N . ARG B 1 151 ? 18.109 -9.562 -16.734 1 56.22 151 ARG B N 1
ATOM 2785 C CA . ARG B 1 151 ? 19.328 -10.164 -16.203 1 56.22 151 ARG B CA 1
ATOM 2786 C C . ARG B 1 151 ? 19.594 -9.688 -14.781 1 56.22 151 ARG B C 1
ATOM 2788 O O . ARG B 1 151 ? 19.578 -8.492 -14.508 1 56.22 151 ARG B O 1
ATOM 2795 N N . PHE B 1 152 ? 19.266 -10.391 -13.82 1 54.34 152 PHE B N 1
ATOM 2796 C CA . PHE B 1 152 ? 19.578 -10.016 -12.438 1 54.34 152 PHE B CA 1
ATOM 2797 C C . PHE B 1 152 ? 21 -9.492 -12.32 1 54.34 152 PHE B C 1
ATOM 2799 O O . PHE B 1 152 ? 21.234 -8.438 -11.727 1 54.34 152 PHE B O 1
ATOM 2806 N N . ASP B 1 153 ? 21.906 -10.367 -12.328 1 53.78 153 ASP B N 1
ATOM 2807 C CA . ASP B 1 153 ? 23.328 -10.078 -12.461 1 53.78 153 ASP B CA 1
ATOM 2808 C C . ASP B 1 153 ? 23.891 -10.641 -13.766 1 53.78 153 ASP B C 1
ATOM 2810 O O . ASP B 1 153 ? 23.156 -11.289 -14.531 1 53.78 153 ASP B O 1
ATOM 2814 N N . GLU B 1 154 ? 25.094 -10.117 -14.086 1 52.53 154 GLU B N 1
ATOM 2815 C CA . GLU B 1 154 ? 25.828 -10.555 -15.273 1 52.53 154 GLU B CA 1
ATOM 2816 C C . GLU B 1 154 ? 25.703 -12.062 -15.469 1 52.53 154 GLU B C 1
ATOM 2818 O O . GLU B 1 154 ? 25.703 -12.547 -16.609 1 52.53 154 GLU B O 1
ATOM 2823 N N . ASN B 1 155 ? 25.484 -12.727 -14.367 1 53 155 ASN B N 1
ATOM 2824 C CA . ASN B 1 155 ? 25.656 -14.172 -14.492 1 53 155 ASN B CA 1
ATOM 2825 C C . ASN B 1 155 ? 24.344 -14.922 -14.266 1 53 155 ASN B C 1
ATOM 2827 O O . ASN B 1 155 ? 24.297 -16.141 -14.422 1 53 155 ASN B O 1
ATOM 2831 N N . VAL B 1 156 ? 23.406 -14.156 -13.758 1 59.59 156 VAL B N 1
ATOM 2832 C CA . VAL B 1 156 ? 22.203 -14.93 -13.508 1 59.59 156 VAL B CA 1
ATOM 2833 C C . VAL B 1 156 ? 21.062 -14.391 -14.367 1 59.59 156 VAL B C 1
ATOM 2835 O O . VAL B 1 156 ? 20.641 -13.242 -14.203 1 59.59 156 VAL B O 1
ATOM 2838 N N . LYS B 1 157 ? 20.797 -15.227 -15.312 1 65.62 157 LYS B N 1
ATOM 2839 C CA . LYS B 1 157 ? 19.688 -14.914 -16.203 1 65.62 157 LYS B CA 1
ATOM 2840 C C . LYS B 1 157 ? 18.359 -15.359 -15.609 1 65.62 157 LYS B C 1
ATOM 2842 O O . LYS B 1 157 ? 18.219 -16.5 -15.172 1 65.62 157 LYS B O 1
ATOM 2847 N N . MET B 1 158 ? 17.5 -14.406 -15.438 1 79.5 158 MET B N 1
ATOM 2848 C CA . MET B 1 158 ? 16.125 -14.727 -15.062 1 79.5 158 MET B CA 1
ATOM 2849 C C . MET B 1 158 ? 15.312 -15.125 -16.297 1 79.5 158 MET B C 1
ATOM 2851 O O . MET B 1 158 ? 14.891 -14.266 -17.062 1 79.5 158 MET B O 1
ATOM 2855 N N . ALA B 1 159 ? 15.258 -16.562 -16.453 1 84.12 159 ALA B N 1
ATOM 2856 C CA . ALA B 1 159 ? 14.555 -17.062 -17.625 1 84.12 159 ALA B CA 1
ATOM 2857 C C . ALA B 1 159 ? 13.797 -18.344 -17.297 1 84.12 159 ALA B C 1
ATOM 2859 O O . ALA B 1 159 ? 14.094 -19.016 -16.312 1 84.12 159 ALA B O 1
ATOM 2860 N N . VAL B 1 160 ? 12.922 -18.625 -18.141 1 88 160 VAL B N 1
ATOM 2861 C CA . VAL B 1 160 ? 12.117 -19.828 -17.984 1 88 160 VAL B CA 1
ATOM 2862 C C . VAL B 1 160 ? 13.023 -21.047 -17.891 1 88 160 VAL B C 1
ATOM 2864 O O . VAL B 1 160 ? 14.031 -21.141 -18.609 1 88 160 VAL B O 1
ATOM 2867 N N . ARG B 1 161 ? 12.719 -21.953 -16.953 1 87.75 161 ARG B N 1
ATOM 2868 C CA . ARG B 1 161 ? 13.398 -23.219 -16.734 1 87.75 161 ARG B CA 1
ATOM 2869 C C . ARG B 1 161 ? 14.633 -23.031 -15.859 1 87.75 161 ARG B C 1
ATOM 2871 O O . ARG B 1 161 ? 15.242 -24 -15.414 1 87.75 161 ARG B O 1
ATOM 2878 N N . GLN B 1 162 ? 15 -21.781 -15.617 1 88.94 162 GLN B N 1
ATOM 2879 C CA . GLN B 1 162 ? 16.062 -21.516 -14.648 1 88.94 162 GLN B CA 1
ATOM 2880 C C . GLN B 1 162 ? 15.516 -21.453 -13.227 1 88.94 162 GLN B C 1
ATOM 2882 O O . GLN B 1 162 ? 14.32 -21.25 -13.023 1 88.94 162 GLN B O 1
ATOM 2887 N N . LYS B 1 163 ? 16.469 -21.656 -12.344 1 91.69 163 LYS B N 1
ATOM 2888 C CA . LYS B 1 163 ? 16.062 -21.609 -10.945 1 91.69 163 LYS B CA 1
ATOM 2889 C C . LYS B 1 163 ? 16.125 -20.188 -10.391 1 91.69 163 LYS B C 1
ATOM 2891 O O . LYS B 1 163 ? 17.125 -19.5 -10.562 1 91.69 163 LYS B O 1
ATOM 2896 N N . TYR B 1 164 ? 15.055 -19.734 -9.797 1 91.62 164 TYR B N 1
ATOM 2897 C CA . TYR B 1 164 ? 15.07 -18.453 -9.102 1 91.62 164 TYR B CA 1
ATOM 2898 C C . TYR B 1 164 ? 16 -18.5 -7.902 1 91.62 164 TYR B C 1
ATOM 2900 O O . TYR B 1 164 ? 15.945 -19.438 -7.094 1 91.62 164 TYR B O 1
ATOM 2908 N N . PRO B 1 165 ? 16.781 -17.5 -7.699 1 87.06 165 PRO B N 1
ATOM 2909 C CA . PRO B 1 165 ? 17.828 -17.562 -6.684 1 87.06 165 PRO B CA 1
ATOM 2910 C C . PRO B 1 165 ? 17.359 -17.094 -5.312 1 87.06 165 PRO B C 1
ATOM 2912 O O . PRO B 1 165 ? 17.734 -16.016 -4.852 1 87.06 165 PRO B O 1
ATOM 2915 N N . VAL B 1 166 ? 16.688 -17.844 -4.586 1 83.75 166 VAL B N 1
ATOM 2916 C CA . VAL B 1 166 ? 16.125 -17.5 -3.287 1 83.75 166 VAL B CA 1
ATOM 2917 C C . VAL B 1 166 ? 17.234 -17.375 -2.252 1 83.75 166 VAL B C 1
ATOM 2919 O O . VAL B 1 166 ? 17.125 -16.594 -1.306 1 83.75 166 VAL B O 1
ATOM 2922 N N . GLN B 1 167 ? 18.266 -18.156 -2.311 1 68.56 167 GLN B N 1
ATOM 2923 C CA . GLN B 1 167 ? 19.344 -18.188 -1.325 1 68.56 167 GLN B CA 1
ATOM 2924 C C . GLN B 1 167 ? 20.266 -16.984 -1.477 1 68.56 167 GLN B C 1
ATOM 2926 O O . GLN B 1 167 ? 20.797 -16.484 -0.488 1 68.56 167 GLN B O 1
ATOM 2931 N N . LEU B 1 168 ? 20.422 -16.562 -2.613 1 58.16 168 LEU B N 1
ATOM 2932 C CA . LEU B 1 168 ? 21.344 -15.453 -2.857 1 58.16 168 LEU B CA 1
ATOM 2933 C C . LEU B 1 168 ? 20.781 -14.148 -2.314 1 58.16 168 LEU B C 1
ATOM 2935 O O . LEU B 1 168 ? 21.531 -13.281 -1.868 1 58.16 168 LEU B O 1
ATOM 2939 N N . LEU B 1 169 ? 19.562 -13.992 -2.336 1 56.91 169 LEU B N 1
ATOM 2940 C CA . LEU B 1 169 ? 18.938 -12.758 -1.87 1 56.91 169 LEU B CA 1
ATOM 2941 C C . LEU B 1 169 ? 19.094 -12.609 -0.359 1 56.91 169 LEU B C 1
ATOM 2943 O O . LEU B 1 169 ? 19.188 -11.492 0.156 1 56.91 169 LEU B O 1
ATOM 2947 N N . GLY B 1 170 ? 19.125 -13.703 0.349 1 53.81 170 GLY B N 1
ATOM 2948 C CA . GLY B 1 170 ? 19.391 -13.656 1.779 1 53.81 170 GLY B CA 1
ATOM 2949 C C . GLY B 1 170 ? 20.812 -13.25 2.113 1 53.81 170 GLY B C 1
ATOM 2950 O O . GLY B 1 170 ? 21.047 -12.562 3.111 1 53.81 170 GLY B O 1
ATOM 2951 N N . ASP B 1 171 ? 21.719 -13.562 1.307 1 51.31 171 ASP B N 1
ATOM 2952 C CA . ASP B 1 171 ? 23.141 -13.297 1.533 1 51.31 171 ASP B CA 1
ATOM 2953 C C . ASP B 1 171 ? 23.484 -11.852 1.186 1 51.31 171 ASP B C 1
ATOM 2955 O O . ASP B 1 171 ? 24.391 -11.266 1.788 1 51.31 171 ASP B O 1
ATOM 2959 N N . GLN B 1 172 ? 22.859 -11.312 0.387 1 45.12 172 GLN B N 1
ATOM 2960 C CA . GLN B 1 172 ? 23.172 -9.961 -0.059 1 45.12 172 GLN B CA 1
ATOM 2961 C C . GLN B 1 172 ? 22.844 -8.938 1.021 1 45.12 172 GLN B C 1
ATOM 2963 O O . GLN B 1 172 ? 23.547 -7.934 1.171 1 45.12 172 GLN B O 1
ATOM 2968 N N . GLU B 1 173 ? 21.766 -9.047 1.704 1 42.44 173 GLU B N 1
ATOM 2969 C CA . GLU B 1 173 ? 21.406 -8.117 2.781 1 42.44 173 GLU B CA 1
ATOM 2970 C C . GLU B 1 173 ? 22.406 -8.211 3.932 1 42.44 173 GLU B C 1
ATOM 2972 O O . GLU B 1 173 ? 22.766 -7.195 4.527 1 42.44 173 GLU B O 1
ATOM 2977 N N . LYS B 1 174 ? 22.797 -9.445 4.297 1 44.5 174 LYS B N 1
ATOM 2978 C CA . LYS B 1 174 ? 23.828 -9.578 5.324 1 44.5 174 LYS B CA 1
ATOM 2979 C C . LYS B 1 174 ? 25.047 -8.742 4.973 1 44.5 174 LYS B C 1
ATOM 2981 O O . LYS B 1 174 ? 25.75 -8.25 5.863 1 44.5 174 LYS B O 1
ATOM 2986 N N . ARG B 1 175 ? 25.328 -8.688 3.789 1 45 175 ARG B N 1
ATOM 2987 C CA . ARG B 1 175 ? 26.484 -7.895 3.395 1 45 175 ARG B CA 1
ATOM 2988 C C . ARG B 1 175 ? 26.188 -6.402 3.523 1 45 175 ARG B C 1
ATOM 2990 O O . ARG B 1 175 ? 27.078 -5.617 3.873 1 45 175 ARG B O 1
ATOM 2997 N N . GLN B 1 176 ? 24.969 -6.141 3.258 1 40.12 176 GLN B N 1
ATOM 2998 C CA . GLN B 1 176 ? 24.625 -4.727 3.316 1 40.12 176 GLN B CA 1
ATOM 2999 C C . GLN B 1 176 ? 24.406 -4.27 4.758 1 40.12 176 GLN B C 1
ATOM 3001 O O . GLN B 1 176 ? 24.75 -3.145 5.117 1 40.12 176 GLN B O 1
ATOM 3006 N N . ARG B 1 177 ? 23.828 -5.098 5.574 1 42.88 177 ARG B N 1
ATOM 3007 C CA . ARG B 1 177 ? 23.703 -4.805 7 1 42.88 177 ARG B CA 1
ATOM 3008 C C . ARG B 1 177 ? 25.062 -4.785 7.676 1 42.88 177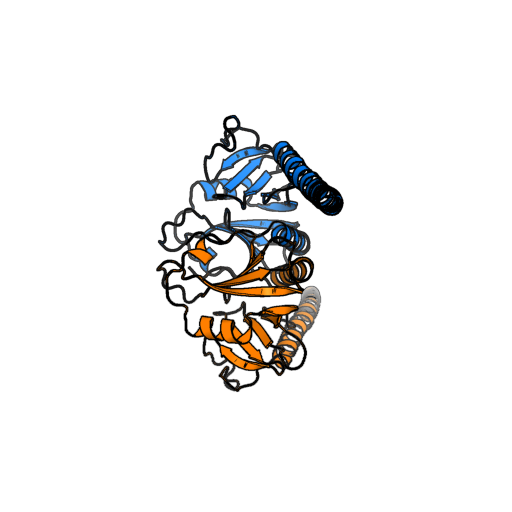 ARG B C 1
ATOM 3010 O O . ARG B 1 177 ? 25.297 -4 8.602 1 42.88 177 ARG B O 1
ATOM 3017 N N . GLY B 1 178 ? 25.891 -5.754 7.312 1 40.41 178 GLY B N 1
ATOM 3018 C CA . GLY B 1 178 ? 27.266 -5.777 7.82 1 40.41 178 GLY B CA 1
ATOM 3019 C C . GLY B 1 178 ? 28.031 -4.512 7.512 1 40.41 178 GLY B C 1
ATOM 3020 O O . GLY B 1 178 ? 28.922 -4.125 8.266 1 40.41 178 GLY B O 1
ATOM 3021 N N . LYS B 1 179 ? 27.766 -4.051 6.375 1 38 179 LYS B N 1
ATOM 3022 C CA . LYS B 1 179 ? 28.438 -2.787 6.074 1 38 179 LYS B CA 1
ATOM 3023 C C . LYS B 1 179 ? 27.844 -1.644 6.895 1 38 179 LYS B C 1
ATOM 3025 O O . LYS B 1 179 ? 28.516 -0.651 7.164 1 38 179 LYS B O 1
ATOM 3030 N N . ARG B 1 180 ? 26.562 -1.73 7.227 1 38.81 180 ARG B N 1
ATOM 3031 C CA . ARG B 1 180 ? 25.938 -0.691 8.047 1 38.81 180 ARG B CA 1
ATOM 3032 C C . ARG B 1 180 ? 26.391 -0.793 9.492 1 38.81 180 ARG B C 1
ATOM 3034 O O . ARG B 1 180 ? 26.484 0.217 10.195 1 38.81 180 ARG B O 1
ATOM 3041 N N . GLY B 1 181 ? 26.594 -1.994 9.922 1 39.34 181 GLY B N 1
ATOM 3042 C CA . GLY B 1 181 ? 27.141 -2.195 11.25 1 39.34 181 GLY B CA 1
ATOM 3043 C C . GLY B 1 181 ? 28.594 -1.747 11.359 1 39.34 181 GLY B C 1
ATOM 3044 O O . GLY B 1 181 ? 29 -1.231 12.398 1 39.34 181 GLY B O 1
ATOM 3045 N N . ARG B 1 182 ? 29.344 -2.111 10.359 1 41 182 ARG B N 1
ATOM 3046 C CA . ARG B 1 182 ? 30.766 -1.774 10.453 1 41 182 ARG B CA 1
ATOM 3047 C C . ARG B 1 182 ? 30.984 -0.287 10.203 1 41 182 ARG B C 1
ATOM 3049 O O . ARG B 1 182 ? 31.891 0.312 10.781 1 41 182 ARG B O 1
ATOM 3056 N N . GLY B 1 183 ? 30.172 0.291 9.273 1 37.62 183 GLY B N 1
ATOM 3057 C CA . GLY B 1 183 ? 30.406 1.684 8.93 1 37.62 183 GLY B CA 1
ATOM 3058 C C . GLY B 1 183 ? 29.938 2.65 10 1 37.62 183 GLY B C 1
ATOM 3059 O O . GLY B 1 183 ? 30.359 3.811 10.016 1 37.62 183 GLY B O 1
ATOM 3060 N N . ALA B 1 184 ? 28.828 2.348 10.727 1 37.5 184 ALA B N 1
ATOM 3061 C CA . ALA B 1 184 ? 28.422 3.184 11.859 1 37.5 184 ALA B CA 1
ATOM 3062 C C . ALA B 1 184 ? 29.438 3.088 13 1 37.5 184 ALA B C 1
ATOM 3064 O O . ALA B 1 184 ? 29.594 4.035 13.773 1 37.5 184 ALA B O 1
ATOM 3065 N N . ALA B 1 185 ? 30 1.904 13.164 1 37.69 185 ALA B N 1
ATOM 3066 C CA . ALA B 1 185 ? 30.938 1.732 14.273 1 37.69 185 ALA B CA 1
ATOM 3067 C C . ALA B 1 185 ? 32.25 2.463 14.008 1 37.69 185 ALA B C 1
ATOM 3069 O O . ALA B 1 185 ? 32.875 2.998 14.93 1 37.69 185 ALA B O 1
ATOM 3070 N N . HIS B 1 186 ? 32.656 2.408 12.766 1 39.06 186 HIS B N 1
ATOM 3071 C CA . HIS B 1 186 ? 34 2.955 12.539 1 39.06 186 HIS B CA 1
ATOM 3072 C C . HIS B 1 186 ? 33.969 4.48 12.523 1 39.06 186 HIS B C 1
ATOM 3074 O O . HIS B 1 186 ? 34.969 5.125 12.883 1 39.06 186 HIS B O 1
ATOM 3080 N N . SER B 1 187 ? 32.875 5.004 12.102 1 38.03 187 SER B N 1
ATOM 3081 C CA . SER B 1 187 ? 32.938 6.449 11.914 1 38.03 187 SER B CA 1
ATOM 3082 C C . SER B 1 187 ? 32.844 7.184 13.25 1 38.03 187 SER B C 1
ATOM 3084 O O . SER B 1 187 ? 33.344 8.305 13.383 1 38.03 187 SER B O 1
ATOM 3086 N N . TRP B 1 188 ? 32.312 6.543 14.242 1 38.41 188 TRP B N 1
ATOM 3087 C CA . TRP B 1 188 ? 32.312 7.176 15.555 1 38.41 188 TRP B CA 1
ATOM 3088 C C . TRP B 1 188 ? 33.719 7.184 16.172 1 38.41 188 TRP B C 1
ATOM 3090 O O . TRP B 1 188 ? 34.094 8.141 16.844 1 38.41 188 TRP B O 1
ATOM 3100 N N . GLN B 1 189 ? 34.344 6.098 15.922 1 38.28 189 GLN B N 1
ATOM 3101 C CA . GLN B 1 189 ? 35.656 5.961 16.562 1 38.28 189 GLN B CA 1
ATOM 3102 C C . GLN B 1 189 ? 36.656 6.93 15.945 1 38.28 189 GLN B C 1
ATOM 3104 O O . GLN B 1 189 ? 37.5 7.492 16.656 1 38.28 189 GLN B O 1
ATOM 3109 N N . ASP B 1 190 ? 36.562 7.137 14.672 1 38.94 190 ASP B N 1
ATOM 3110 C CA . ASP B 1 190 ? 37.594 7.969 14.016 1 38.94 190 ASP B CA 1
ATOM 3111 C C . ASP B 1 190 ? 37.375 9.445 14.359 1 38.94 190 ASP B C 1
ATOM 3113 O O . ASP B 1 190 ? 38.344 10.211 14.391 1 38.94 190 ASP B O 1
ATOM 3117 N N . ALA B 1 191 ? 36.094 9.891 14.664 1 38.88 191 ALA B N 1
ATOM 3118 C CA . ALA B 1 191 ? 35.875 11.281 15.039 1 38.88 191 ALA B CA 1
ATOM 3119 C C . ALA B 1 191 ? 36.438 11.578 16.422 1 38.88 191 ALA B C 1
ATOM 3121 O O . ALA B 1 191 ? 36.938 12.688 16.672 1 38.88 191 ALA B O 1
ATOM 3122 N N . GLU B 1 192 ? 36.375 10.555 17.219 1 39.72 192 GLU B N 1
ATOM 3123 C CA . GLU B 1 192 ? 36.906 10.781 18.562 1 39.72 192 GLU B CA 1
ATOM 3124 C C . GLU B 1 192 ? 38.438 10.93 18.531 1 39.72 192 GLU B C 1
ATOM 3126 O O . GLU B 1 192 ? 39 11.656 19.344 1 39.72 192 GLU B O 1
ATOM 3131 N N . GLU B 1 193 ? 39.062 10.195 17.609 1 40.75 193 GLU B N 1
ATOM 3132 C CA . GLU B 1 193 ? 40.5 10.219 17.625 1 40.75 193 GLU B CA 1
ATOM 3133 C C . GLU B 1 193 ? 41.062 11.531 17.062 1 40.75 193 GLU B C 1
ATOM 3135 O O . GLU B 1 193 ? 42.094 12.016 17.5 1 40.75 193 GLU B O 1
ATOM 3140 N N . GLU B 1 194 ? 40.312 12.117 16.141 1 39.44 194 GLU B N 1
ATOM 3141 C CA . GLU B 1 194 ? 40.844 13.328 15.547 1 39.44 194 GLU B CA 1
ATOM 3142 C C . GLU B 1 194 ? 40.719 14.516 16.484 1 39.44 194 GLU B C 1
ATOM 3144 O O . GLU B 1 194 ? 41.438 15.508 16.359 1 39.44 194 GLU B O 1
ATOM 3149 N N . LYS B 1 195 ? 39.75 14.516 17.406 1 44 195 LYS B N 1
ATOM 3150 C CA . LYS B 1 195 ? 39.656 15.625 18.359 1 44 195 LYS B CA 1
ATOM 3151 C C . LYS B 1 195 ? 40.812 15.57 19.344 1 44 195 LYS B C 1
ATOM 3153 O O . LYS B 1 195 ? 41.156 16.578 19.969 1 44 195 LYS B O 1
ATOM 3158 N N . GLU B 1 196 ? 41.281 14.336 19.594 1 42.81 196 GLU B N 1
ATOM 3159 C CA . GLU B 1 196 ? 42.344 14.289 20.578 1 42.81 196 GLU B CA 1
ATOM 3160 C C . GLU B 1 196 ? 43.656 14.836 20.016 1 42.81 196 GLU B C 1
ATOM 3162 O O . GLU B 1 196 ? 44.531 15.305 20.766 1 42.81 196 GLU B O 1
ATOM 3167 N N . GLU B 1 197 ? 43.812 14.633 18.688 1 44.62 197 GLU B N 1
ATOM 3168 C CA . GLU B 1 197 ? 45.125 15.086 18.219 1 44.62 197 GLU B CA 1
ATOM 3169 C C . GLU B 1 197 ? 45.188 16.609 18.125 1 44.62 197 GLU B C 1
ATOM 3171 O O . GLU B 1 197 ? 46.25 17.188 18.094 1 44.62 197 GLU B O 1
ATOM 3176 N N . GLY B 1 198 ? 43.969 17.25 17.844 1 40.19 198 GLY B N 1
ATOM 3177 C CA . GLY B 1 198 ? 44.062 18.688 17.641 1 40.19 198 GLY B CA 1
ATOM 3178 C C . GLY B 1 198 ? 44.25 19.453 18.938 1 40.19 198 GLY B C 1
ATOM 3179 O O . GLY B 1 198 ? 44.375 20.688 18.922 1 40.19 198 GLY B O 1
ATOM 3180 N N . ALA B 1 199 ? 43.875 18.844 20.062 1 44.78 199 ALA B N 1
ATOM 3181 C CA . ALA B 1 199 ? 44.031 19.656 21.281 1 44.78 199 ALA B CA 1
ATOM 3182 C C . ALA B 1 199 ? 45.5 19.734 21.672 1 44.78 199 ALA B C 1
ATOM 3184 O O . ALA B 1 199 ? 45.875 20.516 22.547 1 44.78 199 ALA B O 1
ATOM 3185 N N . ASP B 1 200 ? 46.25 18.656 21.312 1 40.19 200 ASP B N 1
ATOM 3186 C CA . ASP B 1 200 ? 47.625 18.703 21.828 1 40.19 200 ASP B CA 1
ATOM 3187 C C . ASP B 1 200 ? 48.5 19.609 20.984 1 40.19 200 ASP B C 1
ATOM 3189 O O . ASP B 1 200 ? 49.625 19.906 21.359 1 40.19 200 ASP B O 1
ATOM 3193 N N . ASN B 1 201 ? 48.062 20.062 19.781 1 32.97 201 ASN B N 1
ATOM 3194 C CA . ASN B 1 201 ? 49.062 21.016 19.281 1 32.97 201 ASN B CA 1
ATOM 3195 C C . ASN B 1 201 ? 4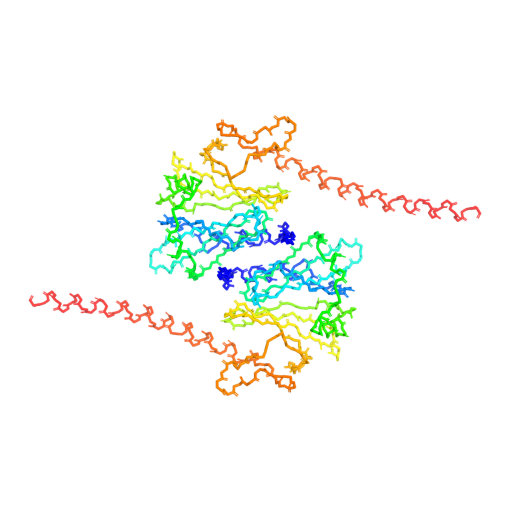8.781 22.438 19.734 1 32.97 201 ASN B C 1
ATOM 3197 O O . ASN B 1 201 ? 47.625 22.859 19.734 1 32.97 201 ASN B O 1
#